Protein 8C59 (pdb70)

Nearest PDB structures (foldseek):
  8c59-assembly1_A  TM=1.003E+00  e=2.619E-82  Malacoplasma penetrans HF-2
  8c57-assembly1_A  TM=1.003E+00  e=9.008E-80  Malacoplasma penetrans HF-2
  4dkj-assembly1_A  TM=9.784E-01  e=6.471E-76  Malacoplasma penetrans HF-2
  10mh-assembly1_A  TM=7.773E-01  e=9.424E-20  Haemophilus haemolyticus
  1fjx-assembly1_A  TM=7.632E-01  e=1.270E-19  Haemophilus haemolyticus

InterPro domains:
  IPR001525 C-5 cytosine methyltransferase [PF00145] (103-388)
  IPR001525 C-5 cytosine methyltransferase [PR00105] (12-28)
  IPR001525 C-5 cytosine methyltransferase [PR00105] (177-191)
  IPR001525 C-5 cytosine methyltransferase [PR00105] (223-236)
  IPR001525 C-5 cytosine methyltransferase [PS51679] (11-395)
  IPR001525 C-5 cytosine methyltransferase [TIGR00675] (100-388)
  IPR018117 DNA methylase, C-5 cytosine-specific, active site [PS00094] (127-139)
  IPR029063 S-adenosyl-L-methionine-dependent methyltransferase superfamily [G3DSA:3.40.50.150] (11-386)
  IPR029063 S-adenosyl-L-methionine-dependent methyltransferase superfamily [SSF53335] (6-388)
  IPR050750 Cytosine-specific C5-methyltransferase [PTHR46098] (10-388)

Foldseek 3Di:
DAAEAEEEEEQQQLNLLVVLCVVCRVVVSYDYAQNAYAAQALLSLLLNCLQPPDPDDFDFAAAPPPSQFHDPVRPDGDDPVRSVVCGGGSSSSSVVCNCPRNVHPHHLLSDALVRRFWQHAEYEEEDDLCQLDPCVGDDNVVSVLRRLVRCLVVPDLNRDYFKYKYKAAPCCCPPVHNVSVVVVQVSVVVSQKHKDKDFDFCQQLAALEGGTMIMIMIGRNVQCVVFVADDDPCNPRGDDGDFQVVLDDDDPDADADDLVVWDKDAWDADPSFWTWIFTPPPDPDGLQGIETERGTGFYQQALDPRSLFHWYQDPVHIGGQWLQSLCVNLVHHNSSVVSSVVVVPADRSRSSNSSSPDHNSSVSSVNVVSDTDDPD

B-factor: mean 39.86, std 12.48, range [17.33, 88.39]

Organism: Malacoplasma penetrans (strain HF-2) (NCBI:txid272633)

Solvent-accessible surface area: 18467 Å² total; per-residue (Å²): 196,114,52,63,2,62,1,0,1,4,52,4,21,3,0,2,15,6,29,0,0,91,70,14,12,227,96,58,60,19,83,14,76,48,17,1,1,2,18,52,7,0,8,2,0,0,0,0,0,15,10,20,23,147,148,37,116,59,123,123,43,188,11,53,222,96,3,113,31,1,0,64,68,25,147,127,86,22,67,146,137,11,30,126,118,9,49,86,41,79,43,0,1,10,0,17,30,0,65,168,102,10,52,3,35,16,10,6,119,133,1,45,84,110,55,7,29,110,61,0,5,0,3,4,8,28,7,54,26,120,4,8,46,112,190,119,26,21,42,64,0,118,21,1,18,42,2,1,84,50,0,79,134,62,14,51,68,112,42,4,0,27,0,0,4,0,28,10,67,105,92,0,46,31,190,189,24,84,146,44,0,59,48,0,38,124,27,0,80,146,9,6,1,91,39,60,36,2,58,4,19,0,52,23,8,44,1,0,0,30,5,47,27,0,0,0,1,0,0,6,36,46,12,41,147,133,30,52,7,162,53,114,90,11,90,152,48,152,64,102,112,47,89,0,98,87,8,37,45,144,40,108,130,44,169,76,55,112,27,132,173,68,92,70,78,118,55,118,101,51,216,33,45,27,27,4,28,46,8,123,112,49,60,150,129,103,50,21,19,47,0,24,28,30,62,1,3,0,9,25,1,50,19,72,29,10,30,14,100,4,3,0,65,25,192,113,25,15,10,73,4,28,14,31,0,0,1,49,0,0,24,7,63,56,99,4,11,115,96,0,95,81,17,135,54,15,64,104,121,61,6,17,43,4,0,6,88,10,10,0,0,81,0,0,31,26,0,0,81,16,6,85,19,36,110,161

Structure (mmCIF, N/CA/C/O backbone):
data_8C59
#
_entry.id   8C59
#
_cell.length_a   84.511
_cell.length_b   84.511
_cell.length_c   173.115
_cell.angle_alpha   90.00
_cell.angle_beta   90.00
_cell.angle_gamma   90.00
#
_symmetry.space_group_name_H-M   'P 41 21 2'
#
loop_
_entity.id
_entity.type
_entity.pdbx_description
1 polymer 'Cytosine-specific methyltransferase'
2 polymer "DNA (5'-D(*CP*CP*AP*CP*AP*TP*GP*(5CM)P*GP*CP*TP*GP*AP*A)-3')"
3 polymer "DNA (5'-D(*GP*TP*TP*CP*AP*GP*(5CM)P*GP*CP*AP*TP*GP*TP*G)-3')"
4 non-polymer S-ADENOSYLMETHIONINE
5 non-polymer 'SODIUM ION'
6 non-polymer GLYCEROL
7 non-polymer 'CITRIC ACID'
8 non-polymer 'CARBONATE ION'
9 water water
#
loop_
_atom_site.group_PDB
_atom_site.id
_atom_site.type_symbol
_atom_site.label_atom_id
_atom_site.label_alt_id
_atom_site.label_comp_id
_atom_site.label_asym_id
_atom_site.label_entity_id
_atom_site.label_seq_id
_atom_site.pdbx_PDB_ins_code
_atom_site.Cartn_x
_atom_site.Cartn_y
_atom_site.Cartn_z
_atom_site.occupancy
_atom_site.B_iso_or_equiv
_atom_site.auth_seq_id
_atom_site.auth_comp_id
_atom_site.auth_asym_id
_atom_site.auth_atom_id
_atom_site.pdbx_PDB_model_num
ATOM 1 N N . LYS A 1 7 ? 8.752 51.271 56.382 1.00 69.64 7 LYS A N 1
ATOM 2 C CA . LYS A 1 7 ? 8.868 50.033 57.214 1.00 68.71 7 LYS A CA 1
ATOM 3 C C . LYS A 1 7 ? 9.515 48.860 56.465 1.00 65.94 7 LYS A C 1
ATOM 4 O O . LYS A 1 7 ? 10.051 47.950 57.099 1.00 65.46 7 LYS A O 1
ATOM 10 N N . ILE A 1 8 ? 9.460 48.870 55.131 1.00 64.58 8 ILE A N 1
ATOM 11 C CA . ILE A 1 8 ? 10.058 47.793 54.328 1.00 62.01 8 ILE A CA 1
ATOM 12 C C . ILE A 1 8 ? 11.571 47.791 54.516 1.00 59.71 8 ILE A C 1
ATOM 13 O O . ILE A 1 8 ? 12.208 48.843 54.473 1.00 60.02 8 ILE A O 1
ATOM 18 N N . LYS A 1 9 ? 12.138 46.606 54.726 1.00 57.08 9 LYS A N 1
ATOM 19 C CA . LYS A 1 9 ? 13.576 46.456 54.920 1.00 55.02 9 LYS A CA 1
ATOM 20 C C . LYS A 1 9 ? 14.201 45.854 53.674 1.00 51.99 9 LYS A C 1
ATOM 21 O O . LYS A 1 9 ? 13.793 44.782 53.221 1.00 50.26 9 LYS A O 1
ATOM 27 N N . VAL A 1 10 ? 15.180 46.551 53.113 1.00 50.07 10 VAL A N 1
ATOM 28 C CA . VAL A 1 10 ? 15.896 46.052 51.948 1.00 48.32 10 VAL A CA 1
ATOM 29 C C . VAL A 1 10 ? 16.946 45.045 52.409 1.00 46.09 10 VAL A C 1
ATOM 30 O O . VAL A 1 10 ? 17.832 45.377 53.196 1.00 45.84 10 VAL A O 1
ATOM 34 N N . ILE A 1 11 ? 16.830 43.810 51.926 1.00 44.10 11 ILE A N 1
ATOM 35 C CA . ILE A 1 11 ? 17.772 42.753 52.271 1.00 42.37 11 ILE A CA 1
ATOM 36 C C . ILE A 1 11 ? 18.698 42.519 51.080 1.00 40.80 11 ILE A C 1
ATOM 37 O O . ILE A 1 11 ? 18.256 42.065 50.026 1.00 39.69 11 ILE A O 1
ATOM 42 N N . LYS A 1 12 ? 19.974 42.862 51.258 1.00 39.70 12 LYS A N 1
ATOM 43 C CA . LYS A 1 12 ? 20.994 42.715 50.224 1.00 38.69 12 LYS A CA 1
ATOM 44 C C . LYS A 1 12 ? 21.691 41.369 50.396 1.00 36.42 12 LYS A C 1
ATOM 45 O O . LYS A 1 12 ? 22.375 41.142 51.398 1.00 35.28 12 LYS A O 1
ATOM 51 N N . VAL A 1 13 ? 21.518 40.479 49.420 1.00 34.85 13 VAL A N 1
ATOM 52 C CA . VAL A 1 13 ? 22.035 39.110 49.527 1.00 33.40 13 VAL A CA 1
ATOM 53 C C . VAL A 1 13 ? 23.184 38.866 48.549 1.00 31.91 13 VAL A C 1
ATOM 54 O O . VAL A 1 13 ? 23.126 39.280 47.386 1.00 31.91 13 VAL A O 1
ATOM 58 N N . PHE A 1 14 ? 24.237 38.218 49.042 1.00 30.02 14 PHE A N 1
ATOM 59 C CA . PHE A 1 14 ? 25.376 37.833 48.234 1.00 29.33 14 PHE A CA 1
ATOM 60 C C . PHE A 1 14 ? 25.513 36.319 48.282 1.00 28.18 14 PHE A C 1
ATOM 61 O O . PHE A 1 14 ? 25.754 35.750 49.350 1.00 27.89 14 PHE A O 1
ATOM 69 N N . GLU A 1 15 ? 25.356 35.671 47.129 1.00 27.51 15 GLU A N 1
ATOM 70 C CA . GLU A 1 15 ? 25.344 34.206 47.061 1.00 27.31 15 GLU A CA 1
ATOM 71 C C . GLU A 1 15 ? 26.624 33.659 46.449 1.00 26.63 15 GLU A C 1
ATOM 72 O O . GLU A 1 15 ? 26.786 33.700 45.233 1.00 26.44 15 GLU A O 1
ATOM 78 N N . ALA A 1 16 ? 27.520 33.141 47.283 1.00 26.40 16 ALA A N 1
ATOM 79 C CA . ALA A 1 16 ? 28.734 32.491 46.794 1.00 26.31 16 ALA A CA 1
ATOM 80 C C . ALA A 1 16 ? 28.432 31.034 46.479 1.00 25.78 16 ALA A C 1
ATOM 81 O O . ALA A 1 16 ? 27.841 30.320 47.298 1.00 25.77 16 ALA A O 1
ATOM 83 N N . PHE A 1 17 ? 28.830 30.608 45.283 1.00 25.68 17 PHE A N 1
ATOM 84 C CA . PHE A 1 17 ? 28.537 29.264 44.770 1.00 25.66 17 PHE A CA 1
ATOM 85 C C . PHE A 1 17 ? 27.019 29.113 44.639 1.00 24.94 17 PHE A C 1
ATOM 86 O O . PHE A 1 17 ? 26.398 28.195 45.182 1.00 24.74 17 PHE A O 1
ATOM 94 N N . ALA A 1 18 ? 26.438 30.059 43.908 1.00 24.45 18 ALA A N 1
ATOM 95 C CA . ALA A 1 18 ? 25.003 30.311 43.924 1.00 24.35 18 ALA A CA 1
ATOM 96 C C . ALA A 1 18 ? 24.154 29.236 43.270 1.00 24.20 18 ALA A C 1
ATOM 97 O O . ALA A 1 18 ? 22.986 29.108 43.607 1.00 24.44 18 ALA A O 1
ATOM 99 N N . GLY A 1 19 ? 24.720 28.488 42.326 1.00 23.99 19 GLY A N 1
ATOM 100 C CA . GLY A 1 19 ? 23.948 27.525 41.546 1.00 24.23 19 GLY A CA 1
ATOM 101 C C . GLY A 1 19 ? 22.747 28.176 40.885 1.00 24.87 19 GLY A C 1
ATOM 102 O O . GLY A 1 19 ? 22.876 29.214 40.227 1.00 25.30 19 GLY A O 1
ATOM 103 N N . ILE A 1 20 ? 21.569 27.592 41.084 1.00 25.21 20 ILE A N 1
ATOM 104 C CA . ILE A 1 20 ? 20.335 28.158 40.535 1.00 26.39 20 ILE A CA 1
ATOM 105 C C . ILE A 1 20 ? 19.616 29.096 41.502 1.00 26.78 20 ILE A C 1
ATOM 106 O O . ILE A 1 20 ? 18.496 29.548 41.228 1.00 27.61 20 ILE A O 1
ATOM 111 N N . GLY A 1 21 ? 20.254 29.392 42.630 1.00 25.96 21 GLY A N 1
ATOM 112 C CA . GLY A 1 21 ? 19.740 30.399 43.547 1.00 26.39 21 GLY A CA 1
ATOM 113 C C . GLY A 1 21 ? 18.632 29.932 44.474 1.00 26.17 21 GLY A C 1
ATOM 114 O O . GLY A 1 21 ? 17.627 30.620 44.621 1.00 25.98 21 GLY A O 1
ATOM 115 N N A SER A 1 22 ? 18.796 28.771 45.105 0.50 25.86 22 SER A N 1
ATOM 116 N N B SER A 1 22 ? 18.829 28.773 45.105 0.50 25.96 22 SER A N 1
ATOM 117 C CA A SER A 1 22 ? 17.819 28.321 46.097 0.50 26.20 22 SER A CA 1
ATOM 118 C CA B SER A 1 22 ? 17.923 28.296 46.148 0.50 26.33 22 SER A CA 1
ATOM 119 C C A SER A 1 22 ? 17.753 29.321 47.253 0.50 26.77 22 SER A C 1
ATOM 120 C C B SER A 1 22 ? 17.790 29.365 47.232 0.50 26.64 22 SER A C 1
ATOM 121 O O A SER A 1 22 ? 16.701 29.506 47.855 0.50 27.03 22 SER A O 1
ATOM 122 O O B SER A 1 22 ? 16.698 29.629 47.724 0.50 26.94 22 SER A O 1
ATOM 127 N N A GLN A 1 23 ? 18.880 29.964 47.547 0.50 26.88 23 GLN A N 1
ATOM 128 N N B GLN A 1 23 ? 18.916 29.976 47.587 0.50 26.40 23 GLN A N 1
ATOM 129 C CA A GLN A 1 23 ? 18.938 30.969 48.611 0.50 27.95 23 GLN A CA 1
ATOM 130 C CA B GLN A 1 23 ? 18.947 30.987 48.644 0.50 27.18 23 GLN A CA 1
ATOM 131 C C A GLN A 1 23 ? 18.061 32.164 48.263 0.50 28.39 23 GLN A C 1
ATOM 132 C C B GLN A 1 23 ? 18.067 32.177 48.272 0.50 27.94 23 GLN A C 1
ATOM 133 O O A GLN A 1 23 ? 17.218 32.585 49.062 0.50 29.22 23 GLN A O 1
ATOM 134 O O B GLN A 1 23 ? 17.221 32.606 49.064 0.50 28.79 23 GLN A O 1
ATOM 145 N N . PHE A 1 24 ? 18.256 32.705 47.065 1.00 28.33 24 PHE A N 1
ATOM 146 C CA . PHE A 1 24 ? 17.464 33.841 46.602 1.00 29.50 24 PHE A CA 1
ATOM 147 C C . PHE A 1 24 ? 15.978 33.491 46.505 1.00 29.62 24 PHE A C 1
ATOM 148 O O . PHE A 1 24 ? 15.121 34.280 46.907 1.00 30.10 24 PHE A O 1
ATOM 156 N N . LYS A 1 25 ? 15.679 32.293 46.011 1.00 28.35 25 LYS A N 1
ATOM 157 C CA . LYS A 1 25 ? 14.300 31.834 45.936 1.00 29.13 25 LYS A CA 1
ATOM 158 C C . LYS A 1 25 ? 13.627 31.794 47.319 1.00 28.90 25 LYS A C 1
ATOM 159 O O . LYS A 1 25 ? 12.508 32.280 47.479 1.00 29.91 25 LYS A O 1
ATOM 165 N N . ALA A 1 26 ? 14.313 31.228 48.306 1.00 28.30 26 ALA A N 1
ATOM 166 C CA . ALA A 1 26 ? 13.761 31.133 49.660 1.00 29.10 26 ALA A CA 1
ATOM 167 C C . ALA A 1 26 ? 13.469 32.521 50.223 1.00 30.18 26 ALA A C 1
ATOM 168 O O . ALA A 1 26 ? 12.426 32.742 50.840 1.00 31.22 26 ALA A O 1
ATOM 170 N N . LEU A 1 27 ? 14.392 33.454 50.011 1.00 30.52 27 LEU A N 1
ATOM 171 C CA . LEU A 1 27 ? 14.198 34.830 50.480 1.00 31.98 27 LEU A CA 1
ATOM 172 C C . LEU A 1 27 ? 13.007 35.506 49.797 1.00 33.31 27 LEU A C 1
ATOM 173 O O . LEU A 1 27 ? 12.171 36.110 50.469 1.00 34.49 27 LEU A O 1
ATOM 178 N N . LYS A 1 28 ? 12.911 35.379 48.472 1.00 33.70 28 LYS A N 1
ATOM 179 C CA . LYS A 1 28 ? 11.762 35.919 47.732 1.00 35.05 28 LYS A CA 1
ATOM 180 C C . LYS A 1 28 ? 10.445 35.308 48.205 1.00 35.39 28 LYS A C 1
ATOM 181 O O . LYS A 1 28 ? 9.440 36.011 48.315 1.00 36.87 28 LYS A O 1
ATOM 187 N N . ASN A 1 29 ? 10.456 34.009 48.493 1.00 34.25 29 ASN A N 1
ATOM 188 C CA . ASN A 1 29 ? 9.277 33.309 49.000 1.00 34.70 29 ASN A CA 1
ATOM 189 C C . ASN A 1 29 ? 8.739 33.833 50.334 1.00 35.77 29 ASN A C 1
ATOM 190 O O . ASN A 1 29 ? 7.523 33.830 50.539 1.00 36.96 29 ASN A O 1
ATOM 195 N N . ILE A 1 30 ? 9.622 34.257 51.236 1.00 35.79 30 ILE A N 1
ATOM 196 C CA . ILE A 1 30 ? 9.187 34.750 52.553 1.00 37.00 30 ILE A CA 1
ATOM 197 C C . ILE A 1 30 ? 9.152 36.271 52.667 1.00 38.49 30 ILE A C 1
ATOM 198 O O . ILE A 1 30 ? 8.700 36.801 53.684 1.00 40.39 30 ILE A O 1
ATOM 203 N N . ALA A 1 31 ? 9.609 36.970 51.633 1.00 38.67 31 ALA A N 1
ATOM 204 C CA . ALA A 1 31 ? 9.834 38.414 51.718 1.00 40.13 31 ALA A CA 1
ATOM 205 C C . ALA A 1 31 ? 8.583 39.179 52.152 1.00 42.79 31 ALA A C 1
ATOM 206 O O . ALA A 1 31 ? 8.652 40.028 53.039 1.00 42.77 31 ALA A O 1
ATOM 208 N N . ARG A 1 32 ? 7.448 38.879 51.531 1.00 44.47 32 ARG A N 1
ATOM 209 C CA . ARG A 1 32 ? 6.217 39.605 51.846 1.00 48.07 32 ARG A CA 1
ATOM 210 C C . ARG A 1 32 ? 5.817 39.431 53.319 1.00 48.74 32 ARG A C 1
ATOM 211 O O . ARG A 1 32 ? 5.455 40.407 53.984 1.00 50.11 32 ARG A O 1
ATOM 219 N N . SER A 1 33 ? 5.913 38.204 53.829 1.00 47.83 33 SER A N 1
ATOM 220 C CA . SER A 1 33 ? 5.558 37.911 55.220 1.00 48.68 33 SER A CA 1
ATOM 221 C C . SER A 1 33 ? 6.493 38.564 56.248 1.00 49.02 33 SER A C 1
ATOM 222 O O . SER A 1 33 ? 6.098 38.765 57.396 1.00 49.62 33 SER A O 1
ATOM 225 N N . LYS A 1 34 ? 7.725 38.878 55.840 1.00 48.10 34 LYS A N 1
ATOM 226 C CA . LYS A 1 34 ? 8.691 39.576 56.701 1.00 48.40 34 LYS A CA 1
ATOM 227 C C . LYS A 1 34 ? 8.732 41.089 56.457 1.00 49.35 34 LYS A C 1
ATOM 228 O O . LYS A 1 34 ? 9.432 41.809 57.166 1.00 49.73 34 LYS A O 1
ATOM 234 N N . ASN A 1 35 ? 7.994 41.559 55.454 1.00 49.91 35 ASN A N 1
ATOM 235 C CA . ASN A 1 35 ? 8.072 42.942 54.992 1.00 50.76 35 ASN A CA 1
ATOM 236 C C . ASN A 1 35 ? 9.491 43.296 54.530 1.00 49.00 35 ASN A C 1
ATOM 237 O O . ASN A 1 35 ? 10.049 44.326 54.908 1.00 49.27 35 ASN A O 1
ATOM 242 N N . TRP A 1 36 ? 10.062 42.412 53.710 1.00 46.30 36 TRP A N 1
ATOM 243 C CA . TRP A 1 36 ? 11.390 42.599 53.134 1.00 44.81 36 TRP A CA 1
ATOM 244 C C . TRP A 1 36 ? 11.304 42.813 51.626 1.00 44.56 36 TRP A C 1
ATOM 245 O O . TRP A 1 36 ? 10.358 42.368 50.972 1.00 44.34 36 TRP A O 1
ATOM 256 N N . GLU A 1 37 ? 12.310 43.489 51.088 1.00 44.99 37 GLU A N 1
ATOM 257 C CA . GLU A 1 37 ? 12.533 43.577 49.651 1.00 45.48 37 GLU A CA 1
ATOM 258 C C . GLU A 1 37 ? 13.918 42.994 49.405 1.00 43.28 37 GLU A C 1
ATOM 259 O O . GLU A 1 37 ? 14.909 43.498 49.924 1.00 42.92 37 GLU A O 1
ATOM 265 N N . ILE A 1 38 ? 13.983 41.923 48.624 1.00 41.54 38 ILE A N 1
ATOM 266 C CA . ILE A 1 38 ? 15.235 41.213 48.413 1.00 40.09 38 ILE A CA 1
ATOM 267 C C . ILE A 1 38 ? 15.970 41.800 47.206 1.00 40.17 38 ILE A C 1
ATOM 268 O O . ILE A 1 38 ? 15.378 41.954 46.141 1.00 41.06 38 ILE A O 1
ATOM 273 N N . GLN A 1 39 ? 17.252 42.120 47.383 1.00 39.86 39 GLN A N 1
ATOM 274 C CA . GLN A 1 39 ? 18.095 42.658 46.312 1.00 40.48 39 GLN A CA 1
ATOM 275 C C . GLN A 1 39 ? 19.321 41.789 46.067 1.00 39.03 39 GLN A C 1
ATOM 276 O O . GLN A 1 39 ? 19.890 41.233 47.004 1.00 38.36 39 GLN A O 1
ATOM 282 N N . HIS A 1 40 ? 19.744 41.702 44.809 1.00 38.72 40 HIS A N 1
ATOM 283 C CA . HIS A 1 40 ? 21.001 41.041 44.462 1.00 38.20 40 HIS A CA 1
ATOM 284 C C . HIS A 1 40 ? 22.185 41.961 44.789 1.00 38.68 40 HIS A C 1
ATOM 285 O O . HIS A 1 40 ? 22.422 42.941 44.086 1.00 41.56 40 HIS A O 1
ATOM 292 N N . SER A 1 41 ? 22.915 41.663 45.857 1.00 37.34 41 SER A N 1
ATOM 293 C CA . SER A 1 41 ? 24.169 42.368 46.145 1.00 36.93 41 SER A CA 1
ATOM 294 C C . SER A 1 41 ? 25.229 41.880 45.173 1.00 35.25 41 SER A C 1
ATOM 295 O O . SER A 1 41 ? 26.032 42.652 44.641 1.00 34.97 41 SER A O 1
ATOM 298 N N . GLY A 1 42 ? 25.224 40.571 44.953 1.00 32.92 42 GLY A N 1
ATOM 299 C CA . GLY A 1 42 ? 26.160 39.953 44.047 1.00 31.88 42 GLY A CA 1
ATOM 300 C C . GLY A 1 42 ? 26.066 38.455 44.171 1.00 30.36 42 GLY A C 1
ATOM 301 O O . GLY A 1 42 ? 25.301 37.929 44.985 1.00 28.97 42 GLY A O 1
ATOM 302 N N . MET A 1 43 ? 26.843 37.771 43.349 1.00 29.39 43 MET A N 1
ATOM 303 C CA . MET A 1 43 ? 26.880 36.326 43.380 1.00 28.86 43 MET A CA 1
ATOM 304 C C . MET A 1 43 ? 28.200 35.837 42.809 1.00 28.21 43 MET A C 1
ATOM 305 O O . MET A 1 43 ? 28.951 36.600 42.189 1.00 28.23 43 MET A O 1
ATOM 310 N N . VAL A 1 44 ? 28.487 34.561 43.048 1.00 27.35 44 VAL A N 1
ATOM 311 C CA . VAL A 1 44 ? 29.659 33.922 42.477 1.00 27.43 44 VAL A CA 1
ATOM 312 C C . VAL A 1 44 ? 29.218 32.548 41.973 1.00 26.41 44 VAL A C 1
ATOM 313 O O . VAL A 1 44 ? 28.864 31.669 42.765 1.00 25.86 44 VAL A O 1
ATOM 317 N N . GLU A 1 45 ? 29.191 32.391 40.653 1.00 25.68 45 GLU A N 1
ATOM 318 C CA . GLU A 1 45 ? 28.852 31.111 40.041 1.00 25.35 45 GLU A CA 1
ATOM 319 C C . GLU A 1 45 ? 29.510 31.047 38.676 1.00 25.48 45 GLU A C 1
ATOM 320 O O . GLU A 1 45 ? 29.305 31.938 37.849 1.00 25.36 45 GLU A O 1
ATOM 326 N N . TRP A 1 46 ? 30.306 30.005 38.450 1.00 25.76 46 TRP A N 1
ATOM 327 C CA . TRP A 1 46 ? 31.076 29.872 37.206 1.00 26.41 46 TRP A CA 1
ATOM 328 C C . TRP A 1 46 ? 30.512 28.850 36.219 1.00 25.99 46 TRP A C 1
ATOM 329 O O . TRP A 1 46 ? 30.964 28.771 35.080 1.00 26.56 46 TRP A O 1
ATOM 340 N N . PHE A 1 47 ? 29.542 28.063 36.661 1.00 25.41 47 PHE A N 1
ATOM 341 C CA . PHE A 1 47 ? 29.010 26.946 35.870 1.00 25.11 47 PHE A CA 1
ATOM 342 C C . PHE A 1 47 ? 27.973 27.467 34.886 1.00 25.22 47 PHE A C 1
ATOM 343 O O . PHE A 1 47 ? 26.899 27.920 35.276 1.00 24.91 47 PHE A O 1
ATOM 351 N N . VAL A 1 48 ? 28.311 27.392 33.605 1.00 26.23 48 VAL A N 1
ATOM 352 C CA . VAL A 1 48 ? 27.508 28.016 32.551 1.00 27.18 48 VAL A CA 1
ATOM 353 C C . VAL A 1 48 ? 26.019 27.642 32.631 1.00 26.97 48 VAL A C 1
ATOM 354 O O . VAL A 1 48 ? 25.160 28.525 32.597 1.00 27.28 48 VAL A O 1
ATOM 358 N N A ASP A 1 49 ? 25.715 26.353 32.764 0.50 26.46 49 ASP A N 1
ATOM 359 N N B ASP A 1 49 ? 25.709 26.359 32.764 0.50 26.98 49 ASP A N 1
ATOM 360 C CA A ASP A 1 49 ? 24.314 25.913 32.796 0.50 26.25 49 ASP A CA 1
ATOM 361 C CA B ASP A 1 49 ? 24.304 25.946 32.799 0.50 27.12 49 ASP A CA 1
ATOM 362 C C A ASP A 1 49 ? 23.570 26.429 34.038 0.50 25.42 49 ASP A C 1
ATOM 363 C C B ASP A 1 49 ? 23.564 26.441 34.044 0.50 25.90 49 ASP A C 1
ATOM 364 O O A ASP A 1 49 ? 22.382 26.760 33.962 0.50 25.41 49 ASP A O 1
ATOM 365 O O B ASP A 1 49 ? 22.373 26.762 33.978 0.50 25.84 49 ASP A O 1
ATOM 374 N N . ALA A 1 50 ? 24.265 26.514 35.172 1.00 24.71 50 ALA A N 1
ATOM 375 C CA . ALA A 1 50 ? 23.688 27.093 36.379 1.00 24.29 50 ALA A CA 1
ATOM 376 C C . ALA A 1 50 ? 23.422 28.590 36.187 1.00 24.25 50 ALA A C 1
ATOM 377 O O . ALA A 1 50 ? 22.381 29.094 36.622 1.00 24.30 50 ALA A O 1
ATOM 379 N N . ILE A 1 51 ? 24.356 29.291 35.545 1.00 24.35 51 ILE A N 1
ATOM 380 C CA . ILE A 1 51 ? 24.210 30.741 35.360 1.00 24.95 51 ILE A CA 1
ATOM 381 C C . ILE A 1 51 ? 23.007 31.028 34.468 1.00 25.25 51 ILE A C 1
ATOM 382 O O . ILE A 1 51 ? 22.167 31.872 34.780 1.00 25.30 51 ILE A O 1
ATOM 387 N N . VAL A 1 52 ? 22.932 30.306 33.357 1.00 25.24 52 VAL A N 1
ATOM 388 C CA . VAL A 1 52 ? 21.804 30.407 32.433 1.00 25.93 52 VAL A CA 1
ATOM 389 C C . VAL A 1 52 ? 20.497 30.162 33.178 1.00 25.73 52 VAL A C 1
ATOM 390 O O . VAL A 1 52 ? 19.544 30.930 33.041 1.00 26.24 52 VAL A O 1
ATOM 394 N N . SER A 1 53 ? 20.461 29.105 33.991 1.00 25.05 53 SER A N 1
ATOM 395 C CA . SER A 1 53 ? 19.246 28.730 34.704 1.00 24.88 53 SER A CA 1
ATOM 396 C C . SER A 1 53 ? 18.884 29.742 35.799 1.00 24.87 53 SER A C 1
ATOM 397 O O . SER A 1 53 ? 17.704 30.081 35.977 1.00 25.46 53 SER A O 1
ATOM 400 N N . TYR A 1 54 ? 19.894 30.235 36.513 1.00 24.52 54 TYR A N 1
ATOM 401 C CA . TYR A 1 54 ? 19.689 31.273 37.529 1.00 24.97 54 TYR A CA 1
ATOM 402 C C . TYR A 1 54 ? 19.020 32.492 36.876 1.00 25.80 54 TYR A C 1
ATOM 403 O O . TYR A 1 54 ? 18.023 33.028 37.385 1.00 26.00 54 TYR A O 1
ATOM 412 N N . VAL A 1 55 ? 19.578 32.929 35.753 1.00 25.71 55 VAL A N 1
ATOM 413 C CA . VAL A 1 55 ? 19.039 34.093 35.029 1.00 27.20 55 VAL A CA 1
ATOM 414 C C . VAL A 1 55 ? 17.597 33.816 34.565 1.00 27.93 55 VAL A C 1
ATOM 415 O O . VAL A 1 55 ? 16.708 34.655 34.743 1.00 28.94 55 VAL A O 1
ATOM 419 N N . ALA A 1 56 ? 17.362 32.631 34.014 1.00 27.72 56 ALA A N 1
ATOM 420 C CA . ALA A 1 56 ? 16.018 32.244 33.593 1.00 28.63 56 ALA A CA 1
ATOM 421 C C . ALA A 1 56 ? 15.011 32.305 34.737 1.00 28.97 56 ALA A C 1
ATOM 422 O O . ALA A 1 56 ? 13.917 32.831 34.564 1.00 30.13 56 ALA A O 1
ATOM 424 N N . ILE A 1 57 ? 15.389 31.783 35.898 1.00 28.56 57 ILE A N 1
ATOM 425 C CA . ILE A 1 57 ? 14.490 31.711 37.049 1.00 29.16 57 ILE A CA 1
ATOM 426 C C . ILE A 1 57 ? 14.253 33.079 37.692 1.00 30.39 57 ILE A C 1
ATOM 427 O O . ILE A 1 57 ? 13.111 33.424 38.013 1.00 31.12 57 ILE A O 1
ATOM 432 N N . HIS A 1 58 ? 15.318 33.859 37.861 1.00 30.25 58 HIS A N 1
ATOM 433 C CA . HIS A 1 58 ? 15.269 35.051 38.710 1.00 31.40 58 HIS A CA 1
ATOM 434 C C . HIS A 1 58 ? 15.141 36.384 37.984 1.00 33.22 58 HIS A C 1
ATOM 435 O O . HIS A 1 58 ? 14.829 37.393 38.623 1.00 34.17 58 HIS A O 1
ATOM 442 N N . SER A 1 59 ? 15.389 36.413 36.678 1.00 34.38 59 SER A N 1
ATOM 443 C CA . SER A 1 59 ? 15.364 37.685 35.944 1.00 36.82 59 SER A CA 1
ATOM 444 C C . SER A 1 59 ? 13.936 38.135 35.680 1.00 39.58 59 SER A C 1
ATOM 445 O O . SER A 1 59 ? 13.023 37.320 35.605 1.00 39.65 59 SER A O 1
ATOM 448 N N . LYS A 1 60 ? 13.762 39.447 35.547 1.00 43.37 60 LYS A N 1
ATOM 449 C CA . LYS A 1 60 ? 12.486 40.047 35.188 1.00 47.13 60 LYS A CA 1
ATOM 450 C C . LYS A 1 60 ? 12.731 40.847 33.917 1.00 48.78 60 LYS A C 1
ATOM 451 O O . LYS A 1 60 ? 13.653 41.656 33.873 1.00 49.16 60 LYS A O 1
ATOM 457 N N . ASN A 1 61 ? 11.931 40.603 32.884 1.00 50.63 61 ASN A N 1
ATOM 458 C CA . ASN A 1 61 ? 12.024 41.355 31.624 1.00 52.71 61 ASN A CA 1
ATOM 459 C C . ASN A 1 61 ? 13.384 41.246 30.901 1.00 51.65 61 ASN A C 1
ATOM 460 O O . ASN A 1 61 ? 13.788 42.167 30.187 1.00 52.81 61 ASN A O 1
ATOM 465 N N . PHE A 1 62 ? 14.084 40.127 31.085 1.00 48.86 62 PHE A N 1
ATOM 466 C CA . PHE A 1 62 ? 15.308 39.854 30.322 1.00 47.36 62 PHE A CA 1
ATOM 467 C C . PHE A 1 62 ? 14.904 39.266 28.984 1.00 47.73 62 PHE A C 1
ATOM 468 O O . PHE A 1 62 ? 14.150 38.294 28.934 1.00 47.98 62 PHE A O 1
ATOM 476 N N . ASN A 1 63 ? 15.403 39.855 27.903 1.00 48.81 63 ASN A N 1
ATOM 477 C CA . ASN A 1 63 ? 15.152 39.337 26.563 1.00 49.90 63 ASN A CA 1
ATOM 478 C C . ASN A 1 63 ? 16.446 38.836 25.938 1.00 48.52 63 ASN A C 1
ATOM 479 O O . ASN A 1 63 ? 17.269 39.639 25.496 1.00 49.49 63 ASN A O 1
ATOM 484 N N . PRO A 1 64 ? 16.636 37.506 25.918 1.00 46.60 64 PRO A N 1
ATOM 485 C CA . PRO A 1 64 ? 17.843 36.906 25.345 1.00 45.93 64 PRO A CA 1
ATOM 486 C C . PRO A 1 64 ? 18.032 37.260 23.875 1.00 47.26 64 PRO A C 1
ATOM 487 O O . PRO A 1 64 ? 17.060 37.314 23.126 1.00 48.25 64 PRO A O 1
ATOM 491 N N . LYS A 1 65 ? 19.277 37.501 23.480 1.00 47.09 65 LYS A N 1
ATOM 492 C CA . LYS A 1 65 ? 19.605 37.750 22.077 1.00 48.41 65 LYS A CA 1
ATOM 493 C C . LYS A 1 65 ? 21.072 37.436 21.827 1.00 47.17 65 LYS A C 1
ATOM 494 O O . LYS A 1 65 ? 21.847 37.260 22.766 1.00 44.70 65 LYS A O 1
ATOM 500 N N . ILE A 1 66 ? 21.450 37.349 20.559 1.00 47.57 66 ILE A N 1
ATOM 501 C CA . ILE A 1 66 ? 22.821 37.006 20.205 1.00 47.27 66 ILE A CA 1
ATOM 502 C C . ILE A 1 66 ? 23.749 38.158 20.593 1.00 47.01 66 ILE A C 1
ATOM 503 O O . ILE A 1 66 ? 23.537 39.300 20.178 1.00 47.84 66 ILE A O 1
ATOM 508 N N . GLU A 1 67 ? 24.761 37.857 21.405 1.00 45.28 67 GLU A N 1
ATOM 509 C CA . GLU A 1 67 ? 25.715 38.867 21.857 1.00 45.50 67 GLU A CA 1
ATOM 510 C C . GLU A 1 67 ? 27.145 38.350 21.880 1.00 44.63 67 GLU A C 1
ATOM 511 O O . GLU A 1 67 ? 27.380 37.138 21.992 1.00 43.11 67 GLU A O 1
ATOM 517 N N A ARG A 1 68 ? 28.096 39.276 21.778 0.50 45.09 68 ARG A N 1
ATOM 518 N N B ARG A 1 68 ? 28.098 39.274 21.781 0.50 45.09 68 ARG A N 1
ATOM 519 C CA A ARG A 1 68 ? 29.487 38.992 22.093 0.50 44.88 68 ARG A CA 1
ATOM 520 C CA B ARG A 1 68 ? 29.486 38.976 22.093 0.50 44.88 68 ARG A CA 1
ATOM 521 C C A ARG A 1 68 ? 29.576 38.770 23.592 0.50 43.01 68 ARG A C 1
ATOM 522 C C B ARG A 1 68 ? 29.569 38.761 23.591 0.50 43.01 68 ARG A C 1
ATOM 523 O O A ARG A 1 68 ? 28.903 39.463 24.355 0.50 42.41 68 ARG A O 1
ATOM 524 O O B ARG A 1 68 ? 28.889 39.451 24.350 0.50 42.41 68 A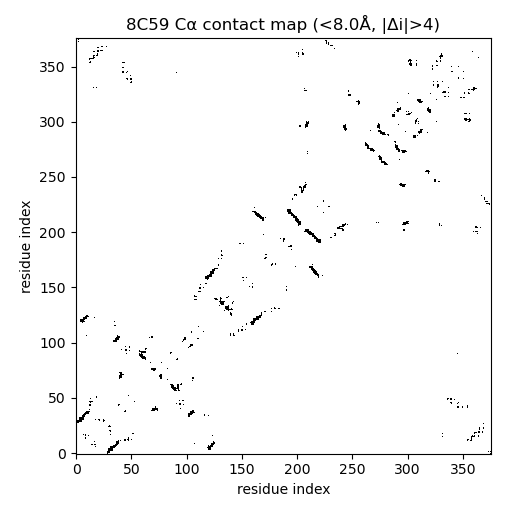RG A O 1
ATOM 539 N N . LEU A 1 69 ? 30.384 37.801 24.014 1.00 41.93 69 LEU A N 1
ATOM 540 C CA . LEU A 1 69 ? 30.617 37.574 25.440 1.00 40.42 69 LEU A CA 1
ATOM 541 C C . LEU A 1 69 ? 31.528 38.687 25.936 1.00 41.37 69 LEU A C 1
ATOM 542 O O . LEU A 1 69 ? 32.527 38.990 25.290 1.00 41.84 69 LEU A O 1
ATOM 547 N N . ASP A 1 70 ? 31.179 39.301 27.065 1.00 41.30 70 ASP A N 1
ATOM 548 C CA . ASP A 1 70 ? 32.035 40.314 27.681 1.00 42.59 70 ASP A CA 1
ATOM 549 C C . ASP A 1 70 ? 33.464 39.792 27.814 1.00 42.92 70 ASP A C 1
ATOM 550 O O . ASP A 1 70 ? 33.683 38.650 28.219 1.00 40.84 70 ASP A O 1
ATOM 555 N N . ARG A 1 71 ? 34.429 40.652 27.497 1.00 44.59 71 ARG A N 1
ATOM 556 C CA . ARG A 1 71 ? 35.830 40.240 27.368 1.00 45.74 71 ARG A CA 1
ATOM 557 C C . ARG A 1 71 ? 36.525 39.865 28.683 1.00 44.18 71 ARG A C 1
ATOM 558 O O . ARG A 1 71 ? 37.606 39.278 28.653 1.00 44.72 71 ARG A O 1
ATOM 566 N N . ASP A 1 72 ? 35.940 40.205 29.827 1.00 42.54 72 ASP A N 1
ATOM 567 C CA . ASP A 1 72 ? 36.513 39.770 31.105 1.00 41.13 72 ASP A CA 1
ATOM 568 C C . ASP A 1 72 ? 35.802 38.551 31.706 1.00 39.01 72 ASP A C 1
ATOM 569 O O . ASP A 1 72 ? 36.150 38.117 32.806 1.00 37.75 72 ASP A O 1
ATOM 574 N N . ILE A 1 73 ? 34.817 37.996 31.000 1.00 37.61 73 ILE A N 1
ATOM 575 C CA . ILE A 1 73 ? 34.192 36.741 31.444 1.00 36.36 73 ILE A CA 1
ATOM 576 C C . ILE A 1 73 ? 35.070 35.612 30.928 1.00 37.10 73 ILE A C 1
ATOM 577 O O . ILE A 1 73 ? 34.891 35.113 29.808 1.00 37.60 73 ILE A O 1
ATOM 582 N N . LEU A 1 74 ? 36.063 35.268 31.740 1.00 37.61 74 LEU A N 1
ATOM 583 C CA . LEU A 1 74 ? 37.126 34.362 31.330 1.00 38.92 74 LEU A CA 1
ATOM 584 C C . LEU A 1 74 ? 37.222 33.117 32.191 1.00 38.68 74 LEU A C 1
ATOM 585 O O . LEU A 1 74 ? 37.761 32.113 31.747 1.00 40.48 74 LEU A O 1
ATOM 590 N N . SER A 1 75 ? 36.721 33.168 33.418 1.00 37.22 75 SER A N 1
ATOM 591 C CA . SER A 1 75 ? 36.745 31.982 34.258 1.00 36.70 75 SER A CA 1
ATOM 592 C C . SER A 1 75 ? 35.340 31.432 34.444 1.00 34.79 75 SER A C 1
ATOM 593 O O . SER A 1 75 ? 34.611 31.820 35.358 1.00 34.87 75 SER A O 1
ATOM 596 N N . ILE A 1 76 ? 34.984 30.512 33.560 1.00 33.66 76 ILE A N 1
ATOM 597 C CA . ILE A 1 76 ? 33.696 29.830 33.585 1.00 32.29 76 ILE A CA 1
ATOM 598 C C . ILE A 1 76 ? 33.930 28.361 33.264 1.00 31.92 76 ILE A C 1
ATOM 599 O O . ILE A 1 76 ? 35.038 27.970 32.877 1.00 33.31 76 ILE A O 1
ATOM 604 N N . SER A 1 77 ? 32.895 27.548 33.427 1.00 30.78 77 SER A N 1
ATOM 605 C CA . SER A 1 77 ? 33.021 26.098 33.317 1.00 30.35 77 SER A CA 1
ATOM 606 C C . SER A 1 77 ? 31.774 25.506 32.680 1.00 30.13 77 SER A C 1
ATOM 607 O O . SER A 1 77 ? 30.653 25.863 33.053 1.00 28.60 77 SER A O 1
ATOM 610 N N . ASN A 1 78 ? 31.961 24.596 31.721 1.00 31.12 78 ASN A N 1
ATOM 611 C CA . ASN A 1 78 ? 30.838 23.886 31.125 1.00 31.69 78 ASN A CA 1
ATOM 612 C C . ASN A 1 78 ? 30.401 22.656 31.908 1.00 31.48 78 ASN A C 1
ATOM 613 O O . ASN A 1 78 ? 29.257 22.230 31.778 1.00 31.71 78 ASN A O 1
ATOM 618 N N . ASP A 1 79 ? 31.296 22.074 32.709 1.00 32.42 79 ASP A N 1
ATOM 619 C CA . ASP A 1 79 ? 30.948 20.875 33.488 1.00 32.66 79 ASP A CA 1
ATOM 620 C C . ASP A 1 79 ? 30.808 21.116 34.996 1.00 31.88 79 ASP A C 1
ATOM 621 O O . ASP A 1 79 ? 30.376 20.222 35.722 1.00 32.28 79 ASP A O 1
ATOM 626 N N . SER A 1 80 ? 31.159 22.328 35.440 1.00 31.80 80 SER A N 1
ATOM 627 C CA . SER A 1 80 ? 31.132 22.766 36.853 1.00 31.80 80 SER A CA 1
ATOM 628 C C . SER A 1 80 ? 32.433 22.454 37.605 1.00 32.98 80 SER A C 1
ATOM 629 O O . SER A 1 80 ? 32.638 22.961 38.711 1.00 32.20 80 SER A O 1
ATOM 632 N N . LYS A 1 81 ? 33.299 21.643 36.996 1.00 34.07 81 LYS A N 1
ATOM 633 C CA . LYS A 1 81 ? 34.517 21.145 37.646 1.00 36.38 81 LYS A CA 1
ATOM 634 C C . LYS A 1 81 ? 35.791 21.776 37.089 1.00 37.84 81 LYS A C 1
ATOM 635 O O . LYS A 1 81 ? 36.695 22.122 37.847 1.00 38.05 81 LYS A O 1
ATOM 641 N N . MET A 1 82 ? 35.861 21.906 35.765 1.00 39.33 82 MET A N 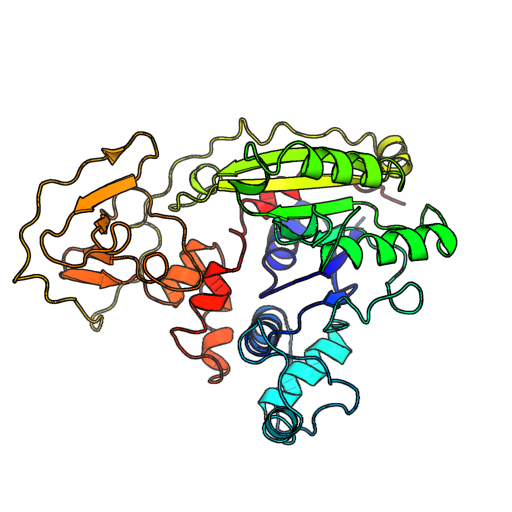1
ATOM 642 C CA . MET A 1 82 ? 37.075 22.339 35.081 1.00 41.89 82 MET A CA 1
ATOM 643 C C . MET A 1 82 ? 36.829 23.609 34.274 1.00 40.73 82 MET A C 1
ATOM 644 O O . MET A 1 82 ? 35.739 23.810 33.748 1.00 38.69 82 MET A O 1
ATOM 649 N N . PRO A 1 83 ? 37.851 24.466 34.164 1.00 40.67 83 PRO A N 1
ATOM 650 C CA . PRO A 1 83 ? 37.659 25.702 33.412 1.00 40.62 83 PRO A CA 1
ATOM 651 C C . PRO A 1 83 ? 37.479 25.451 31.918 1.00 40.26 83 PRO A C 1
ATOM 652 O O . PRO A 1 83 ? 38.044 24.503 31.368 1.00 40.74 83 PRO A O 1
ATOM 656 N N A ILE A 1 84 ? 36.669 26.285 31.270 0.50 39.90 84 ILE A N 1
ATOM 657 N N B ILE A 1 84 ? 36.695 26.304 31.278 0.50 39.96 84 ILE A N 1
ATOM 658 C CA A ILE A 1 84 ? 36.488 26.206 29.822 0.50 40.97 84 ILE A CA 1
ATOM 659 C CA B ILE A 1 84 ? 36.484 26.248 29.843 0.50 41.04 84 ILE A CA 1
ATOM 660 C C A ILE A 1 84 ? 37.746 26.736 29.145 0.50 42.64 84 ILE A C 1
ATOM 661 C C B ILE A 1 84 ? 37.746 26.751 29.142 0.50 42.69 84 ILE A C 1
ATOM 662 O O A ILE A 1 84 ? 38.387 27.663 29.640 0.50 42.37 84 ILE A O 1
ATOM 663 O O B ILE A 1 84 ? 38.397 27.679 29.624 0.50 42.41 84 ILE A O 1
ATOM 672 N N . SER A 1 85 ? 38.102 26.133 28.019 1.00 44.84 85 SER A N 1
ATOM 673 C CA . SER A 1 85 ? 39.282 26.554 27.260 1.00 47.61 85 SER A CA 1
ATOM 674 C C . SER A 1 85 ? 39.019 27.843 26.484 1.00 49.17 85 SER A C 1
ATOM 675 O O . SER A 1 85 ? 37.880 28.297 26.366 1.00 47.83 85 SER A O 1
ATOM 678 N N . GLU A 1 86 ? 40.085 28.413 25.933 1.00 51.70 86 GLU A N 1
ATOM 679 C CA . GLU A 1 86 ? 39.962 29.575 25.058 1.00 54.08 86 GLU A CA 1
ATOM 680 C C . GLU A 1 86 ? 39.010 29.258 23.896 1.00 53.97 86 GLU A C 1
ATOM 681 O O . GLU A 1 86 ? 38.202 30.100 23.495 1.00 52.92 86 GLU A O 1
ATOM 687 N N . TYR A 1 87 ? 39.099 28.035 23.377 1.00 54.32 87 TYR A N 1
ATOM 688 C CA . TYR A 1 87 ? 38.221 27.587 22.300 1.00 54.63 87 TYR A CA 1
ATOM 689 C C . TYR A 1 87 ? 36.759 27.559 22.719 1.00 52.13 87 TYR A C 1
ATOM 690 O O . TYR A 1 87 ? 35.883 28.007 21.975 1.00 52.45 87 TYR A O 1
ATOM 699 N N . GLY A 1 88 ? 36.489 27.001 23.896 1.00 48.66 88 GLY A N 1
ATOM 700 C CA . GLY A 1 88 ? 35.126 26.904 24.385 1.00 46.19 88 GLY A CA 1
ATOM 701 C C . GLY A 1 88 ? 34.511 28.270 24.634 1.00 44.51 88 GLY A C 1
ATOM 702 O O . GLY A 1 88 ? 33.305 28.438 24.490 1.00 43.84 88 GLY A O 1
ATOM 703 N N . ILE A 1 89 ? 35.333 29.243 25.017 1.00 44.30 89 ILE A N 1
ATOM 704 C CA . ILE A 1 89 ? 34.859 30.612 25.194 1.00 43.96 89 ILE A CA 1
ATOM 705 C C . ILE A 1 89 ? 34.444 31.179 23.841 1.00 44.61 89 ILE A C 1
ATOM 706 O O . ILE A 1 89 ? 33.414 31.844 23.735 1.00 43.21 89 ILE A O 1
ATOM 711 N N . LYS A 1 90 ? 35.242 30.888 22.814 1.00 45.90 90 LYS A N 1
ATOM 712 C CA . LYS A 1 90 ? 34.908 31.266 21.436 1.00 47.00 90 LYS A CA 1
ATOM 713 C C . LYS A 1 90 ? 33.544 30.748 20.998 1.00 45.26 90 LYS A C 1
ATOM 714 O O . LYS A 1 90 ? 32.796 31.468 20.337 1.00 45.56 90 LYS A O 1
ATOM 720 N N A LYS A 1 91 ? 33.227 29.508 21.363 0.50 43.96 91 LYS A N 1
ATOM 721 N N B LYS A 1 91 ? 33.224 29.504 21.349 0.50 43.80 91 LYS A N 1
ATOM 722 C CA A LYS A 1 91 ? 31.952 28.891 20.998 0.50 43.36 91 LYS A CA 1
ATOM 723 C CA B LYS A 1 91 ? 31.941 28.911 20.969 0.50 43.13 91 LYS A CA 1
ATOM 724 C C A LYS A 1 91 ? 30.734 29.546 21.654 0.50 41.89 91 LYS A C 1
ATOM 725 C C B LYS A 1 91 ? 30.738 29.587 21.632 0.50 41.77 91 LYS A C 1
ATOM 726 O O A LYS A 1 91 ? 29.632 29.507 21.101 0.50 42.16 91 LYS A O 1
ATOM 727 O O B LYS A 1 91 ? 29.646 29.606 21.059 0.50 42.10 91 LYS A O 1
ATOM 738 N N . ILE A 1 92 ? 30.930 30.134 22.832 1.00 40.22 92 ILE A N 1
ATOM 739 C CA . ILE A 1 92 ? 29.871 30.887 23.511 1.00 38.52 92 ILE A CA 1
ATOM 740 C C . ILE A 1 92 ? 29.748 32.304 22.937 1.00 39.22 92 ILE A C 1
ATOM 741 O O . ILE A 1 92 ? 28.640 32.850 22.826 1.00 38.98 92 ILE A O 1
ATOM 746 N N . ASN A 1 93 ? 30.892 32.896 22.592 1.00 39.64 93 ASN A N 1
ATOM 747 C CA . ASN A 1 93 ? 30.904 34.221 21.993 1.00 40.85 93 ASN A CA 1
ATOM 748 C C . ASN A 1 93 ? 29.982 34.237 20.764 1.00 41.88 93 ASN A C 1
ATOM 749 O O . ASN A 1 93 ? 30.004 33.294 19.945 1.00 41.90 93 ASN A O 1
ATOM 754 N N . ASN A 1 94 ? 29.157 35.281 20.654 1.00 42.48 94 ASN A N 1
ATOM 755 C CA . ASN A 1 94 ? 28.215 35.450 19.529 1.00 43.64 94 ASN A CA 1
ATOM 756 C C . ASN A 1 94 ? 27.109 34.401 19.486 1.00 42.56 94 ASN A C 1
ATOM 757 O O . ASN A 1 94 ? 26.818 33.814 18.434 1.00 43.29 94 ASN A O 1
ATOM 762 N N . THR A 1 95 ? 26.494 34.191 20.647 1.00 40.67 95 THR A N 1
ATOM 763 C CA . THR A 1 95 ? 25.341 33.310 20.794 1.00 39.99 95 THR A CA 1
ATOM 764 C C . THR A 1 95 ? 24.351 33.925 21.776 1.00 39.13 95 THR A C 1
ATOM 765 O O . THR A 1 95 ? 24.694 34.835 22.551 1.00 38.68 95 THR A O 1
ATOM 769 N N . ILE A 1 96 ? 23.125 33.415 21.749 1.00 39.09 96 ILE A N 1
ATOM 770 C CA . ILE A 1 96 ? 22.124 33.762 22.764 1.00 38.41 96 ILE A CA 1
ATOM 771 C C . ILE A 1 96 ? 22.635 33.430 24.177 1.00 36.62 96 ILE A C 1
ATOM 772 O O . ILE A 1 96 ? 22.444 34.208 25.115 1.00 35.40 96 ILE A O 1
ATOM 777 N N . LYS A 1 97 ? 23.303 32.287 24.315 1.00 35.79 97 LYS A N 1
ATOM 778 C CA . LYS A 1 97 ? 23.869 31.881 25.594 1.00 34.41 97 LYS A CA 1
ATOM 779 C C . LYS A 1 97 ? 24.751 32.975 26.204 1.00 33.58 97 LYS A C 1
ATOM 780 O O . LYS A 1 97 ? 24.670 33.249 27.400 1.00 32.19 97 LYS A O 1
ATOM 786 N N . ALA A 1 98 ? 25.572 33.619 25.376 1.00 33.93 98 ALA A N 1
ATOM 787 C CA . ALA A 1 98 ? 26.404 34.727 25.839 1.00 34.06 98 ALA A CA 1
ATOM 788 C C . ALA A 1 98 ? 25.585 35.803 26.554 1.00 33.74 98 ALA A C 1
ATOM 789 O O . ALA A 1 98 ? 26.030 36.344 27.557 1.00 33.15 98 ALA A O 1
ATOM 791 N N . SER A 1 99 ? 24.395 36.116 26.045 1.00 34.18 99 SER A N 1
ATOM 792 C CA . SER A 1 99 ? 23.590 37.177 26.658 1.00 34.15 99 SER A CA 1
ATOM 793 C C . SER A 1 99 ? 23.177 36.847 28.093 1.00 32.67 99 SER A C 1
ATOM 794 O O . SER A 1 99 ? 23.070 37.755 28.917 1.00 32.49 99 SER A O 1
ATOM 797 N N . TYR A 1 100 ? 22.976 35.561 28.398 1.00 31.82 100 TYR A N 1
ATOM 798 C CA . TYR A 1 100 ? 22.703 35.143 29.775 1.00 31.02 100 TYR A CA 1
ATOM 799 C C . TYR A 1 100 ? 23.888 35.429 30.692 1.00 30.45 100 TYR A C 1
ATOM 800 O O . TYR A 1 100 ? 23.710 35.891 31.818 1.00 29.84 100 TYR A O 1
ATOM 809 N N . LEU A 1 101 ? 25.094 35.128 30.222 1.00 31.03 101 LEU A N 1
ATOM 810 C CA . LEU A 1 101 ? 26.290 35.339 31.040 1.00 31.22 101 LEU A CA 1
ATOM 811 C C . LEU A 1 101 ? 26.535 36.838 31.248 1.00 31.71 101 LEU A C 1
ATOM 812 O O . LEU A 1 101 ? 26.804 37.286 32.370 1.00 31.04 101 LEU A O 1
ATOM 817 N N . ASN A 1 102 ? 26.413 37.608 30.171 1.00 32.87 102 ASN A N 1
ATOM 818 C CA . ASN A 1 102 ? 26.497 39.071 30.263 1.00 34.01 102 ASN A CA 1
ATOM 819 C C . ASN A 1 102 ? 25.462 39.655 31.243 1.00 33.84 102 ASN A C 1
ATOM 820 O O . ASN A 1 102 ? 25.773 40.582 32.003 1.00 34.49 102 ASN A O 1
ATOM 825 N N . TYR A 1 103 ? 24.240 39.127 31.212 1.00 33.93 103 TYR A N 1
ATOM 826 C CA . TYR A 1 103 ? 23.167 39.605 32.087 1.00 34.41 103 TYR A CA 1
ATOM 827 C C . TYR A 1 103 ? 23.479 39.300 33.554 1.00 32.81 103 TYR A C 1
ATOM 828 O O . TYR A 1 103 ? 23.297 40.150 34.425 1.00 32.78 103 TYR A O 1
ATOM 837 N N . ALA A 1 104 ? 23.954 38.087 33.827 1.00 31.28 104 ALA A N 1
ATOM 838 C CA . ALA A 1 104 ? 24.352 37.721 35.189 1.00 30.27 104 ALA A CA 1
ATOM 839 C C . ALA A 1 104 ? 25.429 38.677 35.725 1.00 30.64 104 ALA A C 1
ATOM 840 O O . ALA A 1 104 ? 25.372 39.096 36.877 1.00 29.79 104 ALA A O 1
ATOM 842 N N . LYS A 1 105 ? 26.402 39.016 34.882 1.00 31.46 105 LYS A N 1
ATOM 843 C CA . LYS A 1 105 ? 27.445 39.975 35.259 1.00 32.85 105 LYS A CA 1
ATOM 844 C C . LYS A 1 105 ? 26.864 41.352 35.551 1.00 34.45 105 LYS A C 1
ATOM 845 O O . LYS A 1 105 ? 27.102 41.919 36.621 1.00 34.10 105 LYS A O 1
ATOM 851 N N . LYS A 1 106 ? 26.107 41.883 34.601 1.00 36.86 106 LYS A N 1
ATOM 852 C CA . LYS A 1 106 ? 25.644 43.269 34.675 1.00 39.28 106 LYS A CA 1
ATOM 853 C C . LYS A 1 106 ? 24.540 43.490 35.709 1.00 39.43 106 LYS A C 1
ATOM 854 O O . LYS A 1 106 ? 24.596 44.457 36.479 1.00 40.04 106 LYS A O 1
ATOM 860 N N . HIS A 1 107 ? 23.533 42.619 35.714 1.00 38.30 107 HIS A N 1
ATOM 861 C CA . HIS A 1 107 ? 22.335 42.837 36.536 1.00 38.79 107 HIS A CA 1
ATOM 862 C C . HIS A 1 107 ? 22.383 42.161 37.899 1.00 36.90 107 HIS A C 1
ATOM 863 O O . HIS A 1 107 ? 21.818 42.679 38.868 1.00 36.76 107 HIS A O 1
ATOM 870 N N . PHE A 1 108 ? 23.038 41.004 37.983 1.00 34.95 108 PHE A N 1
ATOM 871 C CA . PHE A 1 108 ? 23.136 40.281 39.255 1.00 33.87 108 PHE A CA 1
ATOM 872 C C . PHE A 1 108 ? 24.513 40.403 39.904 1.00 32.71 108 PHE A C 1
ATOM 873 O O . PHE A 1 108 ? 24.747 39.827 40.968 1.00 32.00 108 PHE A O 1
ATOM 881 N N . ASN A 1 109 ? 25.418 41.147 39.273 1.00 32.63 109 ASN A N 1
ATOM 882 C CA . ASN A 1 109 ? 26.773 41.316 39.788 1.00 32.14 109 ASN A CA 1
ATOM 883 C C . ASN A 1 109 ? 27.437 39.968 40.081 1.00 30.90 109 ASN A C 1
ATOM 884 O O . ASN A 1 109 ? 27.975 39.735 41.168 1.00 30.14 109 ASN A O 1
ATOM 889 N N . ASN A 1 110 ? 27.365 39.068 39.100 1.00 29.92 110 ASN A N 1
ATOM 890 C CA . ASN A 1 110 ? 28.086 37.813 39.176 1.00 29.30 110 ASN A CA 1
ATOM 891 C C . ASN A 1 110 ? 29.560 38.091 38.941 1.00 29.74 110 ASN A C 1
ATOM 892 O O . ASN A 1 110 ? 29.932 38.651 37.905 1.00 30.49 110 ASN A O 1
ATOM 897 N N . LEU A 1 111 ? 30.382 37.704 39.913 1.00 29.64 111 LEU A N 1
ATOM 898 C CA . LEU A 1 111 ? 31.835 37.827 39.836 1.00 30.56 111 LEU A CA 1
ATOM 899 C C . LEU A 1 111 ? 32.485 36.520 39.369 1.00 30.59 111 LEU A C 1
ATOM 900 O O . LEU A 1 111 ? 33.705 36.447 39.233 1.00 30.84 111 LEU A O 1
ATOM 905 N N . PHE A 1 112 ? 31.650 35.495 39.165 1.00 30.36 112 PHE A N 1
ATOM 906 C CA . PHE A 1 112 ? 31.987 34.241 38.467 1.00 30.89 112 PHE A CA 1
ATOM 907 C C . PHE A 1 112 ? 32.887 33.263 39.223 1.00 31.49 112 PHE A C 1
ATOM 908 O O . PHE A 1 112 ? 32.483 32.127 39.451 1.00 32.24 112 PHE A O 1
ATOM 916 N N . ASP A 1 113 ? 34.069 33.712 39.624 1.00 32.91 113 ASP A N 1
ATOM 917 C CA . ASP A 1 113 ? 35.091 32.861 40.221 1.00 34.19 113 ASP A CA 1
ATOM 918 C C . ASP A 1 113 ? 35.492 33.440 41.568 1.00 34.62 113 ASP A C 1
ATOM 919 O O . ASP A 1 113 ? 35.875 34.612 41.660 1.00 34.29 113 ASP A O 1
ATOM 924 N N . ILE A 1 114 ? 35.416 32.618 42.614 1.00 34.73 114 ILE A N 1
ATOM 925 C CA . ILE A 1 114 ? 35.716 33.077 43.968 1.00 35.41 114 ILE A CA 1
ATOM 926 C C . ILE A 1 114 ? 37.154 33.610 44.122 1.00 36.99 114 ILE A C 1
ATOM 927 O O . ILE A 1 114 ? 37.389 34.531 44.901 1.00 36.91 114 ILE A O 1
ATOM 932 N N A LYS A 1 115 ? 38.093 33.054 43.358 0.50 37.74 115 LYS A N 1
ATOM 933 N N B LYS A 1 115 ? 38.102 33.059 43.360 0.50 37.99 115 LYS A N 1
ATOM 934 C CA A LYS A 1 115 ? 39.481 33.502 43.391 0.50 39.21 115 LYS A CA 1
ATOM 935 C CA B LYS A 1 115 ? 39.487 33.530 43.401 0.50 39.65 115 LYS A CA 1
ATOM 936 C C A LYS A 1 115 ? 39.625 34.930 42.859 0.50 39.51 115 LYS A C 1
ATOM 937 C C B LYS A 1 115 ? 39.604 34.978 42.925 0.50 39.97 115 LYS A C 1
ATOM 938 O O A LYS A 1 115 ? 40.626 35.600 43.114 0.50 40.82 115 LYS A O 1
ATOM 939 O O B LYS A 1 115 ? 40.540 35.687 43.292 0.50 41.20 115 LYS A O 1
ATOM 950 N N A LYS A 1 116 ? 38.616 35.399 42.132 0.50 38.70 116 LYS A N 1
ATOM 951 N N B LYS A 1 116 ? 38.647 35.419 42.117 0.50 39.27 116 LYS A N 1
ATOM 952 C CA A LYS A 1 116 ? 38.617 36.755 41.604 0.50 39.20 116 LYS A CA 1
ATOM 953 C CA B LYS A 1 116 ? 38.657 36.783 41.614 0.50 39.82 116 LYS A CA 1
ATOM 954 C C A LYS A 1 116 ? 37.882 37.761 42.496 0.50 38.45 116 LYS A C 1
ATOM 955 C C B LYS A 1 116 ? 37.871 37.765 42.491 0.50 38.78 116 LYS A C 1
ATOM 956 O O A LYS A 1 116 ? 37.792 38.936 42.152 0.50 38.71 116 LYS A O 1
ATOM 957 O O B LYS A 1 116 ? 37.733 38.932 42.130 0.50 38.98 116 LYS A O 1
ATOM 968 N N . VAL A 1 117 ? 37.363 37.303 43.635 1.00 37.44 117 VAL A N 1
ATOM 969 C CA . VAL A 1 117 ? 36.647 38.169 44.571 1.00 36.57 117 VAL A CA 1
ATOM 970 C C . VAL A 1 117 ? 37.625 38.679 45.628 1.00 36.90 117 VAL A C 1
ATOM 971 O O . VAL A 1 117 ? 38.414 37.916 46.177 1.00 37.69 117 VAL A O 1
ATOM 975 N N . ASN A 1 118 ? 37.564 39.973 45.905 1.00 36.75 118 ASN A N 1
ATOM 976 C CA . ASN A 1 118 ? 38.479 40.609 46.849 1.00 37.52 118 ASN A CA 1
ATOM 977 C C . ASN A 1 118 ? 37.818 41.828 47.467 1.00 37.21 118 ASN A C 1
ATOM 978 O O . ASN A 1 118 ? 36.683 42.168 47.127 1.00 36.39 118 ASN A O 1
ATOM 983 N N . LYS A 1 119 ? 38.525 42.511 48.364 1.00 37.90 119 LYS A N 1
ATOM 984 C CA . LYS A 1 119 ? 37.934 43.668 49.034 1.00 38.01 119 LYS A CA 1
ATOM 985 C C . LYS A 1 119 ? 37.599 44.856 48.117 1.00 37.86 119 LYS A C 1
ATOM 986 O O . LYS A 1 119 ? 36.861 45.747 48.526 1.00 37.97 119 LYS A O 1
ATOM 992 N N A ASP A 1 120 ? 38.146 44.860 46.898 0.50 38.00 120 ASP A N 1
ATOM 993 N N B ASP A 1 120 ? 38.118 44.868 46.890 0.50 37.92 120 ASP A N 1
ATOM 994 C CA A ASP A 1 120 ? 37.869 45.906 45.910 0.50 38.36 120 ASP A CA 1
ATOM 995 C CA B ASP A 1 120 ? 37.811 45.942 45.945 0.50 38.23 120 ASP A CA 1
ATOM 996 C C A ASP A 1 120 ? 36.566 45.683 45.120 0.50 37.89 120 ASP A C 1
ATOM 997 C C B ASP A 1 120 ? 36.609 45.661 45.032 0.50 37.79 120 ASP A C 1
ATOM 998 O O A ASP A 1 120 ? 36.034 46.629 44.542 0.50 38.46 120 ASP A O 1
ATOM 999 O O B ASP A 1 120 ? 36.203 46.535 44.269 0.50 38.33 120 ASP A O 1
ATOM 1008 N N . ASN A 1 121 ? 36.054 44.450 45.095 1.00 36.84 121 ASN A N 1
ATOM 1009 C CA . ASN A 1 121 ? 34.766 44.147 44.429 1.00 36.67 121 ASN A CA 1
ATOM 1010 C C . ASN A 1 121 ? 33.721 43.434 45.305 1.00 36.10 121 ASN A C 1
ATOM 1011 O O . ASN A 1 121 ? 32.622 43.149 44.837 1.00 36.46 121 ASN A O 1
ATOM 1016 N N . PHE A 1 122 ? 34.048 43.147 46.562 1.00 36.10 122 PHE A N 1
ATOM 1017 C CA . PHE A 1 122 ? 33.079 42.539 47.474 1.00 35.18 122 PHE A CA 1
ATOM 1018 C C . PHE A 1 122 ? 32.194 43.656 48.026 1.00 35.35 122 PHE A C 1
ATOM 1019 O O . PHE A 1 122 ? 32.700 44.620 48.606 1.00 36.39 122 PHE A O 1
ATOM 1027 N N . PRO A 1 123 ? 30.876 43.561 47.821 1.00 34.66 123 PRO A N 1
ATOM 1028 C CA . PRO A 1 123 ? 29.977 44.646 48.224 1.00 35.56 123 PRO A CA 1
ATOM 1029 C C . PRO A 1 123 ? 29.983 44.926 49.726 1.00 36.06 123 PRO A C 1
ATOM 1030 O O . PRO A 1 123 ? 30.085 43.999 50.523 1.00 35.34 123 PRO A O 1
ATOM 1034 N N . LYS A 1 124 ? 29.878 46.200 50.094 1.00 37.16 124 LYS A N 1
ATOM 1035 C CA . LYS A 1 124 ? 29.750 46.587 51.495 1.00 37.97 124 LYS A CA 1
ATOM 1036 C C . LYS A 1 124 ? 28.299 46.440 51.930 1.00 37.47 124 LYS A C 1
ATOM 1037 O O . LYS A 1 124 ? 27.394 46.459 51.096 1.00 37.03 124 LYS A O 1
ATOM 1043 N N . ASN A 1 125 ? 28.099 46.291 53.237 1.00 36.93 125 ASN A N 1
ATOM 1044 C CA . ASN A 1 125 ? 26.776 46.311 53.864 1.00 37.24 125 ASN A CA 1
ATOM 1045 C C . ASN A 1 125 ? 25.858 45.158 53.479 1.00 35.82 125 ASN A C 1
ATOM 1046 O O . ASN A 1 125 ? 24.631 45.287 53.534 1.00 35.71 125 ASN A O 1
ATOM 1051 N N . ILE A 1 126 ? 26.451 44.019 53.143 1.00 34.57 126 ILE A N 1
ATOM 1052 C CA . ILE A 1 126 ? 25.673 42.821 52.824 1.00 33.69 126 ILE A CA 1
ATOM 1053 C C . ILE A 1 126 ? 24.862 42.397 54.041 1.00 33.39 126 ILE A C 1
ATOM 1054 O O . ILE A 1 126 ? 25.361 42.397 55.164 1.00 33.63 126 ILE A O 1
ATOM 1059 N N . ASP A 1 127 ? 23.604 42.041 53.817 1.00 32.91 127 ASP A N 1
ATOM 1060 C CA . ASP A 1 127 ? 22.746 41.577 54.898 1.00 33.05 127 ASP A CA 1
ATOM 1061 C C . ASP A 1 127 ? 22.871 40.072 55.101 1.00 31.99 127 ASP A C 1
ATOM 1062 O O . ASP A 1 127 ? 22.912 39.598 56.232 1.00 31.59 127 ASP A O 1
ATOM 1067 N N . ILE A 1 128 ? 22.942 39.328 54.000 1.00 30.71 128 ILE A N 1
ATOM 1068 C CA . ILE A 1 128 ? 23.057 37.871 54.050 1.00 30.00 128 ILE A CA 1
ATOM 1069 C C . ILE A 1 128 ? 24.087 37.403 53.024 1.00 29.12 128 ILE A C 1
ATOM 1070 O O . ILE A 1 128 ? 23.947 37.677 51.826 1.00 29.15 128 ILE A O 1
ATOM 1075 N N . PHE A 1 129 ? 25.107 36.697 53.505 1.00 28.95 129 PHE A N 1
ATOM 1076 C CA . PHE A 1 129 ? 26.150 36.111 52.655 1.00 28.62 129 PHE A CA 1
ATOM 1077 C C . PHE A 1 129 ? 26.031 34.599 52.756 1.00 28.06 129 PHE A C 1
ATOM 1078 O O . PHE A 1 129 ? 26.165 34.049 53.850 1.00 27.54 129 PHE A O 1
ATOM 1086 N N . THR A 1 130 ? 25.803 33.927 51.627 1.00 27.39 130 THR A N 1
ATOM 1087 C CA . THR A 1 130 ? 25.661 32.475 51.628 1.00 27.03 130 THR A CA 1
ATOM 1088 C C . THR A 1 130 ? 26.847 31.820 50.943 1.00 27.18 130 THR A C 1
ATOM 1089 O O . THR A 1 130 ? 27.460 32.401 50.027 1.00 26.83 130 THR A O 1
ATOM 1093 N N . TYR A 1 131 ? 27.182 30.611 51.385 1.00 27.38 131 TYR A N 1
ATOM 1094 C CA . TYR A 1 131 ? 28.374 29.938 50.879 1.00 28.52 131 TYR A CA 1
ATOM 1095 C C . TYR A 1 131 ? 28.394 28.439 51.191 1.00 29.94 131 TYR A C 1
ATOM 1096 O O . TYR A 1 131 ? 27.495 27.921 51.819 1.00 29.89 131 TYR A O 1
ATOM 1105 N N A SER A 1 132 ? 29.447 27.765 50.741 0.50 30.95 132 SER A N 1
ATOM 1106 N N B SER A 1 132 ? 29.447 27.770 50.730 0.25 30.52 132 SER A N 1
ATOM 1107 N N C SER A 1 132 ? 29.434 27.766 50.703 0.25 30.72 132 SER A N 1
ATOM 1108 C CA A SER A 1 132 ? 29.656 26.348 51.014 0.50 31.55 132 SER A CA 1
ATOM 1109 C CA B SER A 1 132 ? 29.662 26.353 50.984 0.25 30.99 132 SER A CA 1
ATOM 1110 C CA C SER A 1 132 ? 29.616 26.328 50.870 0.25 31.31 132 SER A CA 1
ATOM 1111 C C A SER A 1 132 ? 31.102 26.042 50.650 0.50 32.47 132 SER A C 1
ATOM 1112 C C B SER A 1 132 ? 31.115 26.048 50.656 0.25 32.15 132 SER A C 1
ATOM 1113 C C C SER A 1 132 ? 31.100 26.042 50.633 0.25 32.34 132 SER A C 1
ATOM 1114 O O A SER A 1 132 ? 31.818 26.931 50.204 0.50 33.16 132 SER A O 1
ATOM 1115 O O B SER A 1 132 ? 31.848 26.939 50.234 0.25 32.61 132 SER A O 1
ATOM 1116 O O C SER A 1 132 ? 31.843 26.947 50.261 0.25 32.79 132 SER A O 1
ATOM 1123 N N . PHE A 1 133 ? 31.529 24.800 50.858 1.00 33.02 133 PHE A N 1
ATOM 1124 C CA . PHE A 1 133 ? 32.895 24.365 50.509 1.00 35.45 133 PHE A CA 1
ATOM 1125 C C . PHE A 1 133 ? 33.000 22.847 50.634 1.00 37.98 133 PHE A C 1
ATOM 1126 O O . PHE A 1 133 ? 32.328 22.264 51.478 1.00 38.33 133 PHE A O 1
ATOM 1134 N N . PRO A 1 134 ? 33.854 22.195 49.810 1.00 41.12 134 PRO A N 1
ATOM 1135 C CA . PRO A 1 134 ? 34.040 20.750 50.003 1.00 43.29 134 PRO A CA 1
ATOM 1136 C C . PRO A 1 134 ? 34.892 20.439 51.234 1.00 46.02 134 PRO A C 1
ATOM 1137 O O . PRO A 1 134 ? 35.740 21.249 51.624 1.00 46.41 134 PRO A O 1
ATOM 1141 N N . CYS A 1 135 ? 34.663 19.275 51.840 1.00 49.00 135 CYS A N 1
ATOM 1142 C CA . CYS A 1 135 ? 35.327 18.903 53.100 1.00 52.17 135 CYS A CA 1
ATOM 1143 C C . CYS A 1 135 ? 36.856 18.927 53.028 1.00 53.91 135 CYS A C 1
ATOM 1144 O O . CYS A 1 135 ? 37.523 19.275 54.008 1.00 54.40 135 CYS A O 1
ATOM 1147 N N . GLN A 1 136 ? 37.404 18.569 51.870 1.00 55.44 136 GLN A N 1
ATOM 1148 C CA . GLN A 1 136 ? 38.852 18.647 51.638 1.00 56.88 136 GLN A CA 1
ATOM 1149 C C . GLN A 1 136 ? 39.451 20.013 52.020 1.00 56.16 136 GLN A C 1
ATOM 1150 O O . GLN A 1 136 ? 40.574 20.082 52.532 1.00 56.88 136 GLN A O 1
ATOM 1156 N N . ASP A 1 137 ? 38.690 21.086 51.792 1.00 54.15 137 ASP A N 1
ATOM 1157 C CA . ASP A 1 137 ? 39.148 22.460 52.063 1.00 54.23 137 ASP A CA 1
ATOM 1158 C C . ASP A 1 137 ? 39.509 22.743 53.525 1.00 55.54 137 ASP A C 1
ATOM 1159 O O . ASP A 1 137 ? 40.175 23.737 53.812 1.00 54.49 137 ASP A O 1
ATOM 1164 N N . LEU A 1 138 ? 39.050 21.892 54.442 1.00 57.05 138 LEU A N 1
ATOM 1165 C CA . LEU A 1 138 ? 39.385 22.030 55.858 1.00 59.29 138 LEU A CA 1
ATOM 1166 C C . LEU A 1 138 ? 40.848 21.680 56.135 1.00 62.45 138 LEU A C 1
ATOM 1167 O O . LEU A 1 138 ? 41.432 22.185 57.092 1.00 64.86 138 LEU A O 1
ATOM 1172 N N . SER A 1 139 ? 41.421 20.810 55.299 1.00 65.20 139 SER A N 1
ATOM 1173 C CA . SER A 1 139 ? 42.804 20.347 55.449 1.00 68.72 139 SER A CA 1
ATOM 1174 C C . SER A 1 139 ? 43.769 21.173 54.597 1.00 70.57 139 SER A C 1
ATOM 1175 O O . SER A 1 139 ? 43.349 22.039 53.827 1.00 69.07 139 SER A O 1
ATOM 1178 N N . VAL A 1 140 ? 45.064 20.889 54.737 1.00 74.32 140 VAL A N 1
ATOM 1179 C CA . VAL A 1 140 ? 46.109 21.607 53.996 1.00 76.75 140 VAL A CA 1
ATOM 1180 C C . VAL A 1 140 ? 46.037 21.385 52.480 1.00 77.17 140 VAL A C 1
ATOM 1181 O O . VAL A 1 140 ? 46.152 22.340 51.712 1.00 77.50 140 VAL A O 1
ATOM 1185 N N . GLN A 1 141 ? 45.849 20.136 52.058 1.00 78.56 141 GLN A N 1
ATOM 1186 C CA . GLN A 1 141 ? 45.766 19.800 50.633 1.00 78.88 141 GLN A CA 1
ATOM 1187 C C . GLN A 1 141 ? 45.386 18.336 50.441 1.00 79.03 141 GLN A C 1
ATOM 1188 O O . GLN A 1 141 ? 44.631 17.998 49.533 1.00 78.41 141 GLN A O 1
ATOM 1194 N N . THR A 1 153 ? 45.121 25.191 59.067 1.00 67.13 153 THR A N 1
ATOM 1195 C CA . THR A 1 153 ? 45.209 25.866 57.776 1.00 66.07 153 THR A CA 1
ATOM 1196 C C . THR A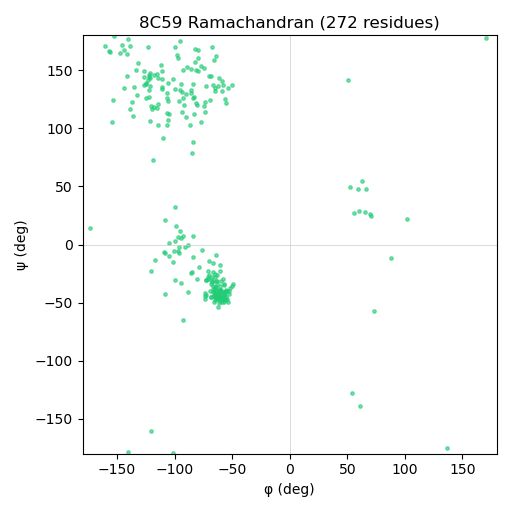 1 153 ? 44.138 25.344 56.810 1.00 63.63 153 THR A C 1
ATOM 1197 O O . THR A 1 153 ? 43.840 24.148 56.790 1.00 64.23 153 THR A O 1
ATOM 1201 N N . ARG A 1 154 ? 43.562 26.249 56.020 1.00 61.22 154 ARG A N 1
ATOM 1202 C CA . ARG A 1 154 ? 42.541 25.895 55.025 1.00 58.87 154 ARG A CA 1
ATOM 1203 C C . ARG A 1 154 ? 43.157 25.803 53.633 1.00 57.31 154 ARG A C 1
ATOM 1204 O O . ARG A 1 154 ? 44.301 26.198 53.422 1.00 57.41 154 ARG A O 1
ATOM 1212 N N . SER A 1 155 ? 42.375 25.290 52.688 1.00 54.62 155 SER A N 1
ATOM 1213 C CA . SER A 1 155 ? 42.777 25.222 51.284 1.00 53.84 155 SER A CA 1
ATOM 1214 C C . SER A 1 155 ? 41.574 25.421 50.373 1.00 51.08 155 SER A C 1
ATOM 1215 O O . SER A 1 155 ? 40.436 25.471 50.840 1.00 50.04 155 SER A O 1
ATOM 1218 N N . GLY A 1 156 ? 41.831 25.548 49.074 1.00 49.56 156 GLY A N 1
ATOM 1219 C CA . GLY A 1 156 ? 40.769 25.566 48.071 1.00 47.43 156 GLY A CA 1
ATOM 1220 C C . GLY A 1 156 ? 39.775 26.703 48.233 1.00 45.97 156 GLY A C 1
ATOM 1221 O O . GLY A 1 156 ? 40.160 27.835 48.536 1.00 46.23 156 GLY A O 1
ATOM 1222 N N . LEU A 1 157 ? 38.495 26.391 48.041 1.00 44.50 157 LEU A N 1
ATOM 1223 C CA . LEU A 1 157 ? 37.429 27.394 48.084 1.00 43.72 157 LEU A CA 1
ATOM 1224 C C . LEU A 1 157 ? 37.290 28.068 49.450 1.00 42.89 157 LEU A C 1
ATOM 1225 O O . LEU A 1 157 ? 37.060 29.274 49.519 1.00 42.54 157 LEU A O 1
ATOM 1230 N N . LEU A 1 158 ? 37.445 27.304 50.531 1.00 42.27 158 LEU A N 1
ATOM 1231 C CA . LEU A 1 158 ? 37.335 27.870 51.875 1.00 41.55 158 LEU A CA 1
ATOM 1232 C C . LEU A 1 158 ? 38.481 28.843 52.148 1.00 42.41 158 LEU A C 1
ATOM 1233 O O . LEU A 1 158 ? 38.282 29.886 52.774 1.00 42.27 158 LEU A O 1
ATOM 1238 N N . TRP A 1 159 ? 39.676 28.509 51.670 1.00 43.16 159 TRP A N 1
ATOM 1239 C CA . TRP A 1 159 ? 40.817 29.413 51.788 1.00 44.59 159 TRP A CA 1
ATOM 1240 C C . TRP A 1 159 ? 40.494 30.756 51.134 1.00 43.67 159 TRP A C 1
ATOM 1241 O O . TRP A 1 159 ? 40.831 31.808 51.680 1.00 45.19 159 TRP A O 1
ATOM 1252 N N . GLU A 1 160 ? 39.829 30.723 49.980 1.00 42.55 160 GLU A N 1
ATOM 1253 C CA . GLU A 1 160 ? 39.436 31.956 49.292 1.00 42.02 160 GLU A CA 1
ATOM 1254 C C . GLU A 1 160 ? 38.397 32.743 50.113 1.00 40.78 160 GLU A C 1
ATOM 1255 O O . GLU A 1 160 ? 38.515 33.962 50.253 1.00 41.35 160 GLU A O 1
ATOM 1261 N N A ILE A 1 161 ? 37.398 32.041 50.644 0.50 39.68 161 ILE A N 1
ATOM 1262 N N B ILE A 1 161 ? 37.400 32.053 50.653 0.50 39.62 161 ILE A N 1
ATOM 1263 C CA A ILE A 1 161 ? 36.387 32.654 51.512 0.50 39.72 161 ILE A CA 1
ATOM 1264 C CA B ILE A 1 161 ? 36.403 32.701 51.506 0.50 39.64 161 ILE A CA 1
ATOM 1265 C C A ILE A 1 161 ? 37.052 33.299 52.731 0.50 40.49 161 ILE A C 1
ATOM 1266 C C B ILE A 1 161 ? 37.063 33.315 52.737 0.50 40.44 161 ILE A C 1
ATOM 1267 O O A ILE A 1 161 ? 36.744 34.436 53.085 0.50 40.48 161 ILE A O 1
ATOM 1268 O O B ILE A 1 161 ? 36.762 34.449 53.107 0.50 40.46 161 ILE A O 1
ATOM 1277 N N . GLU A 1 162 ? 37.980 32.568 53.348 1.00 41.39 162 GLU A N 1
ATOM 1278 C CA . GLU A 1 162 ? 38.768 33.076 54.477 1.00 42.75 162 GLU A CA 1
ATOM 1279 C C . GLU A 1 162 ? 39.619 34.276 54.076 1.00 42.68 162 GLU A C 1
ATOM 1280 O O . GLU A 1 162 ? 39.681 35.263 54.803 1.00 42.70 162 GLU A O 1
ATOM 1286 N N . ARG A 1 163 ? 40.267 34.194 52.912 1.00 41.81 163 ARG A N 1
ATOM 1287 C CA . ARG A 1 163 ? 41.019 35.326 52.387 1.00 41.89 163 ARG A CA 1
ATOM 1288 C C . ARG A 1 163 ? 40.110 36.536 52.233 1.00 40.66 163 ARG A C 1
ATOM 1289 O O . ARG A 1 163 ? 40.477 37.637 52.638 1.00 41.41 163 ARG A O 1
ATOM 1297 N N . ILE A 1 164 ? 38.929 36.332 51.647 1.00 39.13 164 ILE A N 1
ATOM 1298 C CA . ILE A 1 164 ? 37.988 37.432 51.439 1.00 38.61 164 ILE A CA 1
ATOM 1299 C C . ILE A 1 164 ? 37.561 38.049 52.769 1.00 39.14 164 ILE A C 1
ATOM 1300 O O . ILE A 1 164 ? 37.562 39.266 52.918 1.00 38.60 164 ILE A O 1
ATOM 1305 N N . LEU A 1 165 ? 37.199 37.211 53.731 1.00 39.79 165 LEU A N 1
ATOM 1306 C CA . LEU A 1 165 ? 36.825 37.729 55.048 1.00 41.14 165 LEU A CA 1
ATOM 1307 C C . LEU A 1 165 ? 37.986 38.474 55.712 1.00 42.84 165 LEU A C 1
ATOM 1308 O O . LEU A 1 165 ? 37.791 39.564 56.248 1.00 43.24 165 LEU A O 1
ATOM 1313 N N . GLU A 1 166 ? 39.188 37.902 55.659 1.00 45.01 166 GLU A N 1
ATOM 1314 C CA . GLU A 1 166 ? 40.399 38.597 56.138 1.00 47.22 166 GLU A CA 1
ATOM 1315 C C . GLU A 1 166 ? 40.561 39.967 55.482 1.00 46.46 166 GLU A C 1
ATOM 1316 O O . GLU A 1 166 ? 40.776 40.972 56.163 1.00 47.24 166 GLU A O 1
ATOM 1322 N N . GLU A 1 167 ? 40.457 40.004 54.154 1.00 44.21 167 GLU A N 1
ATOM 1323 C CA . GLU A 1 167 ? 40.641 41.250 53.415 1.00 43.84 167 GLU A CA 1
ATOM 1324 C C . GLU A 1 167 ? 39.618 42.310 53.808 1.00 42.41 167 GLU A 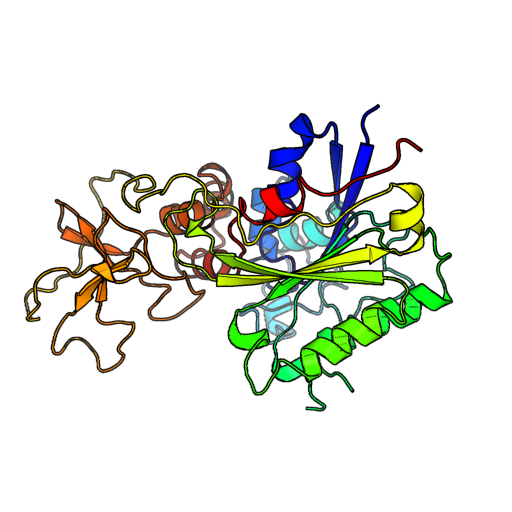C 1
ATOM 1325 O O . GLU A 1 167 ? 39.981 43.450 54.088 1.00 42.37 167 GLU A O 1
ATOM 1331 N N . ILE A 1 168 ? 38.338 41.951 53.814 1.00 40.56 168 ILE A N 1
ATOM 1332 C CA . ILE A 1 168 ? 37.311 42.950 54.102 1.00 40.39 168 ILE A CA 1
ATOM 1333 C C . ILE A 1 168 ? 37.336 43.373 55.576 1.00 41.56 168 ILE A C 1
ATOM 1334 O O . ILE A 1 168 ? 37.014 44.513 55.887 1.00 41.94 168 ILE A O 1
ATOM 1339 N N . LYS A 1 169 ? 37.742 42.469 56.466 1.00 42.43 169 LYS A N 1
ATOM 1340 C CA . LYS A 1 169 ? 37.913 42.801 57.889 1.00 44.43 169 LYS A CA 1
ATOM 1341 C C . LYS A 1 169 ? 38.848 44.009 58.055 1.00 45.53 169 LYS A C 1
ATOM 1342 O O . LYS A 1 169 ? 38.609 44.889 58.887 1.00 46.10 169 LYS A O 1
ATOM 1348 N N . ASN A 1 170 ? 39.906 44.050 57.249 1.00 45.70 170 ASN A N 1
ATOM 1349 C CA . ASN A 1 170 ? 40.897 45.120 57.326 1.00 46.84 170 ASN A CA 1
ATOM 1350 C C . ASN A 1 170 ? 40.497 46.415 56.618 1.00 46.09 170 ASN A C 1
ATOM 1351 O O . ASN A 1 170 ? 40.940 47.492 57.016 1.00 46.48 170 ASN A O 1
ATOM 1356 N N . SER A 1 171 ? 39.690 46.315 55.563 1.00 43.86 171 SER A N 1
ATOM 1357 C CA . SER A 1 171 ? 39.326 47.490 54.763 1.00 43.98 171 SER A CA 1
ATOM 1358 C C . SER A 1 171 ? 37.950 48.060 55.094 1.00 43.49 171 SER A C 1
ATOM 1359 O O . SER A 1 171 ? 37.728 49.258 54.944 1.00 44.42 171 SER A O 1
ATOM 1362 N N . PHE A 1 172 ? 37.027 47.205 55.524 1.00 42.29 172 PHE A N 1
ATOM 1363 C CA . PHE A 1 172 ? 35.663 47.629 55.833 1.00 42.04 172 PHE A CA 1
ATOM 1364 C C . PHE A 1 172 ? 35.576 48.046 57.288 1.00 42.71 172 PHE A C 1
ATOM 1365 O O . PHE A 1 172 ? 36.319 47.542 58.126 1.00 43.56 172 PHE A O 1
ATOM 1373 N N . SER A 1 173 ? 34.641 48.937 57.594 1.00 43.15 173 SER A N 1
ATOM 1374 C CA . SER A 1 173 ? 34.207 49.120 58.973 1.00 44.21 173 SER A CA 1
ATOM 1375 C C . SER A 1 173 ? 33.505 47.833 59.404 1.00 43.83 173 SER A C 1
ATOM 1376 O O . SER A 1 173 ? 33.053 47.056 58.557 1.00 42.07 173 SER A O 1
ATOM 1379 N N A LYS A 1 174 ? 33.416 47.606 60.710 0.60 44.62 174 LYS A N 1
ATOM 1380 N N B LYS A 1 174 ? 33.383 47.622 60.712 0.40 44.41 174 LYS A N 1
ATOM 1381 C CA A LYS A 1 174 ? 32.703 46.440 61.217 0.60 44.27 174 LYS A CA 1
ATOM 1382 C CA B LYS A 1 174 ? 32.691 46.443 61.226 0.40 43.93 174 LYS A CA 1
ATOM 1383 C C A LYS A 1 174 ? 31.263 46.427 60.705 0.60 43.20 174 LYS A C 1
ATOM 1384 C C B LYS A 1 174 ? 31.250 46.408 60.720 0.40 43.01 174 LYS A C 1
ATOM 1385 O O A LYS A 1 174 ? 30.739 45.374 60.336 0.60 41.52 174 LYS A O 1
ATOM 1386 O O B LYS A 1 174 ? 30.737 45.349 60.354 0.40 41.58 174 LYS A O 1
ATOM 1397 N N A GLU A 1 175 ? 30.648 47.605 60.640 0.60 43.43 175 GLU A N 1
ATOM 1398 N N B GLU A 1 175 ? 30.613 47.574 60.669 0.40 43.39 175 GLU A N 1
ATOM 1399 C CA A GLU A 1 175 ? 29.252 47.725 60.216 0.60 43.18 175 GLU A CA 1
ATOM 1400 C CA B GLU A 1 175 ? 29.225 47.670 60.215 0.40 43.07 175 GLU A CA 1
ATOM 1401 C C A GLU A 1 175 ? 29.035 47.394 58.734 0.60 41.64 175 GLU A C 1
ATOM 1402 C C B GLU A 1 175 ? 29.037 47.353 58.729 0.40 41.58 175 GLU A C 1
ATOM 1403 O O A GLU A 1 175 ? 27.927 47.040 58.332 0.60 41.17 175 GLU A O 1
ATOM 1404 O O B GLU A 1 175 ? 27.943 46.971 58.315 0.40 41.06 175 GLU A O 1
ATOM 1415 N N . GLU A 1 176 ? 30.092 47.514 57.932 1.00 40.90 176 GLU A N 1
ATOM 1416 C CA . GLU A 1 176 ? 30.040 47.197 56.503 1.00 39.49 176 GLU A CA 1
ATOM 1417 C C . GLU A 1 176 ? 30.201 45.700 56.196 1.00 37.47 176 GLU A C 1
ATOM 1418 O O . GLU A 1 176 ? 29.938 45.277 55.073 1.00 36.23 176 GLU A O 1
ATOM 1424 N N A MET A 1 177 ? 30.642 44.924 57.189 0.50 36.89 177 MET A N 1
ATOM 1425 N N B MET A 1 177 ? 30.637 44.912 57.171 0.50 37.03 177 MET A N 1
ATOM 1426 C CA A MET A 1 177 ? 30.795 43.477 57.056 0.50 35.76 177 MET A CA 1
ATOM 1427 C CA B MET A 1 177 ? 30.817 43.488 56.948 0.50 35.96 177 MET A CA 1
ATOM 1428 C C A MET A 1 177 ? 29.424 42.827 56.926 0.50 34.62 177 MET A C 1
ATOM 1429 C C B MET A 1 177 ? 29.464 42.794 56.974 0.50 34.79 177 MET A C 1
ATOM 1430 O O A MET A 1 177 ? 28.432 43.389 57.397 0.50 34.81 177 MET A O 1
ATOM 1431 O O B MET A 1 177 ? 28.524 43.296 57.594 0.50 35.04 177 MET A O 1
ATOM 1440 N N . PRO A 1 178 ? 29.354 41.637 56.297 1.00 33.52 178 PRO A N 1
ATOM 1441 C CA . PRO A 1 178 ? 28.073 40.943 56.238 1.00 32.78 178 PRO A CA 1
ATOM 1442 C C . PRO A 1 178 ? 27.433 40.741 57.622 1.00 33.23 178 PRO A C 1
ATOM 1443 O O . PRO A 1 178 ? 28.121 40.382 58.573 1.00 33.57 178 PRO A O 1
ATOM 1447 N N . LYS A 1 179 ? 26.129 40.979 57.722 1.00 33.25 179 LYS A N 1
ATOM 1448 C CA . LYS A 1 179 ? 25.422 40.825 58.994 1.00 33.83 179 LYS A CA 1
ATOM 1449 C C . LYS A 1 179 ? 25.214 39.361 59.380 1.00 32.79 179 LYS A C 1
ATOM 1450 O O . LYS A 1 179 ? 25.419 38.976 60.538 1.00 32.95 179 LYS A O 1
ATOM 1456 N N . TYR A 1 180 ? 24.800 38.556 58.405 1.00 31.34 180 TYR A N 1
ATOM 1457 C CA . TYR A 1 180 ? 24.623 37.118 58.591 1.00 30.43 180 TYR A CA 1
ATOM 1458 C C . TYR A 1 180 ? 25.408 36.351 57.527 1.00 29.14 180 TYR A C 1
ATOM 1459 O O . TYR A 1 180 ? 25.506 36.808 56.388 1.00 28.92 180 TYR A O 1
ATOM 1468 N N . LEU A 1 181 ? 25.956 35.201 57.916 1.00 28.93 181 LEU A N 1
ATOM 1469 C CA . LEU A 1 181 ? 26.538 34.231 56.982 1.00 28.34 181 LEU A CA 1
ATOM 1470 C C . LEU A 1 181 ? 25.758 32.934 57.078 1.00 28.11 181 LEU A C 1
ATOM 1471 O O . LEU A 1 181 ? 25.310 32.554 58.161 1.00 28.42 181 LEU A O 1
ATOM 1476 N N . LEU A 1 182 ? 25.617 32.228 55.958 1.00 27.17 182 LEU A N 1
ATOM 1477 C CA . LEU A 1 182 ? 24.995 30.901 55.996 1.00 27.14 182 LEU A CA 1
ATOM 1478 C C . LEU A 1 182 ? 25.744 29.935 55.094 1.00 26.79 182 LEU A C 1
ATOM 1479 O O . LEU A 1 182 ? 25.797 30.130 53.881 1.00 26.37 182 LEU A O 1
ATOM 1484 N N . MET A 1 183 ? 26.325 28.909 55.711 1.00 27.56 183 MET A N 1
ATOM 1485 C CA . MET A 1 183 ? 26.949 27.789 55.009 1.00 27.52 183 MET A CA 1
ATOM 1486 C C . MET A 1 183 ? 25.942 26.659 54.868 1.00 27.20 183 MET A C 1
ATOM 1487 O O . MET A 1 183 ? 25.200 26.372 55.810 1.00 26.12 183 MET A O 1
ATOM 1492 N N . GLU A 1 184 ? 25.926 26.029 53.697 1.00 26.69 184 GLU A N 1
ATOM 1493 C CA . GLU A 1 184 ? 25.277 24.732 53.519 1.00 27.45 184 GLU A CA 1
ATOM 1494 C C . GLU A 1 184 ? 26.366 23.736 53.166 1.00 27.90 184 GLU A C 1
ATOM 1495 O O . GLU A 1 184 ? 27.351 24.094 52.523 1.00 28.64 184 GLU A O 1
ATOM 1501 N N . ASN A 1 185 ? 26.198 22.496 53.600 1.00 28.79 185 ASN A N 1
ATOM 1502 C CA . ASN A 1 185 ? 27.134 21.439 53.272 1.00 30.50 185 ASN A CA 1
ATOM 1503 C C . ASN A 1 185 ? 26.499 20.067 53.457 1.00 30.17 185 ASN A C 1
ATOM 1504 O O . ASN A 1 185 ? 25.398 19.944 53.988 1.00 28.44 185 ASN A O 1
ATOM 1509 N N . VAL A 1 186 ? 27.210 19.039 53.012 1.00 31.57 186 VAL A N 1
ATOM 1510 C CA . VAL A 1 186 ? 26.745 17.668 53.166 1.00 32.96 186 VAL A CA 1
ATOM 1511 C C . VAL A 1 186 ? 27.023 17.146 54.583 1.00 33.91 186 VAL A C 1
ATOM 1512 O O . VAL A 1 186 ? 27.871 17.680 55.311 1.00 33.52 186 VAL A O 1
ATOM 1516 N N . LYS A 1 187 ? 26.299 16.091 54.948 1.00 34.95 187 LYS A N 1
ATOM 1517 C CA . LYS A 1 187 ? 26.335 15.517 56.302 1.00 36.53 187 LYS A CA 1
ATOM 1518 C C . LYS A 1 187 ? 27.731 15.087 56.756 1.00 38.01 187 LYS A C 1
ATOM 1519 O O . LYS A 1 187 ? 28.076 15.197 57.932 1.00 38.47 187 LYS A O 1
ATOM 1525 N N . ASN A 1 188 ? 28.534 14.615 55.812 1.00 39.29 188 ASN A N 1
ATOM 1526 C CA . ASN A 1 188 ? 29.884 14.135 56.093 1.00 41.67 188 ASN A CA 1
ATOM 1527 C C . ASN A 1 188 ? 30.849 15.213 56.608 1.00 41.83 188 ASN A C 1
ATOM 1528 O O . ASN A 1 188 ? 31.963 14.901 57.054 1.00 42.11 188 ASN A O 1
ATOM 1533 N N . LEU A 1 189 ? 30.426 16.477 56.567 1.00 40.41 189 LEU A N 1
ATOM 1534 C CA . LEU A 1 189 ? 31.166 17.564 57.207 1.00 40.92 189 LEU A CA 1
ATOM 1535 C C . LEU A 1 189 ? 31.359 17.317 58.708 1.00 42.19 189 LEU A C 1
ATOM 1536 O O . LEU A 1 189 ? 32.341 17.763 59.299 1.00 43.18 189 LEU A O 1
ATOM 1541 N N . LEU A 1 190 ? 30.415 16.604 59.317 1.00 41.77 190 LEU A N 1
ATOM 1542 C CA . LEU A 1 190 ? 30.473 16.303 60.742 1.00 43.21 190 LEU A CA 1
ATOM 1543 C C . LEU A 1 190 ? 31.010 14.899 61.048 1.00 44.32 190 LEU A C 1
ATOM 1544 O O . LEU A 1 190 ? 30.872 14.420 62.170 1.00 45.25 190 LEU A O 1
ATOM 1549 N N . SER A 1 191 ? 31.646 14.255 60.070 1.00 44.80 191 SER A N 1
ATOM 1550 C CA . SER A 1 191 ? 32.222 12.922 60.272 1.00 46.69 191 SER A CA 1
ATOM 1551 C C . SER A 1 191 ? 33.398 12.971 61.249 1.00 50.11 191 SER A C 1
ATOM 1552 O O . SER A 1 191 ? 33.886 14.050 61.608 1.00 49.22 191 SER A O 1
ATOM 1555 N N . HIS A 1 192 ? 33.854 11.790 61.658 1.00 53.27 192 HIS A N 1
ATOM 1556 C CA . HIS A 1 192 ? 35.015 11.669 62.538 1.00 56.86 192 HIS A CA 1
ATOM 1557 C C . HIS A 1 192 ? 36.237 12.371 61.956 1.00 57.35 192 HIS A C 1
ATOM 1558 O O . HIS A 1 192 ? 36.992 13.009 62.684 1.00 58.54 192 HIS A O 1
ATOM 1565 N N . LYS A 1 193 ? 36.431 12.249 60.646 1.00 56.76 193 LYS A N 1
ATOM 1566 C CA . LYS A 1 193 ? 37.630 12.782 59.997 1.00 58.22 193 LYS A CA 1
ATOM 1567 C C . LYS A 1 193 ? 37.585 14.295 59.745 1.00 56.99 193 LYS A C 1
ATOM 1568 O O . LYS A 1 193 ? 38.631 14.920 59.569 1.00 57.03 193 LYS A O 1
ATOM 1574 N N . ASN A 1 194 ? 36.387 14.878 59.761 1.00 55.50 194 ASN A N 1
ATOM 1575 C CA . ASN A 1 194 ? 36.200 16.295 59.430 1.00 54.55 194 ASN A CA 1
ATOM 1576 C C . ASN A 1 194 ? 35.719 17.231 60.548 1.00 54.75 194 ASN A C 1
ATOM 1577 O O . ASN A 1 194 ? 35.897 18.443 60.438 1.00 54.21 194 ASN A O 1
ATOM 1582 N N A LYS A 1 195 ? 35.124 16.669 61.601 0.50 55.51 195 LYS A N 1
ATOM 1583 N N B LYS A 1 195 ? 35.117 16.685 61.604 0.50 55.51 195 LYS A N 1
ATOM 1584 C CA A LYS A 1 195 ? 34.405 17.449 62.614 0.50 55.90 195 LYS A CA 1
ATOM 1585 C CA B LYS A 1 195 ? 34.398 17.513 62.581 0.50 55.86 195 LYS A CA 1
ATOM 1586 C C A LYS A 1 195 ? 35.290 18.434 63.382 0.50 56.85 195 LYS A C 1
ATOM 1587 C C B LYS A 1 195 ? 35.299 18.458 63.379 0.50 56.86 195 LYS A C 1
ATOM 1588 O O A LYS A 1 195 ? 34.894 19.578 63.607 0.50 55.81 195 LYS A O 1
ATOM 1589 O O B LYS A 1 195 ? 34.918 19.603 63.626 0.50 55.87 195 LYS A O 1
ATOM 1600 N N . LYS A 1 196 ? 36.481 17.991 63.780 1.00 58.59 196 LYS A N 1
ATOM 1601 C CA . LYS A 1 196 ? 37.427 18.843 64.517 1.00 60.05 196 LYS A CA 1
ATOM 1602 C C . LYS A 1 196 ? 37.913 20.025 63.669 1.00 58.83 196 LYS A C 1
ATOM 1603 O O . LYS A 1 196 ? 37.954 21.160 64.148 1.00 59.43 196 LYS A O 1
ATOM 1609 N N . ASN A 1 197 ? 38.280 19.750 62.419 1.00 56.90 197 ASN A N 1
ATOM 1610 C CA . ASN A 1 197 ? 38.719 20.795 61.496 1.00 55.35 1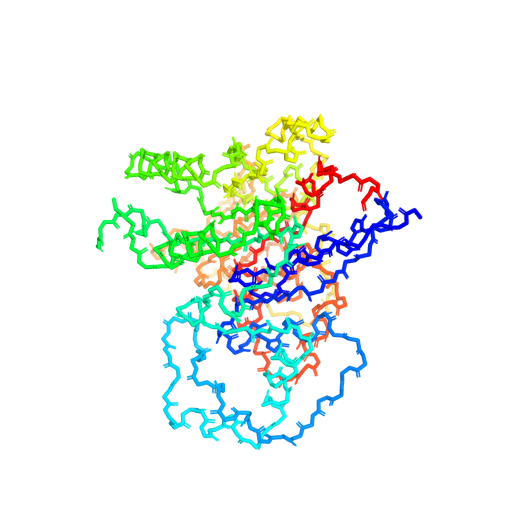97 ASN A CA 1
ATOM 1611 C C . ASN A 1 197 ? 37.579 21.736 61.098 1.00 52.84 197 ASN A C 1
ATOM 1612 O O . ASN A 1 197 ? 37.813 22.912 60.809 1.00 53.31 197 ASN A O 1
ATOM 1617 N N . TYR A 1 198 ? 36.355 21.217 61.055 1.00 49.74 198 TYR A N 1
ATOM 1618 C CA . TYR A 1 198 ? 35.181 22.064 60.869 1.00 46.76 198 TYR A CA 1
ATOM 1619 C C . TYR A 1 198 ? 35.077 23.017 62.055 1.00 47.41 198 TYR A C 1
ATOM 1620 O O . TYR A 1 198 ? 34.859 24.211 61.880 1.00 45.57 198 TYR A O 1
ATOM 1629 N N . ASN A 1 199 ? 35.257 22.488 63.262 1.00 49.99 199 ASN A N 1
ATOM 1630 C CA . ASN A 1 199 ? 35.215 23.315 64.466 1.00 51.69 199 ASN A CA 1
ATOM 1631 C C . ASN A 1 199 ? 36.272 24.427 64.459 1.00 51.82 199 ASN A C 1
ATOM 1632 O O . ASN A 1 199 ? 36.038 25.498 65.008 1.00 52.13 199 ASN A O 1
ATOM 1637 N N . THR A 1 200 ? 37.418 24.192 63.827 1.00 51.82 200 THR A N 1
ATOM 1638 C CA . THR A 1 200 ? 38.437 25.241 63.725 1.00 52.81 200 THR A CA 1
ATOM 1639 C C . THR A 1 200 ? 38.023 26.338 62.737 1.00 50.33 200 THR A C 1
ATOM 1640 O O . THR A 1 200 ? 38.391 27.495 62.922 1.00 51.49 200 THR A O 1
ATOM 1644 N N . TRP A 1 201 ? 37.255 25.991 61.704 1.00 47.41 201 TRP A N 1
ATOM 1645 C CA . TRP A 1 201 ? 36.634 27.014 60.855 1.00 44.60 201 TRP A CA 1
ATOM 1646 C C . TRP A 1 201 ? 35.691 27.893 61.686 1.00 43.60 201 TRP A C 1
ATOM 1647 O O . TRP A 1 201 ? 35.696 29.115 61.555 1.00 42.41 201 TRP A O 1
ATOM 1658 N N . LEU A 1 202 ? 34.898 27.276 62.558 1.00 43.68 202 LEU A N 1
ATOM 1659 C CA . LEU A 1 202 ? 34.012 28.041 63.440 1.00 44.23 202 LEU A CA 1
ATOM 1660 C C . LEU A 1 202 ? 34.807 28.991 64.353 1.00 45.62 202 LEU A C 1
ATOM 1661 O O . LEU A 1 202 ? 34.381 30.120 64.602 1.00 44.63 202 LEU A O 1
ATOM 1666 N N . LYS A 1 203 ? 35.954 28.525 64.840 1.00 47.72 203 LYS A N 1
ATOM 1667 C CA . LYS A 1 203 ? 36.862 29.367 65.637 1.00 49.89 203 LYS A CA 1
ATOM 1668 C C . LYS A 1 203 ? 37.356 30.566 64.827 1.00 48.74 203 LYS A C 1
ATOM 1669 O O . LYS A 1 203 ? 37.468 31.679 65.345 1.00 48.66 203 LYS A O 1
ATOM 1675 N N . GLN A 1 204 ? 37.658 30.326 63.556 1.00 47.41 204 GLN A N 1
ATOM 1676 C CA 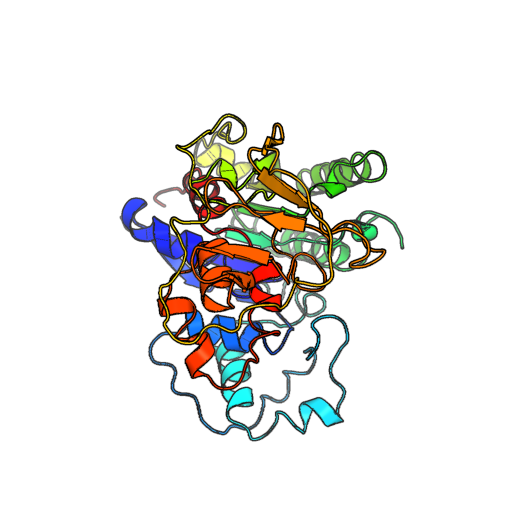. GLN A 1 204 ? 38.104 31.388 62.659 1.00 46.96 204 GLN A CA 1
ATOM 1677 C C . GLN A 1 204 ? 36.988 32.412 62.411 1.00 44.32 204 GLN A C 1
ATOM 1678 O O . GLN A 1 204 ? 37.240 33.619 62.385 1.00 43.45 204 GLN A O 1
ATOM 1684 N N . LEU A 1 205 ? 35.754 31.937 62.257 1.00 42.14 205 LEU A N 1
ATOM 1685 C CA . LEU A 1 205 ? 34.605 32.838 62.131 1.00 41.28 205 LEU A CA 1
ATOM 1686 C C . LEU A 1 205 ? 34.458 33.708 63.381 1.00 42.24 205 LEU A C 1
ATOM 1687 O O . LEU A 1 205 ? 34.126 34.894 63.289 1.00 40.75 205 LEU A O 1
ATOM 1692 N N . GLU A 1 206 ? 34.708 33.107 64.538 1.00 43.61 206 GLU A N 1
ATOM 1693 C CA . GLU A 1 206 ? 34.769 33.855 65.792 1.00 46.28 206 GLU A CA 1
ATOM 1694 C C . GLU A 1 206 ? 35.816 34.960 65.747 1.00 46.35 206 GLU A C 1
ATOM 1695 O O . GLU A 1 206 ? 35.537 36.088 66.159 1.00 46.49 206 GLU A O 1
ATOM 1701 N N A LYS A 1 207 ? 37.010 34.637 65.248 0.50 46.36 207 LYS A N 1
ATOM 1702 N N B LYS A 1 207 ? 37.008 34.646 65.243 0.50 46.36 207 LYS A N 1
ATOM 1703 C CA A LYS A 1 207 ? 38.084 35.629 65.098 0.50 46.93 207 LYS A CA 1
ATOM 1704 C CA B LYS A 1 207 ? 38.071 35.648 65.124 0.50 46.96 207 LYS A CA 1
ATOM 1705 C C A LYS A 1 207 ? 37.669 36.776 64.178 0.50 45.50 207 LYS A C 1
ATOM 1706 C C B LYS A 1 207 ? 37.690 36.777 64.162 0.50 45.51 207 LYS A C 1
ATOM 1707 O O A LYS A 1 207 ? 38.073 37.920 64.384 0.50 45.60 207 LYS A O 1
ATOM 1708 O O B LYS A 1 207 ? 38.138 37.911 64.325 0.50 45.60 207 LYS A O 1
ATOM 1719 N N . PHE A 1 208 ? 36.859 36.463 63.168 1.00 43.67 208 PHE A N 1
ATOM 1720 C CA . PHE A 1 208 ? 36.328 37.472 62.255 1.00 42.80 208 PHE A CA 1
ATOM 1721 C C . PHE A 1 208 ? 35.161 38.274 62.830 1.00 42.08 208 PHE A C 1
ATOM 1722 O O . PHE A 1 208 ? 34.672 39.200 62.169 1.00 41.26 208 PHE A O 1
ATOM 1730 N N . GLY A 1 209 ? 34.685 37.895 64.018 1.00 42.12 209 GLY A N 1
ATOM 1731 C CA . GLY A 1 209 ? 33.665 38.656 64.740 1.00 42.54 209 GLY A CA 1
ATOM 1732 C C . GLY A 1 209 ? 32.230 38.116 64.668 1.00 41.28 209 GLY A C 1
ATOM 1733 O O . GLY A 1 209 ? 31.250 38.877 64.891 1.00 42.69 209 GLY A O 1
ATOM 1734 N N . TYR A 1 210 ? 32.119 36.802 64.369 1.00 39.53 210 TYR A N 1
ATOM 1735 C CA . TYR A 1 210 ? 30.824 36.151 64.186 1.00 38.01 210 TYR A CA 1
ATOM 1736 C C . TYR A 1 210 ? 30.576 35.109 65.275 1.00 39.32 210 TYR A C 1
ATOM 1737 O O . TYR A 1 210 ? 31.523 34.433 65.741 1.00 41.25 210 TYR A O 1
ATOM 1746 N N . LYS A 1 211 ? 29.312 35.008 65.705 1.00 39.49 211 LYS A N 1
ATOM 1747 C CA . LYS A 1 211 ? 28.868 33.903 66.543 1.00 40.38 211 LYS A CA 1
ATOM 1748 C C . LYS A 1 211 ? 28.035 32.971 65.676 1.00 38.28 211 LYS A C 1
ATOM 1749 O O . LYS A 1 211 ? 27.229 33.444 64.862 1.00 36.49 211 LYS A O 1
ATOM 1755 N N . SER A 1 212 ? 28.215 31.663 65.856 1.00 37.42 212 SER A N 1
ATOM 1756 C CA . SER A 1 212 ? 27.627 30.689 64.934 1.00 36.56 212 SER A CA 1
ATOM 1757 C C . SER A 1 212 ? 26.896 29.558 65.635 1.00 36.84 212 SER A C 1
ATOM 1758 O O . SER A 1 212 ? 27.174 29.243 66.793 1.00 37.60 212 SER A O 1
ATOM 1761 N N . LYS A 1 213 ? 25.959 28.953 64.912 1.00 35.71 213 LYS A N 1
ATOM 1762 C CA . LYS A 1 213 ? 25.311 27.731 65.352 1.00 36.49 213 LYS A CA 1
ATOM 1763 C C . LYS A 1 213 ? 25.239 26.749 64.194 1.00 34.85 213 LYS A C 1
ATOM 1764 O O . LYS A 1 213 ? 24.893 27.126 63.074 1.00 33.63 213 LYS A O 1
ATOM 1770 N N . THR A 1 214 ? 25.568 25.492 64.476 1.00 35.18 214 THR A N 1
ATOM 1771 C CA . THR A 1 214 ? 25.475 24.423 63.486 1.00 34.18 214 THR A CA 1
ATOM 1772 C C . THR A 1 214 ? 24.151 23.673 63.614 1.00 33.75 214 THR A C 1
ATOM 1773 O O . THR A 1 214 ? 23.749 23.295 64.714 1.00 34.41 214 THR A O 1
ATOM 1777 N N . TYR A 1 215 ? 23.483 23.461 62.482 1.00 32.22 215 TYR A N 1
ATOM 1778 C CA . TYR A 1 215 ? 22.265 22.667 62.421 1.00 32.29 215 TYR A CA 1
ATOM 1779 C C . TYR A 1 215 ? 22.464 21.500 61.461 1.00 31.79 215 TYR A C 1
ATOM 1780 O O . TYR A 1 215 ? 23.023 21.681 60.379 1.00 30.93 215 TYR A O 1
ATOM 1789 N N . LEU A 1 216 ? 22.009 20.313 61.853 1.00 31.86 216 LEU A N 1
ATOM 1790 C CA . LEU A 1 216 ? 21.851 19.201 60.922 1.00 31.77 216 LEU A CA 1
ATOM 1791 C C . LEU A 1 216 ? 20.360 19.054 60.689 1.00 30.90 216 LEU A C 1
ATOM 1792 O O . LEU A 1 216 ? 19.626 18.710 61.616 1.00 32.06 216 LEU A O 1
ATOM 1797 N N . LEU A 1 217 ? 19.903 19.339 59.469 1.00 29.39 217 LEU A N 1
ATOM 1798 C CA . LEU A 1 217 ? 18.478 19.362 59.165 1.00 29.26 217 LEU A CA 1
ATOM 1799 C C . LEU A 1 217 ? 18.138 18.416 58.032 1.00 28.46 217 LEU A C 1
ATOM 1800 O O . LEU A 1 217 ? 18.899 18.293 57.063 1.00 28.14 217 LEU A O 1
ATOM 1805 N N . ASN A 1 218 ? 16.992 17.751 58.165 1.00 28.52 218 ASN A N 1
ATOM 1806 C CA . ASN A 1 218 ? 16.487 16.871 57.121 1.00 27.87 218 ASN A CA 1
ATOM 1807 C C . ASN A 1 218 ? 15.296 17.511 56.418 1.00 27.48 218 ASN A C 1
ATOM 1808 O O . ASN A 1 218 ? 14.306 17.890 57.049 1.00 27.60 218 ASN A O 1
ATOM 1813 N N . SER A 1 219 ? 15.384 17.597 55.094 1.00 26.12 219 SER A N 1
ATOM 1814 C CA . SER A 1 219 ? 14.302 18.139 54.264 1.00 26.36 219 SER A CA 1
ATOM 1815 C C . SER A 1 219 ? 12.922 17.534 54.583 1.00 27.05 219 SER A C 1
ATOM 1816 O O . SER A 1 219 ? 11.893 18.221 54.521 1.00 26.87 219 SER A O 1
ATOM 1819 N N . LYS A 1 220 ? 12.900 16.262 54.959 1.00 27.89 220 LYS A N 1
ATOM 1820 C CA . LYS A 1 220 ? 11.640 15.576 55.221 1.00 29.51 220 LYS A CA 1
ATOM 1821 C C . LYS A 1 220 ? 10.845 16.236 56.360 1.00 30.30 220 LYS A C 1
ATOM 1822 O O . LYS A 1 220 ? 9.627 16.069 56.439 1.00 31.29 220 LYS A O 1
ATOM 1828 N N . ASN A 1 221 ? 11.538 16.968 57.231 1.00 30.16 221 ASN A N 1
ATOM 1829 C CA . ASN A 1 221 ? 10.908 17.654 58.356 1.00 31.78 221 ASN A CA 1
ATOM 1830 C C . ASN A 1 221 ? 10.473 19.071 58.016 1.00 31.80 221 ASN A C 1
ATOM 1831 O O . ASN A 1 221 ? 9.876 19.751 58.859 1.00 32.88 221 ASN A O 1
ATOM 1836 N N . PHE A 1 222 ? 10.765 19.490 56.786 1.00 30.47 222 PHE A N 1
ATOM 1837 C CA . PHE A 1 222 ? 10.414 20.805 56.267 1.00 31.05 222 PHE A CA 1
ATOM 1838 C C . PHE A 1 222 ? 9.556 20.685 55.012 1.00 31.13 222 PHE A C 1
ATOM 1839 O O . PHE A 1 222 ? 9.909 21.189 53.932 1.00 30.47 222 PHE A O 1
ATOM 1847 N N A ASP A 1 223 ? 8.425 19.997 55.178 0.60 32.11 223 ASP A N 1
ATOM 1848 N N B ASP A 1 223 ? 8.424 20.000 55.180 0.40 32.18 223 ASP A N 1
ATOM 1849 C CA A ASP A 1 223 ? 7.373 19.878 54.166 0.60 32.41 223 ASP A CA 1
ATOM 1850 C CA B ASP A 1 223 ? 7.378 19.879 54.163 0.40 32.53 223 ASP A CA 1
ATOM 1851 C C A ASP A 1 223 ? 7.849 19.283 52.839 0.60 31.32 223 ASP A C 1
ATOM 1852 C C B ASP A 1 223 ? 7.844 19.281 52.842 0.40 31.38 223 ASP A C 1
ATOM 1853 O O A ASP A 1 223 ? 7.384 19.683 51.775 0.60 31.67 223 ASP A O 1
ATOM 1854 O O B ASP A 1 223 ? 7.362 19.679 51.784 0.40 31.58 223 ASP A O 1
ATOM 1863 N N . ASN A 1 224 ? 8.760 18.318 52.902 1.00 30.67 224 ASN A N 1
ATOM 1864 C CA . ASN A 1 224 ? 9.256 17.667 51.688 1.00 29.27 224 ASN A CA 1
ATOM 1865 C C . ASN A 1 224 ? 9.147 16.162 51.733 1.00 29.14 224 ASN A C 1
ATOM 1866 O O . ASN A 1 224 ? 9.137 15.565 52.809 1.00 29.99 224 ASN A O 1
ATOM 1871 N N . CYS A 1 225 ? 9.070 15.567 50.543 1.00 27.68 225 CYS A N 1
ATOM 1872 C CA . CYS A 1 225 ? 8.972 14.121 50.382 1.00 27.40 225 CYS A CA 1
ATOM 1873 C C . CYS A 1 225 ? 10.333 13.506 50.047 1.00 26.13 225 CYS A C 1
ATOM 1874 O O . CYS A 1 225 ? 10.413 12.503 49.346 1.00 26.29 225 CYS A O 1
ATOM 1877 N N . GLN A 1 226 ? 11.400 14.105 50.577 1.00 25.31 226 GLN A N 1
ATOM 1878 C CA . GLN A 1 226 ? 12.767 13.706 50.263 1.00 24.57 226 GLN A CA 1
ATOM 1879 C C . GLN A 1 226 ? 13.551 13.573 51.560 1.00 25.22 226 GLN A C 1
ATOM 1880 O O . GLN A 1 226 ? 13.539 14.501 52.382 1.00 25.22 226 GLN A O 1
ATOM 1886 N N . ASN A 1 227 ? 14.219 12.435 51.734 1.00 25.33 227 ASN A N 1
ATOM 1887 C CA . ASN A 1 227 ? 15.253 12.290 52.745 1.00 26.43 227 ASN A CA 1
ATOM 1888 C C . ASN A 1 227 ? 16.485 13.051 52.271 1.00 25.49 227 ASN A C 1
ATOM 1889 O O . ASN A 1 227 ? 17.077 12.678 51.264 1.00 25.16 227 ASN A O 1
ATOM 1894 N N . ARG A 1 228 ? 16.861 14.124 52.961 1.00 25.36 228 ARG A N 1
ATOM 1895 C CA . ARG A 1 228 ? 18.055 14.880 52.595 1.00 24.81 228 ARG A CA 1
ATOM 1896 C C . ARG A 1 228 ? 18.586 15.598 53.824 1.00 25.39 228 ARG A C 1
ATOM 1897 O O . ARG A 1 228 ? 17.990 16.569 54.289 1.00 24.76 228 ARG A O 1
ATOM 1905 N N . GLU A 1 229 ? 19.683 15.078 54.356 1.00 26.55 229 GLU A N 1
ATOM 1906 C CA . GLU A 1 229 ? 20.303 15.634 55.549 1.00 27.54 229 GLU A CA 1
ATOM 1907 C C . GLU A 1 229 ? 21.418 16.573 55.141 1.00 26.80 229 GLU A C 1
ATOM 1908 O O . GLU A 1 229 ? 22.357 16.167 54.458 1.00 26.29 229 GLU A O 1
ATOM 1914 N N . ARG A 1 230 ? 21.332 17.820 55.593 1.00 26.64 230 ARG A N 1
ATOM 1915 C CA . ARG A 1 230 ? 22.330 18.822 55.259 1.00 26.12 230 ARG A CA 1
ATOM 1916 C C . ARG A 1 230 ? 22.758 19.593 56.494 1.00 27.02 230 ARG A C 1
ATOM 1917 O O . ARG A 1 230 ? 21.981 19.766 57.444 1.00 27.43 230 ARG A O 1
ATOM 1925 N N . VAL A 1 231 ? 24.006 20.044 56.458 1.00 27.23 231 VAL A N 1
ATOM 1926 C CA . VAL A 1 231 ? 24.586 20.806 57.557 1.00 28.31 231 VAL A CA 1
ATOM 1927 C C . VAL A 1 231 ? 24.530 22.273 57.188 1.00 27.92 231 VAL A C 1
ATOM 1928 O O . VAL A 1 231 ? 24.896 22.659 56.068 1.00 27.55 231 VAL A O 1
ATOM 1932 N N . PHE A 1 232 ? 24.078 23.083 58.142 1.00 28.33 232 PHE A N 1
ATOM 1933 C CA . PHE A 1 232 ? 24.020 24.516 57.981 1.00 27.92 232 PHE A CA 1
ATOM 1934 C C . PHE A 1 232 ? 24.783 25.167 59.126 1.00 29.11 232 PHE A C 1
ATOM 1935 O O . PHE A 1 232 ? 24.669 24.747 60.270 1.00 30.16 232 PHE A O 1
ATOM 1943 N N . CYS A 1 233 ? 25.552 26.195 58.810 1.00 28.66 233 CYS A N 1
ATOM 1944 C CA . CYS A 1 233 ? 26.189 27.002 59.841 1.00 30.05 233 CYS A CA 1
ATOM 1945 C C . CYS A 1 233 ? 25.698 28.420 59.637 1.00 29.71 233 CYS A C 1
ATOM 1946 O O . CYS A 1 233 ? 26.064 29.082 58.655 1.00 28.74 233 CYS A O 1
ATOM 1949 N N . LEU A 1 234 ? 24.806 28.849 60.528 1.00 30.18 234 LEU A N 1
ATOM 1950 C CA . LEU A 1 234 ? 24.292 30.209 60.528 1.00 30.15 234 LEU A CA 1
ATOM 1951 C C . LEU A 1 234 ? 25.159 31.036 61.457 1.00 31.03 234 LEU A C 1
ATOM 1952 O O . LEU A 1 234 ? 25.344 30.671 62.619 1.00 31.24 234 LEU A O 1
ATOM 1957 N N . SER A 1 235 ? 25.679 32.142 60.934 1.00 30.64 235 SER A N 1
ATOM 1958 C CA . SER A 1 235 ? 26.537 33.042 61.694 1.00 31.90 235 SER A CA 1
ATOM 1959 C C . SER A 1 235 ? 25.930 34.429 61.730 1.00 32.18 235 SER A C 1
ATOM 1960 O O . SER A 1 235 ? 25.352 34.882 60.747 1.00 31.29 235 SER A O 1
ATOM 1963 N N . ILE A 1 236 ? 26.077 35.109 62.869 1.00 32.77 236 ILE A N 1
ATOM 1964 C CA . ILE A 1 236 ? 25.651 36.494 62.982 1.00 33.43 236 ILE A CA 1
ATOM 1965 C C . ILE A 1 236 ? 26.825 37.336 63.486 1.00 34.71 236 ILE A C 1
ATOM 1966 O O . ILE A 1 236 ? 27.560 36.916 64.382 1.00 35.13 236 ILE A O 1
ATOM 1971 N N . ARG A 1 237 ? 27.001 38.515 62.893 1.00 35.11 237 ARG A N 1
ATOM 1972 C CA . ARG A 1 237 ? 28.062 39.428 63.301 1.00 36.67 237 ARG A CA 1
ATOM 1973 C C . ARG A 1 237 ? 27.757 39.864 64.729 1.00 38.83 237 ARG A C 1
ATOM 1974 O O . ARG A 1 237 ? 26.615 40.228 65.035 1.00 38.81 237 ARG A O 1
ATOM 1982 N N . ASP A 1 238 ? 28.767 39.808 65.597 1.00 40.77 238 ASP A N 1
ATOM 1983 C CA . ASP A 1 238 ? 28.503 39.830 67.037 1.00 43.52 238 ASP A CA 1
ATOM 1984 C C . ASP A 1 238 ? 27.946 41.157 67.551 1.00 44.41 238 ASP A C 1
ATOM 1985 O O . ASP A 1 238 ? 27.144 41.164 68.483 1.00 45.40 238 ASP A O 1
ATOM 1990 N N . ASP A 1 239 ? 28.338 42.275 66.946 1.00 44.04 239 ASP A N 1
ATOM 1991 C CA . ASP A 1 239 ? 27.724 43.563 67.291 1.00 45.02 239 ASP A CA 1
ATOM 1992 C C . ASP A 1 239 ? 26.256 43.638 66.844 1.00 44.75 239 ASP A C 1
ATOM 1993 O O . ASP A 1 239 ? 25.437 44.272 67.510 1.00 45.60 239 ASP A O 1
ATOM 1998 N N . TYR A 1 240 ? 25.930 42.995 65.721 1.00 43.31 240 TYR A N 1
ATOM 1999 C CA . TYR A 1 240 ? 24.555 42.995 65.209 1.00 43.26 240 TYR A CA 1
ATOM 2000 C C . TYR A 1 240 ? 23.634 42.105 66.061 1.00 43.99 240 TYR A C 1
ATOM 2001 O O . TYR A 1 240 ? 22.363 42.350 66.170 1.00 45.40 240 TYR A O 1
ATOM 2010 N N . LEU A 1 241 ? 24.255 41.063 66.636 1.00 43.96 241 LEU A N 1
ATOM 2011 C CA . LEU A 1 24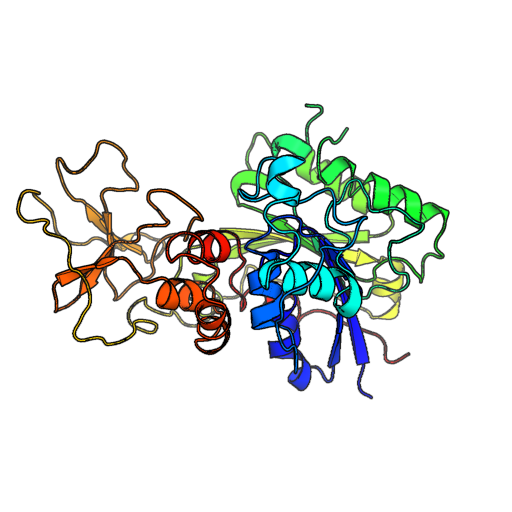1 ? 23.604 40.215 67.618 1.00 44.97 241 LEU A CA 1
ATOM 2012 C C . LEU A 1 241 ? 23.190 41.052 68.828 1.00 46.75 241 LEU A C 1
ATOM 2013 O O . LEU A 1 241 ? 22.047 40.987 69.275 1.00 46.53 241 LEU A O 1
ATOM 2018 N N . GLU A 1 242 ? 24.129 41.850 69.327 1.00 48.14 242 GLU A N 1
ATOM 2019 C CA . GLU A 1 242 ? 23.870 42.731 70.473 1.00 50.74 242 GLU A CA 1
ATOM 2020 C C . GLU A 1 242 ? 22.811 43.784 70.162 1.00 51.76 242 GLU A C 1
ATOM 2021 O O . GLU A 1 242 ? 21.934 44.039 70.981 1.00 53.57 242 GLU A O 1
ATOM 2027 N N . LYS A 1 243 ? 22.881 44.380 68.975 1.00 51.78 243 LYS A N 1
ATOM 2028 C CA . LYS A 1 243 ? 21.910 45.395 68.573 1.00 52.74 243 LYS A CA 1
ATOM 2029 C C . LYS A 1 243 ? 20.488 44.845 68.406 1.00 52.16 243 LYS A C 1
ATOM 2030 O O . LYS A 1 243 ? 19.527 45.476 68.844 1.00 53.74 243 LYS A O 1
ATOM 2036 N N . THR A 1 244 ? 20.355 43.681 67.776 1.00 49.73 244 THR A N 1
ATOM 2037 C CA . THR A 1 244 ? 19.034 43.121 67.470 1.00 49.33 244 THR A CA 1
ATOM 2038 C C . THR A 1 244 ? 18.420 42.304 68.594 1.00 50.15 244 THR A C 1
ATOM 2039 O O . THR A 1 244 ? 17.197 42.129 68.629 1.00 51.15 244 THR A O 1
ATOM 2043 N N . GLY A 1 245 ? 19.258 41.760 69.476 1.00 50.61 245 GLY A N 1
ATOM 2044 C CA . GLY A 1 245 ? 18.798 40.795 70.474 1.00 51.19 245 GLY A CA 1
ATOM 2045 C C . GLY A 1 245 ? 18.420 39.459 69.861 1.00 49.90 245 GLY A C 1
ATOM 2046 O O . GLY A 1 245 ? 17.620 38.709 70.426 1.00 50.35 245 GLY A O 1
ATOM 2047 N N . PHE A 1 246 ? 18.993 39.163 68.692 1.00 47.79 246 PHE A N 1
ATOM 2048 C CA . PHE A 1 246 ? 18.773 37.902 67.998 1.00 46.27 246 PHE A CA 1
ATOM 2049 C C . PHE A 1 246 ? 19.171 36.730 68.899 1.00 46.89 246 PHE A C 1
ATOM 2050 O O . PHE A 1 246 ? 20.236 36.781 69.613 1.00 48.36 246 PHE A O 1
ATOM 2058 N N . LYS A 1 247 ? 18.315 35.696 68.892 1.00 47.47 247 LYS A N 1
ATOM 2059 C CA . LYS A 1 247 ? 18.632 34.423 69.532 1.00 48.18 247 LYS A CA 1
ATOM 2060 C C . LYS A 1 247 ? 18.487 33.315 68.492 1.00 45.68 247 LYS A C 1
ATOM 2061 O O . LYS A 1 247 ? 17.552 33.331 67.691 1.00 45.44 247 LYS A O 1
ATOM 2067 N N . PHE A 1 248 ? 19.405 32.351 68.497 1.00 44.47 248 PHE A N 1
ATOM 2068 C CA . PHE A 1 248 ? 19.303 31.205 67.586 1.00 42.57 248 PHE A CA 1
ATOM 2069 C C . PHE A 1 248 ? 18.098 30.342 67.950 1.00 43.68 248 PHE A C 1
ATOM 2070 O O . PHE A 1 248 ? 17.840 30.088 69.133 1.00 44.54 248 PHE A O 1
ATOM 2078 N N . LYS A 1 249 ? 17.354 29.903 66.939 1.00 43.53 249 LYS A N 1
ATOM 2079 C CA . LYS A 1 249 ? 16.205 29.021 67.159 1.00 45.03 249 LYS A CA 1
ATOM 2080 C C . LYS A 1 249 ? 16.636 27.565 67.046 1.00 44.05 249 LYS A C 1
ATOM 2081 O O . LYS A 1 249 ? 17.577 27.247 66.316 1.00 42.06 249 LYS A O 1
ATOM 2087 N N . GLU A 1 250 ? 15.951 26.689 67.781 1.00 44.88 250 GLU A N 1
ATOM 2088 C CA . GLU A 1 250 ? 16.270 25.259 67.783 1.00 45.21 250 GLU A CA 1
ATOM 2089 C C . GLU A 1 250 ? 15.580 24.549 66.618 1.00 43.21 250 GLU A C 1
ATOM 2090 O O . GLU A 1 250 ? 14.562 23.875 66.783 1.00 44.16 250 GLU A O 1
ATOM 2096 N N . LEU A 1 251 ? 16.161 24.697 65.436 1.00 40.92 251 LEU A N 1
ATOM 2097 C CA . LEU A 1 251 ? 15.565 24.156 64.214 1.00 39.38 251 LEU A CA 1
ATOM 2098 C C . LEU A 1 251 ? 15.624 22.635 64.111 1.00 38.92 251 LEU A C 1
ATOM 2099 O O . LEU A 1 251 ? 14.818 22.045 63.391 1.00 38.01 251 LEU A O 1
ATOM 2104 N N . GLU A 1 252 ? 16.548 21.990 64.819 1.00 39.13 252 GLU A N 1
ATOM 2105 C CA . GLU A 1 252 ? 16.634 20.525 64.768 1.00 40.08 252 GLU A CA 1
ATOM 2106 C C . GLU A 1 252 ? 15.440 19.788 65.392 1.00 42.09 252 GLU A C 1
ATOM 2107 O O . GLU A 1 252 ? 15.262 18.596 65.146 1.00 41.93 252 GLU A O 1
ATOM 2113 N N A LYS A 1 253 ? 14.639 20.491 66.188 0.50 43.90 253 LYS A N 1
ATOM 2114 N N B LYS A 1 253 ? 14.647 20.494 66.197 0.50 43.88 253 LYS A N 1
ATOM 2115 C CA A LYS A 1 253 ? 13.448 19.905 66.802 0.50 45.58 253 LYS A CA 1
ATOM 2116 C CA B LYS A 1 253 ? 13.447 19.929 66.813 0.50 45.54 253 LYS A CA 1
ATOM 2117 C C A LYS A 1 253 ? 12.189 20.083 65.947 0.50 45.11 253 LYS A C 1
ATOM 2118 C C B LYS A 1 253 ? 12.200 20.059 65.930 0.50 45.06 253 LYS A C 1
ATOM 2119 O O A LYS A 1 253 ? 11.131 19.538 66.278 0.50 45.88 253 LYS A O 1
ATOM 2120 O O B LYS A 1 253 ? 11.163 19.457 66.227 0.50 45.78 253 LYS A O 1
ATOM 2131 N N . VAL A 1 254 ? 12.296 20.833 64.851 1.00 43.85 254 VAL A N 1
ATOM 2132 C CA . VAL A 1 254 ? 11.149 21.091 63.986 1.00 43.69 254 VAL A CA 1
ATOM 2133 C C . VAL A 1 254 ? 10.754 19.818 63.237 1.00 43.63 254 VAL A C 1
ATOM 2134 O O . VAL A 1 254 ? 11.592 19.187 62.595 1.00 41.65 254 VAL A O 1
ATOM 2138 N N A LYS A 1 255 ? 9.485 19.436 63.341 0.50 44.55 255 LYS A N 1
ATOM 2139 N N B LYS A 1 255 ? 9.477 19.452 63.337 0.50 44.51 255 LYS A N 1
ATOM 2140 C CA A LYS A 1 255 ? 8.960 18.305 62.580 0.50 44.89 255 LYS A CA 1
ATOM 2141 C CA B LYS A 1 255 ? 8.925 18.297 62.628 0.50 44.89 255 LYS A CA 1
ATOM 2142 C C A LYS A 1 255 ? 7.593 18.657 62.028 0.50 45.16 255 LYS A C 1
ATOM 2143 C C B LYS A 1 255 ? 7.577 18.667 62.033 0.50 45.14 255 LYS A C 1
ATOM 2144 O O A LYS A 1 255 ? 6.588 18.549 62.728 0.50 46.18 255 LYS A O 1
ATOM 2145 O O B LYS A 1 255 ? 6.558 18.576 62.715 0.50 46.17 255 LYS A O 1
ATOM 2156 N N . ASN A 1 256 ? 7.567 19.079 60.767 1.00 43.68 256 ASN A N 1
ATOM 2157 C CA . ASN A 1 256 ? 6.323 19.445 60.092 1.00 44.15 256 ASN A CA 1
ATOM 2158 C C . ASN A 1 256 ? 5.594 18.196 59.593 1.00 43.87 256 ASN A C 1
ATOM 2159 O O . ASN A 1 256 ? 6.155 17.100 59.629 1.00 43.05 256 ASN A O 1
ATOM 2164 N N . PRO A 1 257 ? 4.329 18.340 59.162 1.00 44.35 257 PRO A N 1
ATOM 2165 C CA . PRO A 1 257 ? 3.616 17.145 58.734 1.00 44.09 257 PRO A CA 1
ATOM 2166 C C . PRO A 1 257 ? 4.316 16.459 57.546 1.00 42.00 257 PRO A C 1
ATOM 2167 O O . PRO A 1 257 ? 4.874 17.146 56.701 1.00 40.43 257 PRO A O 1
ATOM 2171 N N A PRO A 1 258 ? 4.233 15.122 57.467 0.60 41.97 258 PRO A N 1
ATOM 2172 N N B PRO A 1 258 ? 4.336 15.113 57.524 0.40 41.45 258 PRO A N 1
ATOM 2173 C CA A PRO A 1 258 ? 4.907 14.391 56.397 0.60 40.67 258 PRO A CA 1
ATOM 2174 C CA B PRO A 1 258 ? 4.977 14.393 56.420 0.40 39.91 258 PRO A CA 1
ATOM 2175 C C A PRO A 1 258 ? 4.352 14.716 55.003 0.60 39.80 258 PRO A C 1
ATOM 2176 C C B PRO A 1 258 ? 4.375 14.686 55.042 0.40 38.82 258 PRO A C 1
ATOM 2177 O O A PRO A 1 258 ? 3.175 15.057 54.860 0.60 40.55 258 PRO A O 1
ATOM 2178 O O B PRO A 1 258 ? 3.177 14.942 54.919 0.40 39.60 258 PRO A O 1
ATOM 2185 N N A LYS A 1 259 ? 5.214 14.619 53.997 0.60 37.99 259 LYS A N 1
ATOM 2186 N N B LYS A 1 259 ? 5.221 14.644 54.021 0.40 36.76 259 LYS A N 1
ATOM 2187 C CA A LYS A 1 259 ? 4.812 14.727 52.596 0.60 37.43 259 LYS A CA 1
ATOM 2188 C CA B LYS A 1 259 ? 4.793 14.771 52.635 0.40 35.89 259 LYS A CA 1
ATOM 2189 C C A LYS A 1 259 ? 5.273 13.456 51.897 0.60 35.46 259 LYS A C 1
ATOM 2190 C C B LYS A 1 259 ? 5.304 13.530 51.921 0.40 34.16 259 LYS A C 1
ATOM 2191 O O A LYS A 1 259 ? 6.324 12.914 52.239 0.60 35.30 259 LYS A O 1
ATOM 2192 O O B LYS A 1 259 ? 6.387 13.047 52.241 0.40 33.85 259 LYS A O 1
ATOM 2203 N N A LYS A 1 260 ? 4.487 12.980 50.933 0.60 33.92 260 LYS A N 1
ATOM 2204 N N B LYS A 1 260 ? 4.536 12.996 50.975 0.40 32.98 260 LYS A N 1
ATOM 2205 C CA A LYS A 1 260 ? 4.790 11.751 50.197 0.60 32.44 260 LYS A CA 1
ATOM 2206 C CA B LYS A 1 260 ? 4.960 11.792 50.262 0.40 31.63 260 LYS A CA 1
ATOM 2207 C C A LYS A 1 260 ? 5.199 12.092 48.766 0.60 30.42 260 LYS A C 1
ATOM 2208 C C B LYS A 1 260 ? 5.187 12.073 48.778 0.40 30.10 260 LYS A C 1
ATOM 2209 O O A LYS A 1 260 ? 4.844 13.150 48.249 0.60 29.46 260 LYS A O 1
ATOM 2210 O O B LYS A 1 260 ? 4.699 13.067 48.242 0.40 29.58 260 LYS A O 1
ATOM 2221 N N . ILE A 1 261 ? 5.945 11.195 48.127 1.00 28.61 261 ILE A N 1
ATOM 2222 C CA . ILE A 1 261 ? 6.354 11.406 46.727 1.00 27.65 261 ILE A CA 1
ATOM 2223 C C . ILE A 1 261 ? 5.134 11.659 45.839 1.00 28.00 261 ILE A C 1
ATOM 2224 O O . ILE A 1 261 ? 5.164 12.528 44.969 1.00 27.19 261 ILE A O 1
ATOM 2229 N N A LYS A 1 262 ? 4.057 10.918 46.079 0.60 28.81 262 LYS A N 1
ATOM 2230 N N B LYS A 1 262 ? 4.061 10.915 46.088 0.40 28.84 262 LYS A N 1
ATOM 2231 C CA A LYS A 1 262 ? 2.852 11.054 45.263 0.60 30.26 262 LYS A CA 1
ATOM 2232 C CA B LYS A 1 262 ? 2.832 11.041 45.311 0.40 30.11 262 LYS A CA 1
ATOM 2233 C C A LYS A 1 262 ? 2.298 12.485 45.242 0.60 31.07 262 LYS A C 1
ATOM 2234 C C B LYS A 1 262 ? 2.307 12.478 45.246 0.40 30.99 262 LYS A C 1
ATOM 2235 O O A LYS A 1 262 ? 1.650 12.883 44.274 0.60 31.53 262 LYS A O 1
ATOM 2236 O O B LYS A 1 262 ? 1.689 12.871 44.256 0.40 31.41 262 LYS A O 1
ATOM 2247 N N . ASP A 1 263 ? 2.563 13.257 46.293 1.00 31.55 263 ASP A N 1
ATOM 2248 C CA . ASP A 1 263 ? 2.077 14.641 46.377 1.00 33.16 263 ASP A CA 1
ATOM 2249 C C . ASP A 1 263 ? 2.701 15.597 45.334 1.00 32.83 263 ASP A C 1
ATOM 2250 O O . ASP A 1 263 ? 2.115 16.646 45.059 1.00 34.09 263 ASP A O 1
ATOM 2255 N N . ILE A 1 264 ? 3.851 15.245 44.748 1.00 30.89 264 ILE A N 1
ATOM 2256 C CA . ILE A 1 264 ? 4.496 16.114 43.741 1.00 30.38 264 ILE A CA 1
ATOM 2257 C C . ILE A 1 264 ? 4.439 15.590 42.310 1.00 29.39 264 ILE A C 1
ATOM 2258 O O . ILE A 1 264 ? 4.822 16.301 41.388 1.00 29.27 264 ILE A O 1
ATOM 2263 N N . LEU A 1 265 ? 3.954 14.368 42.115 1.00 29.47 265 LEU A N 1
ATOM 2264 C CA . LEU A 1 265 ? 4.007 13.750 40.794 1.00 28.94 265 LEU A CA 1
ATOM 2265 C C . LEU A 1 265 ? 3.084 14.448 39.812 1.00 30.18 265 LEU A C 1
ATOM 2266 O O . LEU A 1 265 ? 2.003 14.921 40.182 1.00 30.71 265 LEU A O 1
ATOM 2271 N N . VAL A 1 266 ? 3.532 14.499 38.560 1.00 29.93 266 VAL A N 1
ATOM 2272 C CA . VAL A 1 266 ? 2.827 15.168 37.483 1.00 31.23 266 VAL A CA 1
ATOM 2273 C C . VAL A 1 266 ? 2.217 14.098 36.576 1.00 32.35 266 VAL A C 1
ATOM 2274 O O . VAL A 1 266 ? 2.903 13.158 36.177 1.00 31.48 266 VAL A O 1
ATOM 2278 N N . ASP A 1 267 ? 0.927 14.238 36.269 1.00 34.19 267 ASP A N 1
ATOM 2279 C CA . ASP A 1 267 ? 0.225 13.284 35.402 1.00 36.15 267 ASP A CA 1
ATOM 2280 C C . ASP A 1 267 ? 0.666 13.450 33.963 1.00 35.66 267 ASP A C 1
ATOM 2281 O O . ASP A 1 267 ? 0.764 14.572 33.478 1.00 36.35 267 ASP A O 1
ATOM 2286 N N . SER A 1 268 ? 0.903 12.338 33.278 1.00 34.77 268 SER A N 1
ATOM 2287 C CA . SER A 1 268 ? 1.166 12.362 31.833 1.00 34.95 268 SER A CA 1
ATOM 2288 C C . SER A 1 268 ? 0.756 11.059 31.173 1.00 35.14 268 SER A C 1
ATOM 2289 O O . SER A 1 268 ? 0.807 10.000 31.795 1.00 34.47 268 SER A O 1
ATOM 2292 N N A SER A 1 269 ? 0.352 11.141 29.905 0.60 36.53 269 SER A N 1
ATOM 2293 N N B SER A 1 269 ? 0.378 11.145 29.900 0.40 36.04 269 SER A N 1
ATOM 2294 C CA A SER A 1 269 ? 0.028 9.955 29.117 0.60 37.15 269 SER A CA 1
ATOM 2295 C CA B SER A 1 269 ? 0.067 9.971 29.100 0.40 36.42 269 SER A CA 1
ATOM 2296 C C A SER A 1 269 ? 1.195 9.509 28.224 0.60 36.64 269 SER A C 1
ATOM 2297 C C B SER A 1 269 ? 1.314 9.464 28.381 0.40 35.77 269 SER A C 1
ATOM 2298 O O A SER A 1 269 ? 1.016 8.644 27.364 0.60 36.93 269 SER A O 1
ATOM 2299 O O B SER A 1 269 ? 1.295 8.388 27.780 0.40 35.96 269 SER A O 1
ATOM 2304 N N A ASN A 1 270 ? 2.381 10.087 28.422 0.60 35.41 270 ASN A N 1
ATOM 2305 N N B ASN A 1 270 ? 2.398 10.235 28.457 0.40 34.81 270 ASN A N 1
ATOM 2306 C CA A ASN A 1 270 ? 3.524 9.828 27.539 0.60 35.20 270 ASN A CA 1
ATOM 2307 C CA B ASN A 1 270 ? 3.536 10.048 27.560 0.40 34.60 270 ASN A CA 1
ATOM 2308 C C A ASN A 1 270 ? 4.854 9.755 28.283 0.60 33.41 270 ASN A C 1
ATOM 2309 C C B ASN A 1 270 ? 4.857 9.642 28.226 0.40 33.11 270 ASN A C 1
ATOM 2310 O O A ASN A 1 270 ? 5.881 10.233 27.799 0.60 32.80 270 ASN A O 1
ATOM 2311 O O B ASN A 1 270 ? 5.903 9.730 27.587 0.40 32.74 270 ASN A O 1
ATOM 2320 N N . TYR A 1 271 ? 4.825 9.185 29.477 1.00 32.19 271 TYR A N 1
ATOM 2321 C CA . TYR A 1 271 ? 6.069 8.849 30.173 1.00 31.01 271 TYR A CA 1
ATOM 2322 C C . TYR A 1 271 ? 6.703 7.592 29.582 1.00 31.27 271 TYR A C 1
ATOM 2323 O O . TYR A 1 271 ? 6.028 6.770 28.939 1.00 31.41 271 TYR A O 1
ATOM 2332 N N A LYS A 1 272 ? 8.010 7.464 29.790 0.60 30.93 272 LYS A N 1
ATOM 2333 N N B LYS A 1 272 ? 8.011 7.467 29.787 0.40 30.68 272 LYS A N 1
ATOM 2334 C CA A LYS A 1 272 ? 8.753 6.282 29.390 0.60 31.65 272 LYS A CA 1
ATOM 2335 C CA B LYS A 1 272 ? 8.755 6.283 29.393 0.40 31.11 272 LYS A CA 1
ATOM 2336 C C A LYS A 1 272 ? 8.863 5.391 30.611 0.60 30.49 272 LYS A C 1
ATOM 2337 C C B LYS A 1 272 ? 8.861 5.391 30.614 0.40 30.20 272 LYS A C 1
ATOM 2338 O O A LYS A 1 272 ? 9.276 5.854 31.672 0.60 29.65 272 LYS A O 1
ATOM 2339 O O B LYS A 1 272 ? 9.272 5.852 31.676 0.40 29.42 272 LYS A O 1
ATOM 2350 N N . TYR A 1 273 ? 8.464 4.130 30.471 1.00 30.23 273 TYR A N 1
ATOM 2351 C CA . TYR A 1 273 ? 8.512 3.172 31.589 1.00 29.61 273 TYR A CA 1
ATOM 2352 C C . TYR A 1 273 ? 9.619 2.157 31.365 1.00 29.35 273 TYR A C 1
ATOM 2353 O O . TYR A 1 273 ? 9.913 1.770 30.233 1.00 30.11 273 TYR A O 1
ATOM 2362 N N . LEU A 1 274 ? 10.250 1.749 32.460 1.00 27.78 274 LEU A N 1
ATOM 2363 C CA . LEU A 1 274 ? 11.387 0.862 32.396 1.00 27.68 274 LEU A CA 1
ATOM 2364 C C . LEU A 1 274 ? 10.925 -0.572 32.314 1.00 28.10 274 LEU A C 1
ATOM 2365 O O . LEU A 1 274 ? 9.982 -0.979 33.001 1.00 27.89 274 LEU A O 1
ATOM 2370 N N . ASN A 1 275 ? 11.594 -1.342 31.467 1.00 28.30 275 ASN A N 1
ATOM 2371 C CA . ASN A 1 275 ? 11.329 -2.761 31.386 1.00 28.66 275 ASN A CA 1
ATOM 2372 C C . ASN A 1 275 ? 12.164 -3.477 32.427 1.00 28.16 275 ASN A C 1
ATOM 2373 O O . ASN A 1 275 ? 13.365 -3.658 32.252 1.00 27.87 275 ASN A O 1
ATOM 2378 N N . LEU A 1 276 ? 11.514 -3.869 33.516 1.00 27.67 276 LEU A N 1
ATOM 2379 C CA . LEU A 1 276 ? 12.178 -4.586 34.604 1.00 27.79 276 LEU A CA 1
ATOM 2380 C C . LEU A 1 276 ? 11.774 -6.051 34.657 1.00 28.31 276 LEU A C 1
ATOM 2381 O O . LEU A 1 276 ? 11.962 -6.718 35.684 1.00 27.93 276 LEU A O 1
ATOM 2386 N N . ASN A 1 277 ? 11.269 -6.587 33.545 1.00 28.50 277 ASN A N 1
ATOM 2387 C CA . ASN A 1 277 ? 10.741 -7.951 33.562 1.00 29.80 277 ASN A CA 1
ATOM 2388 C C . ASN A 1 277 ? 11.787 -9.023 33.880 1.00 30.56 277 ASN A C 1
ATOM 2389 O O . ASN A 1 277 ? 11.443 -10.072 34.409 1.00 30.86 277 ASN A O 1
ATOM 2394 N N A LYS A 1 278 ? 13.054 -8.768 33.562 0.50 30.65 278 LYS A N 1
ATOM 2395 N N B LYS A 1 278 ? 13.050 -8.738 33.567 0.50 30.83 278 LYS A N 1
ATOM 2396 C CA A LYS A 1 278 ? 14.104 -9.766 33.786 0.50 31.75 278 LYS A CA 1
ATOM 2397 C CA B LYS A 1 278 ? 14.147 -9.682 33.776 0.50 32.04 278 LYS A CA 1
ATOM 2398 C C A LYS A 1 278 ? 14.553 -9.890 35.246 0.50 31.58 278 LYS A C 1
ATOM 2399 C C B LYS A 1 278 ? 14.511 -9.905 35.246 0.50 31.77 278 LYS A C 1
ATOM 2400 O O A LYS A 1 278 ? 15.281 -10.826 35.579 0.50 32.62 278 LYS A O 1
ATOM 2401 O O B LYS A 1 278 ? 15.112 -10.926 35.586 0.50 32.78 278 LYS A O 1
ATOM 2412 N N . TYR A 1 279 ? 14.134 -8.966 36.112 1.00 30.64 279 TYR A N 1
ATOM 2413 C CA . TYR A 1 279 ? 14.680 -8.897 37.477 1.00 30.33 279 TYR A CA 1
ATOM 2414 C C . TYR A 1 279 ? 13.718 -9.360 38.564 1.00 30.34 279 TYR A C 1
ATOM 2415 O O . TYR A 1 279 ? 12.563 -8.948 38.604 1.00 30.03 279 TYR A O 1
ATOM 2424 N N A GLU A 1 280 ? 14.209 -10.228 39.442 0.50 30.71 280 GLU A N 1
ATOM 2425 N N B GLU A 1 280 ? 14.226 -10.208 39.448 0.50 30.81 280 GLU A N 1
ATOM 2426 C CA A GLU A 1 280 ? 13.446 -10.643 40.606 0.50 30.78 280 GLU A CA 1
ATOM 2427 C CA B GLU A 1 280 ? 13.503 -10.651 40.626 0.50 30.97 280 GLU A CA 1
ATOM 2428 C C A GLU A 1 280 ? 13.387 -9.484 41.597 0.50 29.62 280 GLU A C 1
ATOM 2429 C C B GLU A 1 280 ? 13.408 -9.492 41.618 0.50 29.73 280 GLU A C 1
ATOM 2430 O O A GLU A 1 280 ? 14.252 -8.597 41.603 0.50 28.82 280 GLU A O 1
ATOM 2431 O O B GLU A 1 280 ? 14.276 -8.607 41.646 0.50 28.91 280 GLU A O 1
ATOM 2442 N N . THR A 1 281 ? 12.352 -9.480 42.425 1.00 29.12 281 THR A N 1
ATOM 2443 C CA . THR A 1 281 ? 12.189 -8.436 43.424 1.00 28.26 281 THR A CA 1
ATOM 2444 C C . THR A 1 281 ? 11.506 -9.022 44.658 1.00 28.82 281 THR A C 1
ATOM 2445 O O . THR A 1 281 ? 11.351 -10.242 44.774 1.00 29.52 281 THR A O 1
ATOM 2449 N N . THR A 1 282 ? 11.147 -8.144 45.585 1.00 28.93 282 THR A N 1
ATOM 2450 C CA . THR A 1 282 ? 10.596 -8.541 46.887 1.00 30.04 282 THR A CA 1
ATOM 2451 C C . THR A 1 282 ? 9.474 -7.579 47.244 1.00 29.54 282 THR A C 1
ATOM 2452 O O . THR A 1 282 ? 9.163 -6.651 46.486 1.00 28.47 282 THR A O 1
ATOM 2456 N N . THR A 1 283 ? 8.884 -7.777 48.419 1.00 30.14 283 THR A N 1
ATOM 2457 C CA . THR A 1 283 ? 7.944 -6.797 48.954 1.00 30.05 283 THR A CA 1
ATOM 2458 C C . THR A 1 283 ? 8.657 -5.489 49.270 1.00 29.93 283 THR A C 1
ATOM 2459 O O . THR A 1 283 ? 9.877 -5.466 49.453 1.00 29.80 283 THR A O 1
ATOM 2463 N N . PHE A 1 284 ? 7.892 -4.404 49.336 1.00 30.14 284 PHE A N 1
ATOM 2464 C CA . PHE A 1 284 ? 8.405 -3.139 49.857 1.00 30.53 284 PHE A CA 1
ATOM 2465 C C . PHE A 1 284 ? 8.654 -3.242 51.352 1.00 32.61 284 PHE A C 1
ATOM 2466 O O . PHE A 1 284 ? 7.917 -3.929 52.070 1.00 33.21 284 PHE A O 1
ATOM 2474 N N A ARG A 1 285 ? 9.683 -2.552 51.824 0.50 33.02 285 ARG A N 1
ATOM 2475 N N B ARG A 1 285 ? 9.698 -2.568 51.820 0.50 32.96 285 ARG A N 1
ATOM 2476 C CA A ARG A 1 285 ? 9.886 -2.395 53.258 0.50 34.98 285 ARG A CA 1
ATOM 2477 C CA B ARG A 1 285 ? 9.909 -2.398 53.255 0.50 34.87 285 ARG A CA 1
ATOM 2478 C C A ARG A 1 285 ? 10.198 -0.940 53.570 0.50 34.55 285 ARG A C 1
ATOM 2479 C C B ARG A 1 285 ? 10.192 -0.934 53.563 0.50 34.48 285 ARG A C 1
ATOM 2480 O O A ARG A 1 285 ? 10.844 -0.246 52.778 0.50 32.86 285 ARG A O 1
ATOM 2481 O O B ARG A 1 285 ? 10.816 -0.229 52.764 0.50 32.77 285 ARG A O 1
ATOM 2496 N N . GLU A 1 286 ? 9.699 -0.479 54.715 1.00 35.87 286 GLU A N 1
ATOM 2497 C CA . GLU A 1 286 ? 9.904 0.890 55.170 1.00 36.86 286 GLU A CA 1
ATOM 2498 C C . GLU A 1 286 ? 10.974 0.891 56.245 1.00 38.77 286 GLU A C 1
ATOM 2499 O O . GLU A 1 286 ? 10.911 0.101 57.188 1.00 38.03 286 GLU A O 1
ATOM 2505 N N . THR A 1 287 ? 11.943 1.790 56.112 1.00 39.21 287 THR A N 1
ATOM 2506 C CA . THR A 1 287 ? 12.990 1.947 57.115 1.00 42.35 287 THR A CA 1
ATOM 2507 C C . THR A 1 287 ? 12.590 3.024 58.120 1.00 44.00 287 THR A C 1
ATOM 2508 O O . THR A 1 287 ? 11.553 3.668 57.973 1.00 42.53 287 THR A O 1
ATOM 2512 N N A LYS A 1 288 ? 13.425 3.226 59.135 0.50 46.17 288 LYS A N 1
ATOM 2513 N N B LYS A 1 288 ? 13.424 3.205 59.143 0.50 46.25 288 LYS A N 1
ATOM 2514 C CA A LYS A 1 288 ? 13.163 4.231 60.162 0.50 47.64 288 LYS A CA 1
ATOM 2515 C CA B LYS A 1 288 ? 13.218 4.235 60.161 0.50 47.75 288 LYS A CA 1
ATOM 2516 C C A LYS A 1 288 ? 13.084 5.655 59.584 0.50 47.03 288 LYS A C 1
ATOM 2517 C C B LYS A 1 288 ? 13.051 5.633 59.555 0.50 47.10 288 LYS A C 1
ATOM 2518 O O A LYS A 1 288 ? 12.410 6.517 60.152 0.50 48.38 288 LYS A O 1
ATOM 2519 O O B LYS A 1 288 ? 12.277 6.447 60.065 0.50 48.48 288 LYS A O 1
ATOM 2530 N N . SER A 1 289 ? 13.763 5.894 58.462 1.00 45.94 289 SER A N 1
ATOM 2531 C CA . SER A 1 289 ? 13.723 7.204 57.786 1.00 44.11 289 SER A CA 1
ATOM 2532 C C . SER A 1 289 ? 12.474 7.498 56.942 1.00 41.59 289 SER A C 1
ATOM 2533 O O . SER A 1 289 ? 12.406 8.560 56.323 1.00 42.33 289 SER A O 1
ATOM 2536 N N A ASN A 1 290 ? 11.507 6.575 56.935 0.50 40.15 290 ASN A N 1
ATOM 2537 N N B ASN A 1 290 ? 11.525 6.561 56.920 0.50 40.28 290 ASN A N 1
ATOM 2538 C CA A ASN A 1 290 ? 10.253 6.686 56.166 0.50 38.77 290 ASN A CA 1
ATOM 2539 C CA B ASN A 1 290 ? 10.272 6.696 56.177 0.50 38.99 290 ASN A CA 1
ATOM 2540 C C A ASN A 1 290 ? 10.414 6.441 54.656 0.50 35.71 290 ASN A C 1
ATOM 2541 C C B ASN A 1 290 ? 10.420 6.451 54.662 0.50 35.83 290 ASN A C 1
ATOM 2542 O O A ASN A 1 290 ? 9.491 6.707 53.887 0.50 34.89 290 ASN A O 1
ATOM 2543 O O B ASN A 1 290 ? 9.495 6.726 53.899 0.50 35.00 290 ASN A O 1
ATOM 2552 N N . ILE A 1 291 ? 11.570 5.925 54.243 1.00 33.85 291 ILE A N 1
ATOM 2553 C CA . ILE A 1 291 ? 11.803 5.557 52.833 1.00 31.75 291 ILE A CA 1
ATOM 2554 C C . ILE A 1 291 ? 11.229 4.160 52.643 1.00 30.51 291 ILE A C 1
ATOM 2555 O O . ILE A 1 291 ? 11.519 3.254 53.427 1.00 30.91 291 ILE A O 1
ATOM 2560 N N . ILE A 1 292 ? 10.395 3.990 51.625 1.00 28.63 292 ILE A N 1
ATOM 2561 C CA . ILE A 1 292 ? 9.774 2.707 51.366 1.00 28.41 292 ILE A CA 1
ATOM 2562 C C . ILE A 1 292 ? 10.306 2.232 50.026 1.00 26.93 292 ILE A C 1
ATOM 2563 O O . ILE A 1 292 ? 10.094 2.900 49.010 1.00 26.24 292 ILE A O 1
ATOM 2568 N N . SER A 1 293 ? 11.015 1.105 50.023 1.00 26.28 293 SER A N 1
ATOM 2569 C CA . SER A 1 293 ? 11.706 0.652 48.816 1.00 25.68 293 SER A CA 1
ATOM 2570 C C . SER A 1 293 ? 11.770 -0.861 48.706 1.00 26.21 293 SER A C 1
ATOM 2571 O O . SER A 1 293 ? 11.537 -1.588 49.682 1.00 26.93 293 SER A O 1
ATOM 2574 N N . ARG A 1 294 ? 12.092 -1.319 47.502 1.00 25.70 294 ARG A N 1
ATOM 2575 C CA . ARG A 1 294 ? 12.321 -2.731 47.238 1.00 26.60 294 ARG A CA 1
ATOM 2576 C C . ARG A 1 294 ? 13.480 -2.872 46.265 1.00 26.28 294 ARG A C 1
ATOM 2577 O O . ARG A 1 294 ? 13.636 -2.048 45.364 1.00 25.50 294 ARG A O 1
ATOM 2585 N N . PRO A 1 295 ? 14.288 -3.923 46.434 1.00 27.31 295 PRO A N 1
ATOM 2586 C CA . PRO A 1 295 ? 15.431 -4.147 45.566 1.00 27.48 295 PRO A CA 1
ATOM 2587 C C . PRO A 1 295 ? 15.109 -4.899 44.285 1.00 27.87 295 PRO A C 1
ATOM 2588 O O . PRO A 1 295 ? 14.194 -5.736 44.248 1.00 28.59 295 PRO A O 1
ATOM 2592 N N . LEU A 1 296 ? 15.892 -4.619 43.251 1.00 27.24 296 LEU A N 1
ATOM 2593 C CA . LEU A 1 296 ? 15.905 -5.409 42.034 1.00 28.28 296 LEU A CA 1
ATOM 2594 C C . LEU A 1 296 ? 17.130 -6.310 42.076 1.00 29.97 296 LEU A C 1
ATOM 2595 O O . LEU A 1 296 ? 18.239 -5.836 42.301 1.00 30.08 296 LEU A O 1
ATOM 2600 N N A LYS A 1 297 ? 16.929 -7.606 41.865 0.50 31.19 297 LYS A N 1
ATOM 2601 N N B LYS A 1 297 ? 16.921 -7.606 41.870 0.50 31.32 297 LYS A N 1
ATOM 2602 C CA A LYS A 1 297 ? 18.013 -8.578 41.945 0.50 32.99 297 LYS A CA 1
ATOM 2603 C CA B LYS A 1 297 ? 18.000 -8.586 41.923 0.50 33.21 297 LYS A CA 1
ATOM 2604 C C A LYS A 1 297 ? 18.674 -8.749 40.582 0.50 33.61 297 LYS A C 1
ATOM 2605 C C B LYS A 1 297 ? 18.677 -8.717 40.569 0.50 33.71 297 LYS A C 1
ATOM 2606 O O A LYS A 1 297 ? 17.995 -8.748 39.558 0.50 33.33 297 LYS A O 1
ATOM 2607 O O B LYS A 1 297 ? 18.014 -8.659 39.537 0.50 33.39 297 LYS A O 1
ATOM 2618 N N . ASN A 1 298 ? 19.996 -8.898 40.578 1.00 34.96 298 ASN A N 1
ATOM 2619 C CA . ASN A 1 298 ? 20.773 -9.068 39.332 1.00 36.22 298 ASN A CA 1
ATOM 2620 C C . ASN A 1 298 ? 20.596 -7.894 38.356 1.00 34.83 298 ASN A C 1
ATOM 2621 O O . ASN A 1 298 ? 20.601 -8.096 37.137 1.00 35.95 298 ASN A O 1
ATOM 2626 N N . TYR A 1 299 ? 20.418 -6.688 38.903 1.00 33.09 299 TYR A N 1
ATOM 2627 C CA . TYR A 1 299 ? 20.154 -5.473 38.119 1.00 31.22 299 TYR A CA 1
ATOM 2628 C C . TYR A 1 299 ? 21.494 -4.790 37.843 1.00 30.85 299 TYR A C 1
ATOM 2629 O O . TYR A 1 299 ? 21.927 -4.726 36.698 1.00 31.37 299 TYR A O 1
ATOM 2638 N N . THR A 1 300 ? 22.160 -4.321 38.891 1.00 30.10 300 THR A N 1
ATOM 2639 C CA . THR A 1 300 ? 23.550 -3.863 38.793 1.00 30.22 300 THR A CA 1
ATOM 2640 C C . THR A 1 300 ? 24.306 -4.310 40.037 1.00 31.06 300 THR A C 1
ATOM 2641 O O . THR A 1 300 ? 23.720 -4.887 40.964 1.00 30.78 300 THR A O 1
ATOM 2645 N N . THR A 1 301 ? 25.607 -4.032 40.073 1.00 31.81 301 THR A N 1
ATOM 2646 C CA . THR A 1 301 ? 26.408 -4.330 41.257 1.00 32.67 301 THR A CA 1
ATOM 2647 C C . THR A 1 301 ? 26.511 -3.108 42.171 1.00 31.98 301 THR A C 1
ATOM 2648 O O . THR A 1 301 ? 27.232 -3.140 43.179 1.00 32.93 301 THR A O 1
ATOM 2652 N N . PHE A 1 302 ? 25.793 -2.040 41.824 1.00 30.35 302 PHE A N 1
ATOM 2653 C CA . PHE A 1 302 ? 25.864 -0.772 42.540 1.00 29.40 302 PHE A CA 1
ATOM 2654 C C . PHE A 1 302 ? 24.597 -0.608 43.380 1.00 28.95 302 PHE A C 1
ATOM 2655 O O . PHE A 1 302 ? 23.506 -0.374 42.856 1.00 27.45 302 PHE A O 1
ATOM 2663 N N . ASN A 1 303 ? 24.748 -0.761 44.693 1.00 29.30 303 ASN A N 1
ATOM 2664 C CA . ASN A 1 303 ? 23.584 -0.904 45.570 1.00 29.40 303 ASN A CA 1
ATOM 2665 C C . ASN A 1 303 ? 22.540 0.186 45.391 1.00 27.73 303 ASN A C 1
ATOM 2666 O O . ASN A 1 303 ? 21.349 -0.121 45.276 1.00 26.87 303 ASN A O 1
ATOM 2671 N N A SER A 1 304 ? 22.975 1.447 45.357 0.50 26.82 304 SER A N 1
ATOM 2672 N N B SER A 1 304 ? 22.978 1.446 45.359 0.50 27.12 304 SER A N 1
ATOM 2673 C CA A SER A 1 304 ? 22.040 2.571 45.266 0.50 25.83 304 SER A CA 1
ATOM 2674 C CA B SER A 1 304 ? 22.061 2.584 45.232 0.50 26.31 304 SER A CA 1
ATOM 2675 C C A SER A 1 304 ? 21.254 2.624 43.948 0.50 25.15 304 SER A C 1
ATOM 2676 C C B SER A 1 304 ? 21.214 2.554 43.963 0.50 25.44 304 SER A C 1
ATOM 2677 O O A SER A 1 304 ? 20.210 3.277 43.880 0.50 24.69 304 SER A O 1
ATOM 2678 O O B SER A 1 304 ? 20.092 3.067 43.943 0.50 24.99 304 SER A O 1
ATOM 2683 N N . GLU A 1 305 ? 21.738 1.939 42.911 1.00 25.14 305 GLU A N 1
ATOM 2684 C CA . GLU A 1 305 ? 21.027 1.872 41.635 1.00 24.65 305 GLU A CA 1
ATOM 2685 C C . GLU A 1 305 ? 19.914 0.816 41.654 1.00 24.75 305 GLU A C 1
ATOM 2686 O O . GLU A 1 305 ? 19.069 0.804 40.776 1.00 23.91 305 GLU A O 1
ATOM 2692 N N . ASN A 1 306 ? 19.911 -0.068 42.653 1.00 25.11 306 ASN A N 1
ATOM 2693 C CA . ASN A 1 306 ? 19.085 -1.272 42.600 1.00 25.89 306 ASN A CA 1
ATOM 2694 C C . ASN A 1 306 ? 17.734 -1.157 43.299 1.00 26.01 306 ASN A C 1
ATOM 2695 O O . ASN A 1 306 ? 17.067 -2.177 43.490 1.00 27.56 306 ASN A O 1
ATOM 2700 N N . TYR A 1 307 ? 17.326 0.050 43.677 1.00 25.66 307 TYR A N 1
ATOM 2701 C CA . TYR A 1 307 ? 16.078 0.215 44.430 1.00 26.20 307 TYR A CA 1
ATOM 2702 C C . TYR A 1 307 ? 14.981 0.903 43.645 1.00 24.58 307 TYR A C 1
ATOM 2703 O O . TYR A 1 307 ? 15.244 1.808 42.859 1.00 23.76 307 TYR A O 1
ATOM 2712 N N . VAL A 1 308 ? 13.752 0.431 43.860 1.00 23.61 308 VAL A N 1
ATOM 2713 C CA . VAL A 1 308 ? 12.545 1.084 43.373 1.00 23.03 308 VAL A CA 1
ATOM 2714 C C . VAL A 1 308 ? 11.808 1.631 44.588 1.00 22.98 308 VAL A C 1
ATOM 2715 O O . VAL A 1 308 ? 11.669 0.937 45.607 1.00 23.48 308 VAL A O 1
ATOM 2719 N N . TYR A 1 309 ? 11.360 2.876 44.494 1.00 22.76 309 TYR A N 1
ATOM 2720 C CA . TYR A 1 309 ? 10.751 3.576 45.625 1.00 23.09 309 TYR A CA 1
ATOM 2721 C C . TYR A 1 309 ? 9.224 3.594 45.527 1.00 23.56 309 TYR A C 1
ATOM 2722 O O . TYR A 1 309 ? 8.664 3.720 44.444 1.00 22.73 309 TYR A O 1
ATOM 2731 N N . ASN A 1 310 ? 8.568 3.449 46.677 1.00 24.22 310 ASN A N 1
ATOM 2732 C CA . ASN A 1 310 ? 7.106 3.512 46.774 1.00 25.65 310 ASN A CA 1
ATOM 2733 C C . ASN A 1 310 ? 6.663 4.969 46.934 1.00 25.61 310 ASN A C 1
ATOM 2734 O O . ASN A 1 310 ? 7.223 5.717 47.737 1.00 25.64 310 ASN A O 1
ATOM 2739 N N . ILE A 1 311 ? 5.663 5.385 46.174 1.00 25.87 311 ILE A N 1
ATOM 2740 C CA . ILE A 1 311 ? 5.278 6.797 46.159 1.00 26.32 311 ILE A CA 1
ATOM 2741 C C . ILE A 1 311 ? 4.484 7.233 47.390 1.00 27.40 311 ILE A C 1
ATOM 2742 O O . ILE A 1 311 ? 4.184 8.423 47.546 1.00 27.78 311 ILE A O 1
ATOM 2747 N N . ASN A 1 312 ? 4.159 6.287 48.269 1.00 28.41 312 ASN A N 1
ATOM 2748 C CA . ASN A 1 312 ? 3.460 6.611 49.510 1.00 29.87 312 ASN A CA 1
ATOM 2749 C C . ASN A 1 312 ? 4.374 6.960 50.686 1.00 29.56 312 ASN A C 1
ATOM 2750 O O . ASN A 1 312 ? 3.886 7.281 51.784 1.00 29.72 312 ASN A O 1
ATOM 2755 N N . GLY A 1 313 ? 5.685 6.917 50.452 1.00 28.68 313 GLY A N 1
ATOM 2756 C CA . GLY A 1 313 ? 6.673 7.361 51.428 1.00 28.85 313 GLY A CA 1
ATOM 2757 C C . GLY A 1 313 ? 7.524 8.484 50.868 1.00 28.30 313 GLY A C 1
ATOM 2758 O O . GLY A 1 313 ? 7.129 9.150 49.909 1.00 28.03 313 GLY A O 1
ATOM 2759 N N . ILE A 1 314 ? 8.685 8.704 51.479 1.00 28.22 314 ILE A N 1
ATOM 2760 C CA . ILE A 1 314 ? 9.639 9.683 50.970 1.00 27.74 314 ILE A CA 1
ATOM 2761 C C . ILE A 1 314 ? 10.709 9.003 50.133 1.00 26.66 314 ILE A C 1
ATOM 2762 O O . ILE A 1 314 ? 10.929 7.793 50.227 1.00 26.25 314 ILE A O 1
ATOM 2767 N N . GLY A 1 315 ? 11.375 9.797 49.307 1.00 25.27 315 GLY A N 1
ATOM 2768 C CA . GLY A 1 315 ? 12.401 9.287 48.442 1.00 24.74 315 GLY A CA 1
ATOM 2769 C C . GLY A 1 315 ? 13.795 9.573 48.962 1.00 24.39 315 GLY A C 1
ATOM 2770 O O . GLY A 1 315 ? 13.964 10.191 50.022 1.00 24.61 315 GLY A O 1
ATOM 2771 N N . PRO A 1 316 ? 14.800 9.144 48.198 1.00 23.78 316 PRO A N 1
ATOM 2772 C CA . PRO A 1 316 ? 16.191 9.323 48.588 1.00 23.57 316 PRO A CA 1
ATOM 2773 C C . PRO A 1 316 ? 16.697 10.717 48.247 1.00 22.72 316 PRO A C 1
ATOM 2774 O O . PRO A 1 316 ? 16.053 11.456 47.515 1.00 22.06 316 PRO A O 1
ATOM 2778 N N . THR A 1 317 ? 17.859 11.060 48.779 1.00 22.45 317 THR A N 1
ATOM 2779 C CA . THR A 1 317 ? 18.527 12.305 48.419 1.00 22.26 317 THR A CA 1
ATOM 2780 C C . THR A 1 317 ? 18.741 12.378 46.915 1.00 21.92 317 THR A C 1
ATOM 2781 O O . THR A 1 317 ? 19.339 11.471 46.333 1.00 22.08 317 THR A O 1
ATOM 2785 N N . LEU A 1 318 ? 18.268 13.454 46.288 1.00 21.68 318 LEU A N 1
ATOM 2786 C CA . LEU A 1 318 ? 18.542 13.680 44.883 1.00 21.33 318 LEU A CA 1
ATOM 2787 C C . LEU A 1 318 ? 19.986 14.142 44.712 1.00 21.51 318 LEU A C 1
ATOM 2788 O O . LEU A 1 318 ? 20.391 15.177 45.255 1.00 22.04 318 LEU A O 1
ATOM 2793 N N . THR A 1 319 ? 20.759 13.370 43.970 1.00 21.20 319 THR A N 1
ATOM 2794 C CA . THR A 1 319 ? 22.123 13.757 43.627 1.00 21.33 319 THR A CA 1
ATOM 2795 C C . THR A 1 319 ? 22.173 14.386 42.234 1.00 21.17 319 THR A C 1
ATOM 2796 O O . THR A 1 319 ? 21.240 14.263 41.434 1.00 20.73 319 THR A O 1
ATOM 2800 N N . ALA A 1 320 ? 23.265 15.086 41.934 1.00 21.43 320 ALA A N 1
ATOM 2801 C CA . ALA A 1 320 ? 23.417 15.696 40.616 1.00 21.55 320 ALA A CA 1
ATOM 2802 C C . ALA A 1 320 ? 23.590 14.658 39.513 1.00 21.62 320 ALA A C 1
ATOM 2803 O O . ALA A 1 320 ? 23.116 14.854 38.393 1.00 22.30 320 ALA A O 1
ATOM 2805 N N A SER A 1 321 ? 24.285 13.566 39.833 0.50 21.56 321 SER A N 1
ATOM 2806 N N B SER A 1 321 ? 24.235 13.545 39.846 0.50 22.00 321 SER A N 1
ATOM 2807 C CA A SER A 1 321 ? 24.635 12.533 38.866 0.50 21.95 321 SER A CA 1
ATOM 2808 C CA B SER A 1 321 ? 24.634 12.558 38.867 0.50 22.66 321 SER A CA 1
ATOM 2809 C C A SER A 1 321 ? 24.337 11.143 39.401 0.50 21.83 321 SER A C 1
ATOM 2810 C C B SER A 1 321 ? 24.437 11.146 39.419 0.50 22.27 321 SER A C 1
ATOM 2811 O O A SER A 1 321 ? 23.934 10.985 40.553 0.50 21.58 321 SER A O 1
ATOM 2812 O O B SER A 1 321 ? 24.178 10.979 40.610 0.50 22.03 321 SER A O 1
ATOM 2817 N N . GLY A 1 322 ? 24.551 10.139 38.558 1.00 22.15 322 GLY A N 1
ATOM 2818 C CA . GLY A 1 322 ? 24.542 8.738 39.009 1.00 22.07 322 GLY A CA 1
ATOM 2819 C C . GLY A 1 322 ? 23.226 8.208 39.548 1.00 21.54 322 GLY A C 1
ATOM 2820 O O . GLY A 1 322 ? 22.156 8.710 39.209 1.00 20.91 322 GLY A O 1
ATOM 2821 N N . ALA A 1 323 ? 23.323 7.198 40.414 1.00 21.66 323 ALA A N 1
ATOM 2822 C CA . ALA A 1 323 ? 22.170 6.404 40.833 1.00 22.02 323 ALA A CA 1
ATOM 2823 C C . ALA A 1 323 ? 21.067 7.252 41.466 1.00 21.36 323 ALA A C 1
ATOM 2824 O O . ALA A 1 323 ? 19.889 7.097 41.123 1.00 21.42 323 ALA A O 1
ATOM 2826 N N . ASN A 1 324 ? 21.434 8.172 42.353 1.00 21.14 324 ASN A N 1
ATOM 2827 C CA . ASN A 1 324 ? 20.421 8.979 43.032 1.00 21.56 324 ASN A CA 1
ATOM 2828 C C . ASN A 1 324 ? 19.971 10.204 42.221 1.00 20.71 324 ASN A C 1
ATOM 2829 O O . ASN A 1 324 ? 19.238 11.039 42.739 1.00 20.73 324 ASN A O 1
ATOM 2834 N N . SER A 1 325 ? 20.411 10.312 40.971 1.00 20.71 325 SER A N 1
ATOM 2835 C CA . SER A 1 325 ? 19.801 11.239 40.009 1.00 20.66 325 SER A CA 1
ATOM 2836 C C . SER A 1 325 ? 18.775 10.529 39.124 1.00 21.06 325 SER A C 1
ATOM 2837 O O . SER A 1 325 ? 18.095 11.177 38.316 1.00 21.30 325 SER A O 1
ATOM 2840 N N . ARG A 1 326 ? 18.716 9.199 39.261 1.00 21.23 326 ARG A N 1
ATOM 2841 C CA . ARG A 1 326 ? 17.876 8.319 38.463 1.00 21.56 326 ARG A CA 1
ATOM 2842 C C . ARG A 1 326 ? 16.913 7.605 39.414 1.00 21.18 326 ARG A C 1
ATOM 2843 O O . ARG A 1 326 ? 17.068 6.411 39.702 1.00 22.00 326 ARG A O 1
ATOM 2851 N N . ILE A 1 327 ? 15.930 8.338 39.931 1.00 20.73 327 ILE A N 1
ATOM 2852 C CA . ILE A 1 327 ? 15.115 7.842 41.046 1.00 20.67 327 ILE A CA 1
ATOM 2853 C C . ILE A 1 327 ? 13.911 7.101 40.474 1.00 20.71 327 ILE A C 1
ATOM 2854 O O . ILE A 1 327 ? 13.017 7.722 39.901 1.00 20.86 327 ILE A O 1
ATOM 2859 N N . LYS A 1 328 ? 13.914 5.780 40.635 1.00 20.97 328 LYS A N 1
ATOM 2860 C CA . LYS A 1 328 ? 12.840 4.913 40.124 1.00 21.55 328 LYS A CA 1
ATOM 2861 C C . LYS A 1 328 ? 11.675 4.870 41.100 1.00 22.12 328 LYS A C 1
ATOM 2862 O O . LYS A 1 328 ? 11.857 4.578 42.288 1.00 21.93 328 LYS A O 1
ATOM 2868 N N . ILE A 1 329 ? 10.483 5.175 40.590 1.00 22.39 329 ILE A N 1
ATOM 2869 C CA . ILE A 1 329 ? 9.268 5.134 41.387 1.00 23.01 329 ILE A CA 1
ATOM 2870 C C . ILE A 1 329 ? 8.266 4.169 40.749 1.00 23.52 329 ILE A C 1
ATOM 2871 O O . ILE A 1 329 ? 8.186 4.046 39.522 1.00 22.87 329 ILE A O 1
ATOM 2876 N N . GLU A 1 330 ? 7.520 3.466 41.598 1.00 24.22 330 GLU A N 1
ATOM 2877 C CA . GLU A 1 330 ? 6.486 2.555 41.128 1.00 25.77 330 GLU A CA 1
ATOM 2878 C C . GLU A 1 330 ? 5.142 3.278 41.046 1.00 26.38 330 GLU A C 1
ATOM 2879 O O . GLU A 1 330 ? 4.645 3.793 42.046 1.00 26.60 330 GLU A O 1
ATOM 2885 N N . THR A 1 331 ? 4.566 3.320 39.852 1.00 27.70 331 THR A N 1
ATOM 2886 C CA . THR A 1 331 ? 3.246 3.914 39.656 1.00 28.96 331 THR A CA 1
ATOM 2887 C C . THR A 1 331 ? 2.310 2.875 39.031 1.00 31.09 331 THR A C 1
ATOM 2888 O O . THR A 1 331 ? 2.746 1.809 38.585 1.00 30.85 331 THR A O 1
ATOM 2892 N N . GLN A 1 332 ? 1.023 3.203 38.991 1.00 33.51 332 GLN A N 1
ATOM 2893 C CA . GLN A 1 332 ? 0.015 2.358 38.337 1.00 36.53 332 GLN A CA 1
ATOM 2894 C C . GLN A 1 332 ? 0.420 2.007 36.913 1.00 35.96 332 GLN A C 1
ATOM 2895 O O . GLN A 1 332 ? 0.153 0.900 36.437 1.00 37.27 332 GLN A O 1
ATOM 2901 N N . GLN A 1 333 ? 1.028 2.984 36.239 1.00 35.22 333 GLN A N 1
ATOM 2902 C CA . GLN A 1 333 ? 1.367 2.893 34.822 1.00 35.10 333 GLN A CA 1
ATOM 2903 C C . GLN A 1 333 ? 2.695 2.177 34.557 1.00 33.51 333 GLN A C 1
ATOM 2904 O O . GLN A 1 333 ? 3.016 1.885 33.401 1.00 33.85 333 GLN A O 1
ATOM 2910 N N . GLY A 1 334 ? 3.466 1.925 35.617 1.00 31.15 334 GLY A N 1
ATOM 2911 C CA . GLY A 1 334 ? 4.743 1.223 35.518 1.00 29.35 334 GLY A CA 1
ATOM 2912 C C . GLY A 1 334 ? 5.793 1.920 36.367 1.00 27.31 334 GLY A C 1
ATOM 2913 O O . GLY A 1 334 ? 5.483 2.863 37.097 1.00 27.01 334 GLY A O 1
ATOM 2914 N N . VAL A 1 335 ? 7.027 1.437 36.286 1.00 25.88 335 VAL A N 1
ATOM 2915 C CA . VAL A 1 335 ? 8.146 2.054 37.000 1.00 24.52 335 VAL A CA 1
ATOM 2916 C C . VAL A 1 335 ? 8.824 3.035 36.049 1.00 24.10 335 VAL A C 1
ATOM 2917 O O . VAL A 1 335 ? 9.099 2.698 34.902 1.00 24.55 335 VAL A O 1
ATOM 2921 N N . ARG A 1 336 ? 9.065 4.253 36.527 1.00 23.19 336 ARG A N 1
ATOM 2922 C CA . ARG A 1 336 ? 9.739 5.274 35.744 1.00 23.20 336 ARG A CA 1
ATOM 2923 C C . ARG A 1 336 ? 10.634 6.111 36.628 1.00 22.37 336 ARG A C 1
ATOM 2924 O O . ARG A 1 336 ? 10.514 6.092 37.853 1.00 21.87 336 ARG A O 1
ATOM 2932 N N . TYR A 1 337 ? 11.488 6.903 35.998 1.00 22.38 337 TYR A N 1
ATOM 2933 C CA . TYR A 1 337 ? 12.274 7.884 36.731 1.00 22.02 337 TYR A CA 1
ATOM 2934 C C . TYR A 1 337 ? 11.455 9.139 37.055 1.00 22.26 337 TYR A C 1
ATOM 2935 O O . TYR A 1 337 ? 10.570 9.554 36.282 1.00 22.59 337 TYR A O 1
ATOM 2944 N N . LEU A 1 338 ? 11.781 9.773 38.172 1.00 22.29 338 LEU A N 1
ATOM 2945 C CA . LEU A 1 338 ? 11.333 11.127 38.424 1.00 22.99 338 LEU A CA 1
ATOM 2946 C C . LEU A 1 338 ? 11.848 11.999 37.295 1.00 22.96 338 LEU A C 1
ATOM 2947 O O . LEU A 1 338 ? 13.024 11.927 36.954 1.00 23.18 338 LEU A O 1
ATOM 2952 N N . THR A 1 339 ? 10.971 12.813 36.722 1.00 22.86 339 THR A N 1
ATOM 2953 C CA . THR A 1 339 ? 11.318 13.645 35.573 1.00 23.08 339 THR A CA 1
ATOM 2954 C C . THR A 1 339 ? 12.083 14.889 36.022 1.00 22.32 339 THR A C 1
ATOM 2955 O O . THR A 1 339 ? 12.104 15.208 37.215 1.00 21.83 339 THR A O 1
ATOM 2959 N N . PRO A 1 340 ? 12.688 15.619 35.063 1.00 22.54 340 PRO A N 1
ATOM 2960 C CA . PRO A 1 340 ? 13.338 16.874 35.446 1.00 22.27 340 PRO A CA 1
ATOM 2961 C C . PRO A 1 340 ? 12.400 17.849 36.163 1.00 22.48 340 PRO A C 1
ATOM 2962 O O . PRO A 1 340 ? 12.789 18.436 37.173 1.00 22.09 340 PRO A O 1
ATOM 2966 N N . LEU A 1 341 ? 11.171 18.007 35.668 1.00 23.33 341 LEU A N 1
ATOM 2967 C CA . LEU A 1 341 ? 10.187 18.857 36.349 1.00 23.63 341 LEU A CA 1
ATOM 2968 C C . LEU A 1 341 ? 9.950 18.369 37.774 1.00 23.46 341 LEU A C 1
ATOM 2969 O O . LEU A 1 341 ? 9.978 19.156 38.729 1.00 23.23 341 LEU A O 1
ATOM 2974 N N . GLU A 1 342 ? 9.728 17.068 37.930 1.00 23.31 342 GLU A N 1
ATOM 2975 C CA . GLU A 1 342 ? 9.491 16.512 39.261 1.00 23.18 342 GLU A CA 1
ATOM 2976 C C . GLU A 1 342 ? 10.701 16.672 40.176 1.00 22.36 342 GLU A C 1
ATOM 2977 O O . GLU A 1 342 ? 10.538 16.882 41.378 1.00 22.28 342 GLU A O 1
ATOM 2983 N N . CYS A 1 343 ? 11.904 16.600 39.611 1.00 22.05 343 CYS A N 1
ATOM 2984 C CA . CYS A 1 343 ? 13.127 16.872 40.371 1.00 22.11 343 CYS A CA 1
ATOM 2985 C C . CYS A 1 343 ? 13.204 18.329 40.868 1.00 22.28 343 CYS A C 1
ATOM 2986 O O . CYS A 1 343 ? 13.634 18.572 41.999 1.00 21.98 343 CYS A O 1
ATOM 2989 N N . PHE A 1 344 ? 12.801 19.293 40.031 1.00 22.84 344 PHE A N 1
ATOM 2990 C CA . PHE A 1 344 ? 12.691 20.686 40.481 1.00 23.14 344 PHE A CA 1
ATOM 2991 C C . PHE A 1 344 ? 11.701 20.781 41.649 1.00 23.11 344 PHE A C 1
ATOM 2992 O O . PHE A 1 344 ? 11.989 21.422 42.670 1.00 22.68 344 PHE A O 1
ATOM 3000 N N . LYS A 1 345 ? 10.552 20.120 41.516 1.00 23.39 345 LYS A N 1
ATOM 3001 C CA . LYS A 1 345 ? 9.534 20.123 42.575 1.00 24.24 345 LYS A CA 1
ATOM 3002 C C . LYS A 1 345 ? 10.042 19.445 43.860 1.00 23.65 345 LYS A C 1
ATOM 3003 O O . LYS A 1 345 ? 9.754 19.889 44.975 1.00 24.46 345 LYS A O 1
ATOM 3009 N N . TYR A 1 346 ? 10.833 18.397 43.677 1.00 22.89 346 TYR A N 1
ATOM 3010 C CA . TYR A 1 346 ? 11.462 17.630 44.754 1.00 23.05 346 TYR A CA 1
ATOM 3011 C C . TYR A 1 346 ? 12.456 18.477 45.582 1.00 23.14 346 TYR A C 1
ATOM 3012 O O . TYR A 1 346 ? 12.703 18.182 46.754 1.00 23.62 346 TYR A O 1
ATOM 3021 N N . MET A 1 347 ? 13.020 19.512 44.958 1.00 22.94 347 MET A N 1
ATOM 3022 C CA . MET A 1 347 ? 13.890 20.481 45.618 1.00 22.96 347 MET A CA 1
ATOM 3023 C C . MET A 1 347 ? 13.130 21.748 46.034 1.00 23.81 347 MET A C 1
ATOM 3024 O O . MET A 1 347 ? 13.725 22.711 46.499 1.00 24.21 347 MET A O 1
ATOM 3029 N N . GLN A 1 348 ? 11.807 21.728 45.864 1.00 24.39 348 GLN A N 1
ATOM 3030 C CA . GLN A 1 348 ? 10.902 22.787 46.301 1.00 25.69 348 GLN A CA 1
ATOM 3031 C C . GLN A 1 348 ? 11.020 24.097 45.509 1.00 26.39 348 GLN A C 1
ATOM 3032 O O . GLN A 1 348 ? 10.648 25.169 45.997 1.00 26.87 348 GLN A O 1
ATOM 3038 N N . PHE A 1 349 ? 11.474 23.978 44.262 1.00 26.53 349 PHE A N 1
ATOM 3039 C CA . PHE A 1 349 ? 11.273 25.012 43.258 1.00 27.68 349 PHE A CA 1
ATOM 3040 C C . PHE A 1 349 ? 9.868 24.794 42.729 1.00 29.50 349 PHE A C 1
ATOM 3041 O O . PHE A 1 349 ? 9.257 23.757 42.989 1.00 28.99 349 PHE A O 1
ATOM 3049 N N A ASP A 1 350 ? 9.377 25.796 42.001 0.50 31.26 350 ASP A N 1
ATOM 3050 N N B ASP A 1 350 ? 9.304 25.757 42.025 0.50 31.37 350 ASP A N 1
ATOM 3051 C CA A ASP A 1 350 ? 8.024 25.819 41.443 0.50 32.87 350 ASP A CA 1
ATOM 3052 C CA B ASP A 1 350 ? 7.958 25.537 41.524 0.50 32.94 350 ASP A CA 1
ATOM 3053 C C A ASP A 1 350 ? 8.004 25.276 40.008 0.50 32.99 350 ASP A C 1
ATOM 3054 C C B ASP A 1 350 ? 7.972 25.307 40.028 0.50 33.11 350 ASP A C 1
ATOM 3055 O O A ASP A 1 350 ? 9.044 25.214 39.347 0.50 32.21 350 ASP A O 1
ATOM 3056 O O B ASP A 1 350 ? 8.991 25.482 39.361 0.50 32.46 350 ASP A O 1
ATOM 3065 N N . VAL A 1 351 ? 6.824 24.895 39.516 1.00 33.81 351 VAL A N 1
ATOM 3066 C CA . VAL A 1 351 ? 6.685 24.495 38.120 1.00 34.36 351 VAL A CA 1
ATOM 3067 C C . VAL A 1 351 ? 7.120 25.621 37.179 1.00 34.59 351 VAL A C 1
ATOM 3068 O O . VAL A 1 351 ? 7.770 25.368 36.168 1.00 34.48 351 VAL A O 1
ATOM 3072 N N . ASN A 1 352 ? 6.791 26.860 37.530 1.00 34.95 352 ASN A N 1
ATOM 3073 C CA . ASN A 1 352 ? 7.159 27.999 36.692 1.00 35.96 352 ASN A CA 1
ATOM 3074 C C . ASN A 1 352 ? 8.667 28.240 36.623 1.00 33.67 352 ASN A C 1
ATOM 3075 O O . ASN A 1 352 ? 9.173 28.695 35.591 1.00 33.21 352 ASN A O 1
ATOM 3080 N N . ASP A 1 353 ? 9.381 27.925 37.704 1.00 31.65 353 ASP A N 1
ATOM 3081 C CA . ASP A 1 353 ? 10.845 27.988 37.675 1.00 30.37 353 ASP A CA 1
ATOM 3082 C C . ASP A 1 353 ? 11.369 26.978 36.653 1.00 29.47 353 ASP A C 1
ATOM 3083 O O . ASP A 1 353 ? 12.231 27.297 35.829 1.00 28.71 353 ASP A O 1
ATOM 3088 N N . PHE A 1 354 ? 10.846 25.750 36.699 1.00 28.79 354 PHE A N 1
ATOM 3089 C CA . PHE A 1 354 ? 11.268 24.735 35.740 1.00 28.64 354 PHE A CA 1
ATOM 3090 C C . PHE A 1 354 ? 10.959 25.150 34.301 1.00 29.57 354 PHE A C 1
ATOM 3091 O O . PHE A 1 354 ? 11.797 25.013 33.408 1.00 28.95 354 PHE A O 1
ATOM 3099 N N A LYS A 1 355 ? 9.747 25.643 34.072 0.50 30.88 355 LYS A N 1
ATOM 3100 N N B LYS A 1 355 ? 9.749 25.645 34.073 0.50 31.01 355 LYS A N 1
ATOM 3101 C CA A LYS A 1 355 ? 9.349 26.053 32.731 0.50 32.15 355 LYS A CA 1
ATOM 3102 C CA B LYS A 1 355 ? 9.348 26.048 32.733 0.50 32.36 355 LYS A CA 1
ATOM 3103 C C A LYS A 1 355 ? 10.256 27.147 32.169 0.50 32.12 355 LYS A C 1
ATOM 3104 C C B LYS A 1 355 ? 10.246 27.151 32.168 0.50 32.25 355 LYS A C 1
ATOM 3105 O O A LYS A 1 355 ? 10.585 27.139 30.985 0.50 32.29 355 LYS A O 1
ATOM 3106 O O B LYS A 1 355 ? 10.564 27.150 30.981 0.50 32.43 355 LYS A O 1
ATOM 3117 N N . LYS A 1 356 ? 10.674 28.075 33.022 1.00 31.90 356 LYS A N 1
ATOM 3118 C CA . LYS A 1 356 ? 11.591 29.132 32.598 1.00 32.02 356 LYS A CA 1
ATOM 3119 C C . LYS A 1 356 ? 12.936 28.564 32.144 1.00 30.57 356 LYS A C 1
ATOM 3120 O O . LYS A 1 356 ? 13.479 28.988 31.128 1.00 30.34 356 LYS A O 1
ATOM 3126 N N . VAL A 1 357 ? 13.434 27.568 32.871 1.00 28.67 357 VAL A N 1
ATOM 3127 C CA . VAL A 1 357 ? 14.692 26.921 32.518 1.00 28.30 357 VAL A CA 1
ATOM 3128 C C . VAL A 1 357 ? 14.527 26.134 31.222 1.00 29.46 357 VAL A C 1
ATOM 3129 O O . VAL A 1 357 ? 15.361 26.208 30.321 1.00 29.50 357 VAL A O 1
ATOM 3133 N N . GLN A 1 358 ? 13.434 25.386 31.134 1.00 30.10 358 GLN A N 1
ATOM 3134 C CA . GLN A 1 358 ? 13.151 24.590 29.947 1.00 31.83 358 GLN A CA 1
ATOM 3135 C C . GLN A 1 358 ? 13.028 25.479 28.721 1.00 32.94 358 GLN A C 1
ATOM 3136 O O . GLN A 1 358 ? 13.538 25.141 27.655 1.00 33.40 358 GLN A O 1
ATOM 3142 N N . SER A 1 359 ? 12.377 26.626 28.892 1.00 33.72 359 SER A N 1
ATOM 3143 C CA . SER A 1 359 ? 12.138 27.559 27.795 1.00 35.57 359 SER A CA 1
ATOM 3144 C C . SER A 1 359 ? 13.398 28.219 27.225 1.00 35.31 359 SER A C 1
ATOM 3145 O O . SER A 1 359 ? 13.348 28.775 26.132 1.00 36.15 359 SER A O 1
ATOM 3148 N N . THR A 1 360 ? 14.525 28.162 27.933 1.00 33.53 360 THR A N 1
ATOM 3149 C CA . THR A 1 360 ? 15.778 28.676 27.373 1.00 33.72 360 THR A CA 1
ATOM 3150 C C . THR A 1 360 ? 16.218 27.854 26.162 1.00 34.51 360 THR A C 1
ATOM 3151 O O . THR A 1 360 ? 16.962 28.352 25.319 1.00 34.49 360 THR A O 1
ATOM 3155 N N . ASN A 1 361 ? 15.781 26.596 26.102 1.00 34.11 361 ASN A N 1
ATOM 3156 C CA . ASN A 1 361 ? 16.233 25.646 25.084 1.00 35.24 361 ASN A CA 1
ATOM 3157 C C . ASN A 1 361 ? 17.754 25.483 25.072 1.00 34.23 361 ASN A C 1
ATOM 3158 O O . ASN A 1 361 ? 18.343 25.157 24.043 1.00 34.64 361 ASN A O 1
ATOM 3163 N N . LEU A 1 362 ? 18.382 25.708 26.226 1.00 31.97 362 LEU A N 1
ATOM 3164 C CA . LEU A 1 362 ? 19.834 25.603 26.361 1.00 31.63 362 LEU A CA 1
ATOM 3165 C C . LEU A 1 362 ? 20.292 24.512 27.324 1.00 30.41 362 LEU A C 1
ATOM 3166 O O . LEU A 1 362 ? 21.469 24.162 27.325 1.00 30.06 362 LEU A O 1
ATOM 3171 N N . ILE A 1 363 ? 19.375 23.979 28.126 1.00 29.51 363 ILE A N 1
ATOM 3172 C CA . ILE A 1 363 ? 19.732 23.035 29.179 1.00 28.69 363 ILE A CA 1
ATOM 3173 C C . ILE A 1 363 ? 19.078 21.668 28.944 1.00 28.22 363 ILE A C 1
ATOM 3174 O O . ILE A 1 363 ? 17.851 21.553 28.944 1.00 28.02 363 ILE A O 1
ATOM 3179 N N . SER A 1 364 ? 19.904 20.638 28.771 1.00 27.47 364 SER A N 1
ATOM 3180 C CA . SER A 1 364 ? 19.409 19.273 28.576 1.00 27.36 364 SER A CA 1
ATOM 3181 C C . SER A 1 364 ? 18.664 18.748 29.797 1.00 25.95 364 SER A C 1
ATOM 3182 O O . SER A 1 364 ? 18.821 19.269 30.904 1.00 25.10 364 SER A O 1
ATOM 3185 N N . GLU A 1 365 ? 17.875 17.696 29.602 1.00 26.12 365 GLU A N 1
ATOM 3186 C CA . GLU A 1 365 ? 17.176 17.073 30.726 1.00 25.96 365 GLU A CA 1
ATOM 3187 C C . GLU A 1 365 ? 18.149 16.620 31.815 1.00 25.05 365 GLU A C 1
ATOM 3188 O O . GLU A 1 365 ? 17.927 16.891 32.990 1.00 23.83 365 GLU A O 1
ATOM 3194 N N . ASN A 1 366 ? 19.231 15.947 31.438 1.00 25.12 366 ASN A N 1
ATOM 3195 C CA . ASN A 1 366 ? 20.196 15.509 32.453 1.00 24.71 366 ASN A CA 1
ATOM 3196 C C . ASN A 1 366 ? 20.884 16.682 33.159 1.00 24.60 366 ASN A C 1
ATOM 3197 O O . ASN A 1 366 ? 21.144 16.614 34.358 1.00 23.16 366 ASN A O 1
ATOM 3202 N N . LYS A 1 367 ? 21.168 17.761 32.430 1.00 24.92 367 LYS A N 1
ATOM 3203 C CA . LYS A 1 367 ? 21.763 18.957 33.043 1.00 25.81 367 LYS A CA 1
ATOM 3204 C C . LYS A 1 367 ? 20.794 19.659 33.977 1.00 24.51 367 LYS A C 1
ATOM 3205 O O . LYS A 1 367 ? 21.214 20.216 34.994 1.00 24.34 367 LYS A O 1
ATOM 3211 N N A MET A 1 368 ? 19.502 19.619 33.663 0.50 23.95 368 MET A N 1
ATOM 3212 N N B MET A 1 368 ? 19.503 19.625 33.647 0.50 24.33 368 MET A N 1
ATOM 3213 C CA A MET A 1 368 ? 18.507 20.194 34.560 0.50 23.68 368 MET A CA 1
ATOM 3214 C CA B MET A 1 368 ? 18.467 20.143 34.540 0.50 24.26 368 MET A CA 1
ATOM 3215 C C A MET A 1 368 ? 18.429 19.412 35.873 0.50 22.71 368 MET A C 1
ATOM 3216 C C B MET A 1 368 ? 18.495 19.412 35.869 0.50 23.01 368 MET A C 1
ATOM 3217 O O A MET A 1 368 ? 18.279 20.005 36.934 0.50 22.03 368 MET A O 1
ATOM 3218 O O B MET A 1 368 ? 18.460 20.028 36.925 0.50 22.23 368 MET A O 1
ATOM 3227 N N . ILE A 1 369 ? 18.551 18.088 35.810 1.00 22.36 369 ILE A N 1
ATOM 3228 C CA . ILE A 1 369 ? 18.596 17.285 37.036 1.00 22.00 369 ILE A CA 1
ATOM 3229 C C . ILE A 1 369 ? 19.90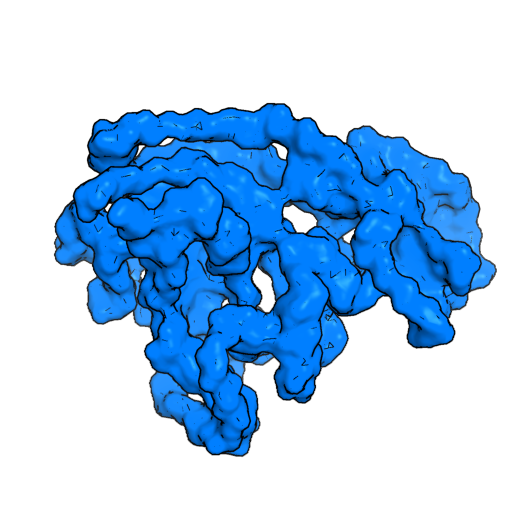7 17.548 37.799 1.00 21.84 369 ILE A C 1
ATOM 3230 O O . ILE A 1 369 ? 19.916 17.619 39.036 1.00 21.74 369 ILE A O 1
ATOM 3235 N N . TYR A 1 370 ? 21.001 17.721 37.065 1.00 21.98 370 TYR A N 1
ATOM 3236 C CA . TYR A 1 370 ? 22.310 17.985 37.676 1.00 22.66 370 TYR A CA 1
ATOM 3237 C C . TYR A 1 370 ? 22.255 19.249 38.532 1.00 22.51 370 TYR A C 1
ATOM 3238 O O . TYR A 1 370 ? 22.659 19.245 39.702 1.00 22.12 370 TYR A O 1
ATOM 3247 N N . ILE A 1 371 ? 21.723 20.325 37.957 1.00 23.02 371 ILE A N 1
ATOM 3248 C CA . ILE A 1 371 ? 21.601 21.581 38.705 1.00 23.23 371 ILE A CA 1
ATOM 3249 C C . ILE A 1 371 ? 20.604 21.486 39.860 1.00 22.70 371 ILE A C 1
ATOM 3250 O O . ILE A 1 371 ? 20.841 22.062 40.916 1.00 23.01 371 ILE A O 1
ATOM 3255 N N . ALA A 1 372 ? 19.510 20.740 39.681 1.00 21.95 372 ALA A N 1
ATOM 3256 C CA . ALA A 1 372 ? 18.571 20.497 40.778 1.00 21.60 372 ALA A CA 1
ATOM 3257 C C . ALA A 1 372 ? 19.229 19.716 41.916 1.00 21.11 372 ALA A C 1
ATOM 3258 O O . ALA A 1 372 ? 19.099 20.082 43.086 1.00 20.89 372 ALA A O 1
ATOM 3260 N N . GLY A 1 373 ? 19.985 18.675 41.569 1.00 21.05 373 GLY A N 1
ATOM 3261 C CA . GLY A 1 373 ? 20.658 17.828 42.561 1.00 21.31 373 GLY A CA 1
ATOM 3262 C C . GLY A 1 373 ? 21.729 18.554 43.354 1.00 22.09 373 GLY A C 1
ATOM 3263 O O . GLY A 1 373 ? 21.997 18.203 44.498 1.00 21.65 373 GLY A O 1
ATOM 3264 N N . ASN A 1 374 ? 22.319 19.580 42.749 1.00 22.15 374 ASN A N 1
ATOM 3265 C CA . ASN A 1 374 ? 23.263 20.455 43.447 1.00 23.41 374 ASN A CA 1
ATOM 3266 C C . ASN A 1 374 ? 22.638 21.519 44.353 1.00 23.61 374 ASN A C 1
ATOM 3267 O O . ASN A 1 374 ? 23.359 22.157 45.121 1.00 24.67 374 ASN A O 1
ATOM 3272 N N A SER A 1 375 ? 21.326 21.715 44.265 0.34 22.99 375 SER A N 1
ATOM 3273 N N B SER A 1 375 ? 21.325 21.714 44.260 0.33 23.32 375 SER A N 1
ATOM 3274 N N C SER A 1 375 ? 21.325 21.703 44.273 0.33 23.33 375 SER A N 1
ATOM 3275 C CA A SER A 1 375 ? 20.661 22.803 44.985 0.34 23.00 375 SER A CA 1
ATOM 3276 C CA B SER A 1 375 ? 20.653 22.800 44.976 0.33 23.51 375 SER A CA 1
ATOM 3277 C CA C SER A 1 375 ? 20.653 22.788 44.986 0.33 23.53 375 SER A CA 1
ATOM 3278 C C A SER A 1 375 ? 20.314 22.414 46.425 0.34 23.21 375 SER A C 1
ATOM 3279 C C B SER A 1 375 ? 20.284 22.399 46.410 0.33 23.51 375 SER A C 1
ATOM 3280 C C C SER A 1 375 ? 20.307 22.407 46.426 0.33 23.52 375 SER A C 1
ATOM 3281 O O A SER A 1 375 ? 20.767 21.381 46.927 0.34 23.16 375 SER A O 1
ATOM 3282 O O B SER A 1 375 ? 20.694 21.341 46.895 0.33 23.47 375 SER A O 1
ATOM 3283 O O C SER A 1 375 ? 20.752 21.371 46.930 0.33 23.45 375 SER A O 1
ATOM 3290 N N . ILE A 1 376 ? 19.529 23.264 47.084 1.00 23.55 376 ILE A N 1
ATOM 3291 C CA . ILE A 1 376 ? 19.119 23.068 48.465 1.00 24.20 376 ILE A CA 1
ATOM 3292 C C . ILE A 1 376 ? 17.599 23.154 48.529 1.00 24.59 376 ILE A C 1
ATOM 3293 O O . ILE A 1 376 ? 17.016 24.085 47.970 1.00 24.92 376 ILE A O 1
ATOM 3298 N N . PRO A 1 377 ? 16.939 22.199 49.212 1.00 24.75 377 PRO A N 1
ATOM 3299 C CA . PRO A 1 377 ? 15.483 22.272 49.281 1.00 25.41 377 PRO A CA 1
ATOM 3300 C C . PRO A 1 377 ? 15.023 23.608 49.844 1.00 25.86 377 PRO A C 1
ATOM 3301 O O . PRO A 1 377 ? 15.412 23.990 50.949 1.00 26.49 377 PRO A O 1
ATOM 3305 N N . VAL A 1 378 ? 14.229 24.317 49.057 1.00 25.64 378 VAL A N 1
ATOM 3306 C CA . VAL A 1 378 ? 13.959 25.728 49.311 1.00 26.83 378 VAL A CA 1
ATOM 3307 C C . VAL A 1 378 ? 13.326 25.990 50.695 1.00 27.75 378 VAL A C 1
ATOM 3308 O O . VAL A 1 378 ? 13.665 26.982 51.351 1.00 28.28 378 VAL A O 1
ATOM 3312 N N A LYS A 1 379 ? 12.442 25.106 51.151 0.50 28.29 379 LYS A N 1
ATOM 3313 N N B LYS A 1 379 ? 12.442 25.108 51.151 0.50 28.54 379 LYS A N 1
ATOM 3314 C CA A LYS A 1 379 ? 11.749 25.330 52.430 0.50 29.38 379 LYS A CA 1
ATOM 3315 C CA B LYS A 1 379 ? 11.748 25.339 52.426 0.50 29.77 379 LYS A CA 1
ATOM 3316 C C A LYS A 1 379 ? 12.643 25.196 53.665 0.50 29.35 379 LYS A C 1
ATOM 3317 C C B LYS A 1 379 ? 12.636 25.186 53.668 0.50 29.58 379 LYS A C 1
ATOM 3318 O O A LYS A 1 379 ? 12.333 25.773 54.707 0.50 30.13 379 LYS A O 1
ATOM 3319 O O B LYS A 1 379 ? 12.314 25.743 54.717 0.50 30.37 379 LYS A O 1
ATOM 3330 N N . ILE A 1 380 ? 13.753 24.464 53.563 1.00 28.57 380 ILE A N 1
ATOM 3331 C CA . ILE A 1 380 ? 14.725 24.444 54.671 1.00 28.71 380 ILE A CA 1
ATOM 3332 C C . ILE A 1 380 ? 15.274 25.861 54.838 1.00 28.31 380 ILE A C 1
ATOM 3333 O O . ILE A 1 380 ? 15.330 26.399 55.948 1.00 28.78 380 ILE A O 1
ATOM 3338 N N . LEU A 1 381 ? 15.661 26.468 53.722 1.00 27.11 381 LEU A N 1
ATOM 3339 C CA . LEU A 1 381 ? 16.213 27.822 53.743 1.00 27.65 381 LEU A CA 1
ATOM 3340 C C . LEU A 1 381 ? 15.175 28.852 54.192 1.00 28.45 381 LEU A C 1
ATOM 3341 O O . LEU A 1 381 ? 15.501 29.798 54.915 1.00 28.70 381 LEU A O 1
ATOM 3346 N N . GLU A 1 382 ? 13.925 28.672 53.775 1.00 28.89 382 GLU A N 1
ATOM 3347 C CA . GLU A 1 382 ? 12.843 29.535 54.274 1.00 30.57 382 GLU A CA 1
ATOM 3348 C C . GLU A 1 382 ? 12.774 29.516 55.800 1.00 31.35 382 GLU A C 1
ATOM 3349 O O . GLU A 1 382 ? 12.630 30.566 56.436 1.00 32.14 382 GLU A O 1
ATOM 3355 N N . ALA A 1 383 ? 12.855 28.321 56.385 1.00 30.89 383 ALA A N 1
ATOM 3356 C CA . ALA A 1 383 ? 12.789 28.171 57.836 1.00 31.72 383 ALA A CA 1
ATOM 3357 C C . ALA A 1 383 ? 13.973 28.835 58.523 1.00 31.67 383 ALA A C 1
ATOM 3358 O O . ALA A 1 383 ? 13.802 29.476 59.568 1.00 33.13 383 ALA A O 1
ATOM 3360 N N . ILE A 1 384 ? 15.169 28.688 57.953 1.00 30.40 384 ILE A N 1
ATOM 3361 C CA . ILE A 1 384 ? 16.357 29.323 58.531 1.00 30.65 384 ILE A CA 1
ATOM 3362 C C . ILE A 1 384 ? 16.236 30.840 58.437 1.00 31.25 384 ILE A C 1
ATOM 3363 O O . ILE A 1 384 ? 16.426 31.544 59.442 1.00 32.11 384 ILE A O 1
ATOM 3368 N N . PHE A 1 385 ? 15.897 31.337 57.251 1.00 30.82 385 PHE A N 1
ATOM 3369 C CA . PHE A 1 385 ? 15.794 32.786 57.023 1.00 31.92 385 PHE A CA 1
ATOM 3370 C C . PHE A 1 385 ? 14.657 33.455 57.807 1.00 33.55 385 PHE A C 1
ATOM 3371 O O . PHE A 1 385 ? 14.744 34.646 58.142 1.00 34.23 385 PHE A O 1
ATOM 3379 N N A ASN A 1 386 ? 13.605 32.693 58.100 0.50 34.27 386 ASN A N 1
ATOM 3380 N N B ASN A 1 386 ? 13.601 32.696 58.095 0.50 34.23 386 ASN A N 1
ATOM 3381 C CA A ASN A 1 386 ? 12.517 33.185 58.943 0.50 35.88 386 ASN A CA 1
ATOM 3382 C CA B ASN A 1 386 ? 12.517 33.183 58.948 0.50 35.83 386 ASN A CA 1
ATOM 3383 C C A ASN A 1 386 ? 12.978 33.577 60.352 0.50 36.87 386 ASN A C 1
ATOM 3384 C C B ASN A 1 386 ? 12.959 33.546 60.368 0.50 36.84 386 ASN A C 1
ATOM 3385 O O A ASN A 1 386 ? 12.313 34.373 61.021 0.50 38.53 386 ASN A O 1
ATOM 3386 O O B ASN A 1 386 ? 12.253 34.284 61.065 0.50 38.47 386 ASN A O 1
ATOM 3395 N N . THR A 1 387 ? 14.104 33.019 60.800 1.00 36.27 387 THR A N 1
ATOM 3396 C CA . THR A 1 387 ? 14.649 33.327 62.132 1.00 37.15 387 THR A CA 1
ATOM 3397 C C . THR A 1 387 ? 15.492 34.599 62.197 1.00 37.72 387 THR A C 1
ATOM 3398 O O . THR A 1 387 ? 15.787 35.076 63.294 1.00 38.05 387 THR A O 1
ATOM 3402 N N . LEU A 1 388 ? 15.873 35.156 61.050 1.00 37.38 388 LEU A N 1
ATOM 3403 C CA . LEU A 1 388 ? 16.741 36.336 61.027 1.00 38.82 388 LEU A CA 1
ATOM 3404 C C . LEU A 1 388 ? 16.035 37.585 61.520 1.00 40.86 388 LEU A C 1
ATOM 3405 O O . LEU A 1 388 ? 14.840 37.769 61.288 1.00 41.11 388 LEU A O 1
ATOM 3410 N N . GLU A 1 389 ? 16.805 38.437 62.195 1.00 42.32 389 GLU A N 1
ATOM 3411 C CA . GLU A 1 389 ? 16.319 39.689 62.743 1.00 44.97 389 GLU A CA 1
ATOM 3412 C C . GLU A 1 389 ? 17.140 40.831 62.163 1.00 44.63 389 GLU A C 1
ATOM 3413 O O . GLU A 1 389 ? 18.367 40.750 62.117 1.00 42.99 389 GLU A O 1
ATOM 3419 N N . PHE A 1 390 ? 16.460 41.883 61.713 1.00 46.35 390 PHE A N 1
ATOM 3420 C CA . PHE A 1 390 ? 17.123 43.106 61.254 1.00 47.78 390 PHE A CA 1
ATOM 3421 C C . PHE A 1 390 ? 16.564 44.328 61.981 1.00 52.30 390 PHE A C 1
ATOM 3422 O O . PHE A 1 390 ? 15.394 44.346 62.368 1.00 52.28 390 PHE A O 1
ATOM 3430 N N . VAL A 1 391 ? 17.410 45.339 62.162 1.00 56.16 391 VAL A N 1
ATOM 3431 C CA . VAL A 1 391 ? 17.001 46.584 62.824 1.00 61.65 391 VAL A CA 1
ATOM 3432 C C . VAL A 1 391 ? 16.273 47.501 61.844 1.00 65.75 391 VAL A C 1
ATOM 3433 O O . VAL A 1 391 ? 16.548 47.490 60.643 1.00 65.93 391 VAL A O 1
ATOM 3437 N N . ASN A 1 392 ? 15.356 48.304 62.377 1.00 72.45 392 ASN A N 1
ATOM 3438 C CA . ASN A 1 392 ? 14.565 49.237 61.569 1.00 76.70 392 ASN A CA 1
ATOM 3439 C C . ASN A 1 392 ? 15.416 50.356 60.971 1.00 79.30 392 ASN A C 1
ATOM 3440 O O . ASN A 1 392 ? 15.078 50.906 59.921 1.00 80.04 392 ASN A O 1
ATOM 3445 N N . ASN A 1 393 ? 16.508 50.696 61.657 1.00 82.34 393 ASN A N 1
ATOM 3446 C CA . ASN A 1 393 ? 17.516 51.610 61.128 1.00 83.97 393 ASN A CA 1
ATOM 3447 C C . ASN A 1 393 ? 18.222 50.979 59.929 1.00 83.01 393 ASN A C 1
ATOM 3448 O O . ASN A 1 393 ? 18.372 51.609 58.881 1.00 84.55 393 ASN A O 1
#

Secondary structure (DSSP, 8-state):
--EEEEEEEET-TT-HHHHHHHHHHHHHTEEEEEEEEE--BHHHHHHHHHHH-SS-----BPPPTT----BSSSSSPPPHHHHHHHTTBHHHHHHHHHHHHH-B---GGG--TTTSPSS-SEEEE---GGGGS-----HHHHHHHHHHHHHHHHS-GGGS-SEEEEEEEGGGGSTTTHHHHHHHHHHHHHTTEEEEEEEEEGGGTT-SB--EEEEEEEEEHHHHHHHT-----GGG--PPP--GGGT----S-------TT------EE-TTSBEEEEPTTS-S-GGGSEEEETTSBBPPPPSSSGGGS-EEEETTEEEEPPHHHHHHHTT--HHHHHHHHHTS-S-HHHHHHHHHTS--HHHHHHHHTT------

Radius of gyration: 21.39 Å; Cα contacts (8 Å, |Δi|>4): 766; chains: 1; bounding box: 46×62×51 Å

Sequence (376 aa):
KIKVIKVFEAFAGIGSSQQFKALKNIARSKNWEIQHSGMVEWFVDDAIVSYVAIHSKNFNPKIERRLDRDILSISNDSKMPIISEYGIKKKINNTIKASYLNYAKKHFNNLFDIKKKKVNKDDNFPKNIDIFTYSSSFPCQDLSVQTRSGLLWEIIERILEEIKNSFSKKEEEMMPKYLLMENVKNLLSHKNKKKNYNTWLKQLEKKFGYKSKTYLLNSKNFDDNCQNRERVFCLSIRDDYLEKTGFKFKELEKKVKKNPPPKKKKIKKDILVDSSSNNYKKYLNLNKKYEETTTFRRETKKSNNIISRPLKKNYTTFNSSENYVYNINGIGPTLTASSGANSRIKIETQQGVRYLTPLECFKYMQFDDVNDFKKKVQSTNLISENKMMIYIAGNSSSIPVKKILEAIFNNTLEFVNN